Protein AF-0000000080329858 (afdb_homodimer)

Secondary structure (DSSP, 8-state):
-PPPEEEEE--SHHHHHHHHHHHHHT--SEEEEE-S-HHHHHHHHHHHHHHHHHTT-SPEEEE--GGGGGG-SEEEE----------STHHHHHHHHHHHHHHHHHHHHTTT--SEEEE-SSSHHHHHHHHHHHH--S-EEESSHHHHHHHHHHHHHHHHTS-GGGEE--EEE-SSTTEEE-GGG-EETTEE----HHHHHHHHHHHHHHHHHHHSS--HHHHHHHHHHHHHHTTSS-EEEEEEEEETTEEEEEEEEEETTEEEE-PPP--HHHHHHHHHHHHHHHHHHHTSPPP------/-PPPEEEEE--SHHHHHHHHHHHHHT--SEEEEE-S-HHHHHHHHHHHHHHHHHTT-SPEEEE--GGGGGG-SEEEE----------SHHHHHHHHHHHHHHHHHHHHHTTT--SEEEE-SSSHHHHHHHHHHHH--S-EEESSHHHHHHHHHHHHHHHHTS-GGGEE--EEE-SSTTEEE-GGG-EETTEE----HHHHHHHHHHHHHHHHHHHSS--HHHHHHHHHHHHHHTTSS-EEEEEEEEETTEEEEEEEEEETTEEEE-PPP--HHHHHHHHHHHHHHHHHHHTSPPP------

Foldseek 3Di:
DAAFEEEEEAQDQQSLLLLLLCQLVLRGLEYEYEYPDPVSRVVSQVVSVVSNVVSVRNYDYYYDYLLCRLPGQEYEYAHFDDDPDPDDVCCQVVRLQRVLQVLLVSLQSCAPRAHAYEYARPPQFLSQLSSCVNRVYDHTWYQAFLLLQLVLLVVVCVVVVHDSVQKDWGWKFGNPDLIFTQQVCIDGNPHRDHDPPVVSSVVSVVVQVVVCVPPNGDHNSSSVSVVVLCCQLCQVDWDKGWIFDDDPPTTMTFIWTGHSNDTDGDHDDHDPVSVVSNVVSRVVRVVSSVPHDDHDPPPPD/DAAFEEEEEALDQQSLLLLLLCQLVLRGLEYEYEYPDPVRRVVSQVVSVVSNVVSVRNYDYYYDYLLCRLPGQEYEYAHFDDDPDPDDVCCQVVRLQRVLQVLLVSLQSCAPRAHAYEYARPPQFLSQVSSCVRRVHDHTWYQAFLLLQLLLLVVVCVVVVHDSVQKDWGWKFGNPDLIFTQQQCIDGNPHRDHDPPVVSSVVSVVVQVVCCVPPNGDHNSSSVSVVVLCCQLCQVDWDWGWIFDDDPPTTMTFIWTGHSNDTDGDHDDHDPVRVVSNVVSRVVRVVSSVPHDDHDPPPPD

Structure (mmCIF, N/CA/C/O backbone):
data_AF-0000000080329858-model_v1
#
loop_
_entity.id
_entity.type
_entity.pdbx_description
1 polymer 'Lactate dehydrogenase'
#
loop_
_atom_site.group_PDB
_atom_site.id
_atom_site.type_symbol
_atom_site.label_atom_id
_atom_site.label_alt_id
_atom_site.label_comp_id
_atom_site.label_asym_id
_atom_site.label_entity_id
_atom_site.label_seq_id
_atom_site.pdbx_PDB_ins_code
_atom_site.Cartn_x
_atom_site.Cartn_y
_atom_site.Cartn_z
_atom_site.occupancy
_atom_site.B_iso_or_equiv
_atom_site.auth_seq_id
_atom_site.auth_comp_id
_atom_site.auth_asym_id
_atom_site.auth_atom_id
_atom_site.pdbx_PDB_model_num
ATOM 1 N N . MET A 1 1 ? -18.625 -3.898 22.281 1 46.12 1 MET A N 1
ATOM 2 C CA . MET A 1 1 ? -18.922 -2.588 21.719 1 46.12 1 MET A CA 1
ATOM 3 C C . MET A 1 1 ? -18.516 -2.531 20.25 1 46.12 1 MET A C 1
ATOM 5 O O . MET A 1 1 ? -17.547 -3.178 19.844 1 46.12 1 MET A O 1
ATOM 9 N N . SER A 1 2 ? -19.547 -2.104 19.328 1 76.44 2 SER A N 1
ATOM 10 C CA . SER A 1 2 ? -19.359 -2.082 17.875 1 76.44 2 SER A CA 1
ATOM 11 C C . SER A 1 2 ? -18.219 -1.13 17.5 1 76.44 2 SER A C 1
ATOM 13 O O . SER A 1 2 ? -17.984 -0.139 18.188 1 76.44 2 SER A O 1
ATOM 15 N N . GLY A 1 3 ? -17.203 -1.458 16.719 1 89.81 3 G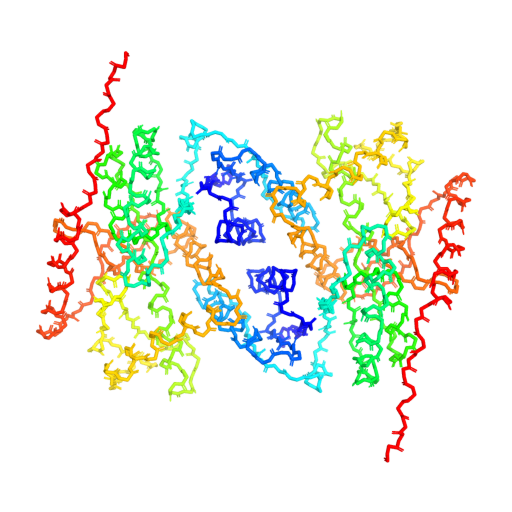LY A N 1
ATOM 16 C CA . GLY A 1 3 ? -16.125 -0.603 16.25 1 89.81 3 GLY A CA 1
ATOM 17 C C . GLY A 1 3 ? -16.609 0.676 15.602 1 89.81 3 GLY A C 1
ATOM 18 O O . GLY A 1 3 ? -17.812 0.84 15.367 1 89.81 3 GLY A O 1
ATOM 19 N N . PRO A 1 4 ? -15.883 1.627 15.414 1 97.44 4 PRO A N 1
ATOM 20 C CA . PRO A 1 4 ? -16.281 2.936 14.891 1 97.44 4 PRO A CA 1
ATOM 21 C C . PRO A 1 4 ? -16.75 2.869 13.438 1 97.44 4 PRO A C 1
ATOM 23 O O . PRO A 1 4 ? -16.234 2.061 12.656 1 97.44 4 PRO A O 1
ATOM 26 N N . GLY A 1 5 ? -17.734 3.607 13.109 1 98.5 5 GLY A N 1
ATOM 27 C CA . GLY A 1 5 ? -18.141 3.881 11.742 1 98.5 5 GLY A CA 1
ATOM 28 C C . GLY A 1 5 ? -17.516 5.133 11.164 1 98.5 5 GLY A C 1
ATOM 29 O O . GLY A 1 5 ? -17.594 6.207 11.766 1 98.5 5 GLY A O 1
ATOM 30 N N . VAL A 1 6 ? -16.859 5.008 10.031 1 98.94 6 VAL A N 1
ATOM 31 C CA . VAL A 1 6 ? -16.203 6.145 9.375 1 98.94 6 VAL A CA 1
ATOM 32 C C . VAL A 1 6 ? -16.781 6.324 7.969 1 98.94 6 VAL A C 1
ATOM 34 O O . VAL A 1 6 ? -17 5.348 7.25 1 98.94 6 VAL A O 1
ATOM 37 N N . GLY A 1 7 ? -17.172 7.559 7.633 1 98.81 7 GLY A N 1
ATOM 38 C CA . GLY A 1 7 ? -17.562 7.906 6.277 1 98.81 7 GLY A CA 1
ATOM 39 C C . GLY A 1 7 ? -16.484 8.656 5.516 1 98.81 7 GLY A C 1
ATOM 40 O O . GLY A 1 7 ? -15.789 9.5 6.078 1 98.81 7 GLY A O 1
ATOM 41 N N . ILE A 1 8 ? -16.297 8.297 4.25 1 98.81 8 ILE A N 1
ATOM 42 C CA . ILE A 1 8 ? -15.406 9.039 3.359 1 98.81 8 ILE A CA 1
ATOM 43 C C . ILE A 1 8 ? -16.203 9.648 2.217 1 98.81 8 ILE A C 1
ATOM 45 O O . ILE A 1 8 ? -16.969 8.953 1.545 1 98.81 8 ILE A O 1
ATOM 49 N N . VAL A 1 9 ? -16.062 11.008 2.025 1 98.38 9 VAL A N 1
ATOM 50 C CA . VAL A 1 9 ? -16.734 11.711 0.939 1 98.38 9 VAL A CA 1
ATOM 51 C C . VAL A 1 9 ? -15.734 12.07 -0.152 1 98.38 9 VAL A C 1
ATOM 53 O O . VAL A 1 9 ? -14.953 13.016 0.003 1 98.38 9 VAL A O 1
ATOM 56 N N . GLY A 1 10 ? -15.812 11.375 -1.311 1 96.19 10 GLY A N 1
ATOM 57 C CA . GLY A 1 10 ? -14.891 11.57 -2.416 1 96.19 10 GLY A CA 1
ATOM 58 C C . GLY A 1 10 ? -14.164 10.305 -2.824 1 96.19 10 GLY A C 1
ATOM 59 O O . GLY A 1 10 ? -13.617 9.594 -1.977 1 96.19 10 GLY A O 1
ATOM 60 N N . ALA A 1 11 ? -14.125 10.062 -4.094 1 95 11 ALA A N 1
ATOM 61 C CA . ALA A 1 11 ? -13.531 8.828 -4.602 1 95 11 ALA A CA 1
ATOM 62 C C . ALA A 1 11 ? -12.336 9.117 -5.504 1 95 11 ALA A C 1
ATOM 64 O O . ALA A 1 11 ? -12.016 8.32 -6.391 1 95 11 ALA A O 1
ATOM 65 N N . GLY A 1 12 ? -11.734 10.289 -5.355 1 93.25 12 GLY A N 1
ATOM 66 C CA . GLY A 1 12 ? -10.516 10.609 -6.082 1 93.25 12 GLY A CA 1
ATOM 67 C C . GLY A 1 12 ? -9.297 9.883 -5.555 1 93.25 12 GLY A C 1
ATOM 68 O O . GLY A 1 12 ? -9.414 8.984 -4.719 1 93.25 12 GLY A O 1
ATOM 69 N N . ALA A 1 13 ? -8.109 10.281 -5.988 1 93.75 13 ALA A N 1
ATOM 70 C CA . ALA A 1 13 ? -6.852 9.594 -5.707 1 93.75 13 ALA A CA 1
ATOM 71 C C . ALA A 1 13 ? -6.578 9.547 -4.207 1 93.75 13 ALA A C 1
ATOM 73 O O . ALA A 1 13 ? -6.242 8.492 -3.666 1 93.75 13 ALA A O 1
ATOM 74 N N . VAL A 1 14 ? -6.762 10.672 -3.527 1 96.25 14 VAL A N 1
ATOM 75 C CA . VAL A 1 14 ? -6.496 10.719 -2.094 1 96.25 14 VAL A CA 1
ATOM 76 C C . VAL A 1 14 ? -7.559 9.914 -1.347 1 96.25 14 VAL A C 1
ATOM 78 O O . VAL A 1 14 ? -7.242 9.164 -0.421 1 96.25 14 VAL A O 1
ATOM 81 N N . GLY A 1 15 ? -8.812 10.078 -1.79 1 97.12 15 GLY A N 1
ATOM 82 C CA . GLY A 1 15 ? -9.883 9.305 -1.171 1 97.12 15 GLY A CA 1
ATOM 83 C C . GLY A 1 15 ? -9.68 7.809 -1.278 1 97.12 15 GLY A C 1
ATOM 84 O O . GLY A 1 15 ? -9.922 7.074 -0.319 1 97.12 15 GLY A O 1
ATOM 85 N N . GLN A 1 16 ? -9.242 7.363 -2.414 1 97.81 16 GLN A N 1
ATOM 86 C CA . GLN A 1 16 ? -8.977 5.945 -2.633 1 97.81 16 GLN A CA 1
ATOM 87 C C . GLN A 1 16 ? -7.875 5.441 -1.699 1 97.81 16 GLN A C 1
ATOM 89 O O . GLN A 1 16 ? -8.008 4.379 -1.094 1 97.81 16 GLN A O 1
ATOM 94 N N . THR A 1 17 ? -6.793 6.207 -1.544 1 98.5 17 THR A N 1
ATOM 95 C CA . THR A 1 17 ? -5.664 5.801 -0.718 1 98.5 17 THR A CA 1
ATOM 96 C C . THR A 1 17 ? -6.023 5.859 0.763 1 98.5 17 THR A C 1
ATOM 98 O O . THR A 1 17 ? -5.629 4.988 1.54 1 98.5 17 THR A O 1
ATOM 101 N N . VAL A 1 18 ? -6.797 6.871 1.188 1 98.81 18 VAL A N 1
ATOM 102 C CA . VAL A 1 18 ? -7.273 6.969 2.564 1 98.81 18 VAL A CA 1
ATOM 103 C C . VAL A 1 18 ? -8.141 5.758 2.898 1 98.81 18 VAL A C 1
ATOM 105 O O . VAL A 1 18 ? -7.918 5.09 3.912 1 98.81 18 VAL A O 1
ATOM 108 N N . ALA A 1 19 ? -9.109 5.484 2.016 1 98.81 19 ALA A N 1
ATOM 109 C CA . ALA A 1 19 ? -10.016 4.367 2.26 1 98.81 19 ALA A CA 1
ATOM 110 C C . ALA A 1 19 ? -9.25 3.047 2.338 1 98.81 19 ALA A C 1
ATOM 112 O O . ALA A 1 19 ? -9.492 2.234 3.236 1 98.81 19 ALA A O 1
ATOM 113 N N . ALA A 1 20 ? -8.32 2.844 1.431 1 98.88 20 ALA A N 1
ATOM 114 C CA . ALA A 1 20 ? -7.523 1.62 1.42 1 98.88 20 ALA A CA 1
ATOM 115 C C . ALA A 1 20 ? -6.707 1.486 2.703 1 98.88 20 ALA A C 1
ATOM 117 O O . ALA A 1 20 ? -6.594 0.393 3.264 1 98.88 20 ALA A O 1
ATOM 118 N N . SER A 1 21 ? -6.121 2.586 3.164 1 98.88 21 SER A N 1
ATOM 119 C CA . SER A 1 21 ? -5.312 2.576 4.379 1 98.88 21 SER A CA 1
ATOM 120 C C . SER A 1 21 ? -6.164 2.262 5.605 1 98.88 21 SER A C 1
ATOM 122 O O . SER A 1 21 ? -5.738 1.505 6.48 1 98.88 21 SER A O 1
ATOM 124 N N . LEU A 1 22 ? -7.355 2.83 5.66 1 98.88 22 LEU A N 1
ATOM 125 C CA . LEU A 1 22 ? -8.242 2.586 6.789 1 98.88 22 LEU A CA 1
ATOM 126 C C . LEU A 1 22 ? -8.672 1.124 6.844 1 98.88 22 LEU A C 1
ATOM 128 O O . LEU A 1 22 ? -8.688 0.517 7.914 1 98.88 22 LEU A O 1
ATOM 132 N N . VAL A 1 23 ? -9.031 0.571 5.656 1 98.88 23 VAL A N 1
ATOM 133 C CA . VAL A 1 23 ? -9.461 -0.823 5.574 1 98.88 23 VAL A CA 1
ATOM 134 C C . VAL A 1 23 ? -8.289 -1.739 5.938 1 98.88 23 VAL A C 1
ATOM 136 O O . VAL A 1 23 ? -8.461 -2.697 6.695 1 98.88 23 VAL A O 1
ATOM 139 N N . THR A 1 24 ? -7.078 -1.441 5.43 1 98.81 24 THR A N 1
ATOM 140 C CA . THR A 1 24 ? -5.891 -2.246 5.699 1 98.81 24 THR A CA 1
ATOM 141 C C . THR A 1 24 ? -5.551 -2.229 7.188 1 98.81 24 THR A C 1
ATOM 143 O O . THR A 1 24 ? -5.195 -3.26 7.762 1 98.81 24 THR A O 1
ATOM 146 N N . ALA A 1 25 ? -5.684 -1.035 7.809 1 98.31 25 ALA A N 1
ATOM 147 C CA . ALA A 1 25 ? -5.387 -0.874 9.234 1 98.31 25 ALA A CA 1
ATOM 148 C C . ALA A 1 25 ? -6.469 -1.519 10.094 1 98.31 25 ALA A C 1
ATOM 150 O O . ALA A 1 25 ? -6.266 -1.741 11.289 1 98.31 25 ALA A O 1
ATOM 151 N N . GLY A 1 26 ? -7.668 -1.821 9.508 1 98.12 26 GLY A N 1
ATOM 152 C CA . GLY A 1 26 ? -8.789 -2.334 10.273 1 98.12 26 GLY A CA 1
ATOM 153 C C . GLY A 1 26 ? -9.297 -1.35 11.312 1 98.12 26 GLY A C 1
ATOM 154 O O . GLY A 1 26 ? -9.695 -1.745 12.414 1 98.12 26 GLY A O 1
ATOM 155 N N . LEU A 1 27 ? -9.219 -0.101 11.008 1 98.19 27 LEU A N 1
ATOM 156 C CA . LEU A 1 27 ? -9.602 0.913 11.984 1 98.19 27 LEU A CA 1
ATOM 157 C C . LEU A 1 27 ? -11.117 1.001 12.109 1 98.19 27 LEU A C 1
ATOM 159 O O . LEU A 1 27 ? -11.664 0.848 13.203 1 98.19 27 LEU A O 1
ATOM 163 N N . PRO A 1 28 ? -11.883 1.278 10.961 1 98.25 28 PRO A N 1
ATOM 164 C CA . PRO A 1 28 ? -13.336 1.307 11.125 1 98.25 28 PRO A CA 1
ATOM 165 C C . PRO A 1 28 ? -13.961 -0.087 11.094 1 98.25 28 PRO A C 1
ATOM 167 O O . PRO A 1 28 ? -13.508 -0.955 10.344 1 98.25 28 PRO A O 1
ATOM 170 N N . GLU A 1 29 ? -14.891 -0.314 11.906 1 98.06 29 GLU A N 1
ATOM 171 C CA . GLU A 1 29 ? -15.727 -1.496 11.727 1 98.06 29 GLU A CA 1
ATOM 172 C C . GLU A 1 29 ? -16.578 -1.383 10.461 1 98.06 29 GLU A C 1
ATOM 174 O O . GLU A 1 29 ? -16.719 -2.354 9.719 1 98.06 29 GLU A O 1
ATOM 179 N N . ARG A 1 30 ? -17.109 -0.183 10.305 1 97.94 30 ARG A N 1
ATOM 180 C CA . ARG A 1 30 ? -17.906 0.139 9.125 1 97.94 30 ARG A CA 1
ATOM 181 C C . ARG A 1 30 ? -17.328 1.339 8.383 1 97.94 30 ARG A C 1
ATOM 183 O O . ARG A 1 30 ? -17.109 2.396 8.977 1 97.94 30 ARG A O 1
ATOM 190 N N . LEU A 1 31 ? -17.016 1.126 7.094 1 98.75 31 LEU A N 1
ATOM 191 C CA . LEU A 1 31 ? -16.562 2.215 6.23 1 98.75 31 LEU A CA 1
ATOM 192 C C . LEU A 1 31 ? -17.625 2.543 5.176 1 98.75 31 LEU A C 1
ATOM 194 O O . LEU A 1 31 ? -17.938 1.709 4.324 1 98.75 31 LEU A O 1
ATOM 198 N N . LEU A 1 32 ? -18.188 3.775 5.27 1 98.75 32 LEU A N 1
ATOM 199 C CA . LEU A 1 32 ? -19.172 4.266 4.297 1 98.75 32 LEU A CA 1
ATOM 200 C C . LEU A 1 32 ? -18.484 5.145 3.252 1 98.75 32 LEU A C 1
ATOM 202 O O . LEU A 1 32 ? -17.844 6.145 3.594 1 98.75 32 LEU A O 1
ATOM 206 N N . VAL A 1 33 ? -18.531 4.707 1.961 1 98.44 33 VAL A N 1
ATOM 207 C CA . VAL A 1 33 ? -17.969 5.508 0.882 1 98.44 33 VAL A CA 1
ATOM 208 C C . VAL A 1 33 ? -19.078 6.266 0.163 1 98.44 33 VAL A C 1
ATOM 210 O O . VAL A 1 33 ? -20.047 5.668 -0.291 1 98.44 33 VAL A O 1
ATOM 213 N N . VAL A 1 34 ? -18.938 7.613 0.088 1 97.75 34 VAL A N 1
ATOM 214 C CA . VAL A 1 34 ? -19.938 8.5 -0.488 1 97.75 34 VAL A CA 1
ATOM 215 C C . VAL A 1 34 ? -19.312 9.352 -1.587 1 97.75 34 VAL A C 1
ATOM 217 O O . VAL A 1 34 ? -18.188 9.836 -1.439 1 97.75 34 VAL A O 1
ATOM 220 N N . SER A 1 35 ? -19.906 9.398 -2.715 1 93.5 35 SER A N 1
ATOM 221 C CA . SER A 1 35 ? -19.516 10.281 -3.803 1 93.5 35 SER A CA 1
ATOM 222 C C . SER A 1 35 ? -20.719 10.727 -4.621 1 93.5 35 SER A C 1
ATOM 224 O O . SER A 1 35 ? -21.734 10.031 -4.66 1 93.5 35 SER A O 1
ATOM 226 N N . ARG A 1 36 ? -20.594 11.914 -5.199 1 86.94 36 ARG A N 1
ATOM 227 C CA . ARG A 1 36 ? -21.672 12.406 -6.047 1 86.94 36 ARG A CA 1
ATOM 228 C C . ARG A 1 36 ? -21.719 11.648 -7.375 1 86.94 36 ARG A C 1
ATOM 230 O O . ARG A 1 36 ? -22.734 11.641 -8.062 1 86.94 36 ARG A O 1
ATOM 237 N N . ARG A 1 37 ? -20.609 11.039 -7.723 1 87.44 37 ARG A N 1
ATOM 238 C CA . ARG A 1 37 ? -20.516 10.297 -8.977 1 87.44 37 ARG A CA 1
ATOM 239 C C . ARG A 1 37 ? -20.766 8.812 -8.75 1 87.44 37 ARG A C 1
ATOM 241 O O . ARG A 1 37 ? -19.953 8.125 -8.117 1 87.44 37 ARG A O 1
ATOM 248 N N . PRO A 1 38 ? -21.75 8.258 -9.328 1 88.12 38 PRO A N 1
ATOM 249 C CA . PRO A 1 38 ? -22.109 6.867 -9.047 1 88.12 38 PRO A CA 1
ATOM 250 C C . PRO A 1 38 ? -21.062 5.879 -9.555 1 88.12 38 PRO A C 1
ATOM 252 O O . PRO A 1 38 ? -20.766 4.887 -8.883 1 88.12 38 PRO A O 1
ATOM 255 N N . GLY A 1 39 ? -20.547 6.066 -10.734 1 91.81 39 GLY A N 1
ATOM 256 C CA . GLY A 1 39 ? -19.547 5.172 -11.297 1 91.81 39 GLY A CA 1
ATOM 257 C C . GLY A 1 39 ? -18.328 4.988 -10.406 1 91.81 39 GLY A C 1
ATOM 258 O O . GLY A 1 39 ? -18.062 3.877 -9.945 1 91.81 39 GLY A O 1
ATOM 259 N N . PRO A 1 40 ? -17.703 6.07 -10.062 1 93.5 40 PRO A N 1
ATOM 260 C CA . PRO A 1 40 ? -16.484 5.996 -9.242 1 93.5 40 PRO A CA 1
ATOM 261 C C . PRO A 1 40 ? -16.734 5.398 -7.859 1 93.5 40 PRO A C 1
ATOM 263 O O . PRO A 1 40 ? -15.938 4.605 -7.367 1 93.5 40 PRO A O 1
ATOM 266 N N . VAL A 1 41 ? -17.844 5.652 -7.238 1 96.25 41 VAL A N 1
ATOM 267 C CA . VAL A 1 41 ? -18.078 5.184 -5.879 1 96.25 41 VAL A CA 1
ATOM 268 C C . VAL A 1 41 ? -18.328 3.676 -5.887 1 96.25 41 VAL A C 1
ATOM 270 O O . VAL A 1 41 ? -17.875 2.963 -4.984 1 96.25 41 VAL A O 1
ATOM 273 N N . GLN A 1 42 ? -19.047 3.213 -6.891 1 97.12 42 GLN A N 1
ATOM 274 C CA . GLN A 1 42 ? -19.297 1.777 -6.984 1 97.12 42 GLN A CA 1
ATOM 275 C C . GLN A 1 42 ? -18.016 1.012 -7.273 1 97.12 42 GLN A C 1
ATOM 277 O O . GLN A 1 42 ? -17.766 -0.045 -6.688 1 97.12 42 GLN A O 1
ATOM 282 N N . GLY A 1 43 ? -17.203 1.513 -8.164 1 97.62 43 GLY A N 1
ATOM 283 C CA . GLY A 1 43 ? -15.914 0.905 -8.469 1 97.62 43 GLY A CA 1
ATOM 284 C C . GLY A 1 43 ? -14.977 0.868 -7.277 1 97.62 43 GLY A C 1
ATOM 285 O O . GLY A 1 43 ? -14.336 -0.155 -7.012 1 97.62 43 GLY A O 1
ATOM 286 N N . LEU A 1 44 ? -14.938 1.971 -6.547 1 98.12 44 LEU A N 1
ATOM 287 C CA . LEU A 1 44 ? -14.078 2.057 -5.371 1 98.12 44 LEU A CA 1
ATOM 288 C C . LEU A 1 44 ? -14.539 1.084 -4.289 1 98.12 44 LEU A C 1
ATOM 290 O O . LEU A 1 44 ? -13.727 0.372 -3.701 1 98.12 44 LEU A O 1
ATOM 294 N N . ALA A 1 45 ? -15.836 1.05 -4.027 1 98.31 45 ALA A N 1
ATOM 295 C CA . ALA A 1 45 ? -16.375 0.159 -3.002 1 98.31 45 ALA A CA 1
ATOM 296 C C . ALA A 1 45 ? -16.062 -1.3 -3.328 1 98.31 45 ALA A C 1
ATOM 298 O O . ALA A 1 45 ? -15.672 -2.07 -2.447 1 98.31 45 ALA A O 1
ATOM 299 N N . ALA A 1 46 ? -16.266 -1.645 -4.574 1 97.88 46 ALA A N 1
ATOM 300 C CA . ALA A 1 46 ? -15.984 -3.018 -4.988 1 97.88 46 ALA A CA 1
ATOM 301 C C . ALA A 1 46 ? -14.516 -3.367 -4.777 1 97.88 46 ALA A C 1
ATOM 303 O O . ALA A 1 46 ? -14.195 -4.445 -4.266 1 97.88 46 ALA A O 1
ATOM 304 N N . ASP A 1 47 ? -13.656 -2.506 -5.176 1 98.69 47 ASP A N 1
ATOM 305 C CA . ASP A 1 47 ? -12.219 -2.723 -5.039 1 98.69 47 ASP A CA 1
ATOM 306 C C . ASP A 1 47 ? -11.812 -2.818 -3.57 1 98.69 47 ASP A C 1
ATOM 308 O O . ASP A 1 47 ? -10.969 -3.643 -3.205 1 98.69 47 ASP A O 1
ATOM 312 N N . LEU A 1 48 ? -12.422 -1.988 -2.711 1 98.88 48 LEU A N 1
ATOM 313 C CA . LEU A 1 48 ? -12.156 -2.006 -1.277 1 98.88 48 LEU A CA 1
ATOM 314 C C . LEU A 1 48 ? -12.695 -3.279 -0.638 1 98.88 48 LEU A C 1
ATOM 316 O O . LEU A 1 48 ? -12.094 -3.809 0.304 1 98.88 48 LEU A O 1
ATOM 320 N N . GLN A 1 49 ? -13.867 -3.725 -1.105 1 98.5 49 GLN A N 1
ATOM 321 C CA . GLN A 1 49 ? -14.406 -4.984 -0.602 1 98.5 49 GLN A CA 1
ATOM 322 C C . GLN A 1 49 ? -13.477 -6.148 -0.922 1 98.5 49 GLN A C 1
ATOM 324 O O . GLN A 1 49 ? -13.289 -7.047 -0.098 1 98.5 49 GLN A O 1
ATOM 329 N N . ASP A 1 50 ? -12.898 -6.137 -2.133 1 98.56 50 ASP A N 1
ATOM 330 C CA . ASP A 1 50 ? -11.891 -7.137 -2.484 1 98.56 50 ASP A CA 1
ATOM 331 C C . ASP A 1 50 ? -10.719 -7.105 -1.505 1 98.56 50 ASP A C 1
ATOM 333 O O . ASP A 1 50 ? -10.281 -8.148 -1.024 1 98.56 50 ASP A O 1
ATOM 337 N N . LEU A 1 51 ? -10.242 -5.914 -1.204 1 98.81 51 LEU A N 1
ATOM 338 C CA . LEU A 1 51 ? -9.133 -5.73 -0.273 1 98.81 51 LEU A CA 1
ATOM 339 C C . LEU A 1 51 ? -9.5 -6.254 1.112 1 98.81 51 LEU A C 1
ATOM 341 O O . LEU A 1 51 ? -8.711 -6.973 1.733 1 98.81 51 LEU A O 1
ATOM 345 N N . ALA A 1 52 ? -10.672 -5.859 1.563 1 98.62 52 ALA A N 1
ATOM 346 C CA . ALA A 1 52 ? -11.102 -6.254 2.902 1 98.62 52 ALA A CA 1
ATOM 347 C C . ALA A 1 52 ? -11.141 -7.773 3.039 1 98.62 52 ALA A C 1
ATOM 349 O O . ALA A 1 52 ? -10.672 -8.328 4.039 1 98.62 52 ALA A O 1
ATOM 350 N N . HIS A 1 53 ? -11.695 -8.43 2.049 1 98.12 53 HIS A N 1
ATOM 351 C CA . HIS A 1 53 ? -11.852 -9.875 2.129 1 98.12 53 HIS A CA 1
ATOM 352 C C . HIS A 1 53 ? -10.508 -10.586 1.984 1 98.12 53 HIS A C 1
ATOM 354 O O . HIS A 1 53 ? -10.195 -11.492 2.758 1 98.12 53 HIS A O 1
ATOM 360 N N . THR A 1 54 ? -9.672 -10.219 0.999 1 97.94 54 THR A N 1
ATOM 361 C CA . THR A 1 54 ? -8.398 -10.875 0.746 1 97.94 54 THR A CA 1
ATOM 362 C C . THR A 1 54 ? -7.445 -10.672 1.922 1 97.94 54 THR A C 1
ATOM 364 O O . THR A 1 54 ? -6.719 -11.594 2.301 1 97.94 54 THR A O 1
ATOM 367 N N . ALA A 1 55 ? -7.48 -9.469 2.535 1 97.5 55 ALA A N 1
ATOM 368 C CA . ALA A 1 55 ? -6.562 -9.141 3.621 1 97.5 55 ALA A CA 1
ATOM 369 C C . ALA A 1 55 ? -7.145 -9.539 4.973 1 97.5 55 ALA A C 1
ATOM 371 O O . ALA A 1 55 ? -6.52 -9.336 6.016 1 97.5 55 ALA A O 1
ATOM 372 N N . ARG A 1 56 ? -8.391 -10.086 4.949 1 96.38 56 ARG A N 1
ATOM 373 C CA . ARG A 1 56 ? -9.086 -10.477 6.172 1 96.38 56 ARG A CA 1
ATOM 374 C C . ARG A 1 56 ? -9.219 -9.289 7.125 1 96.38 56 ARG A C 1
ATOM 376 O O . ARG A 1 56 ? -8.906 -9.406 8.312 1 96.38 56 ARG A O 1
ATOM 383 N N . SER A 1 57 ? -9.531 -8.156 6.555 1 96.88 57 SER A N 1
ATOM 384 C CA . SER A 1 57 ? -9.836 -6.973 7.352 1 96.88 57 SER A CA 1
ATOM 385 C C . SER A 1 57 ? -11.18 -7.109 8.062 1 96.88 57 SER A C 1
ATOM 387 O O . SER A 1 57 ? -12.109 -7.715 7.523 1 96.88 57 SER A O 1
ATOM 389 N N . ARG A 1 58 ? -11.328 -6.531 9.164 1 94.81 58 ARG A N 1
ATOM 390 C CA . ARG A 1 58 ? -12.594 -6.555 9.891 1 94.81 58 ARG A CA 1
ATOM 391 C C . ARG A 1 58 ? -13.547 -5.488 9.375 1 94.81 58 ARG A C 1
ATOM 393 O O . ARG A 1 58 ? -14.703 -5.422 9.805 1 94.81 58 ARG A O 1
ATOM 400 N N . SER A 1 59 ? -13.062 -4.633 8.508 1 97.38 59 SER A N 1
ATOM 401 C CA . SER A 1 59 ? -13.867 -3.502 8.055 1 97.38 59 SER A CA 1
ATOM 402 C C . SER A 1 59 ? -14.93 -3.945 7.059 1 97.38 59 SER A C 1
ATOM 404 O O . SER A 1 59 ? -14.633 -4.672 6.105 1 97.38 59 SER A O 1
ATOM 406 N N . LEU A 1 60 ? -16.172 -3.535 7.266 1 97.12 60 LEU A N 1
ATOM 407 C CA . LEU A 1 60 ? -17.25 -3.678 6.305 1 97.12 60 LEU A CA 1
ATOM 408 C C . LEU A 1 60 ? -17.391 -2.422 5.449 1 97.12 60 LEU A C 1
ATOM 410 O O . LEU A 1 60 ? -17.656 -1.337 5.973 1 97.12 60 LEU A O 1
ATOM 414 N N . VAL A 1 61 ? -17.203 -2.57 4.133 1 98.25 61 VAL A N 1
ATOM 415 C CA . VAL A 1 61 ? -17.234 -1.432 3.221 1 98.25 61 VAL A CA 1
ATOM 416 C C . VAL A 1 61 ? -18.609 -1.346 2.553 1 98.25 61 VAL A C 1
ATOM 418 O O . VAL A 1 61 ? -19.078 -2.324 1.974 1 98.25 61 VAL A O 1
ATOM 421 N N . GLU A 1 62 ? -19.188 -0.143 2.572 1 97.56 62 GLU A N 1
ATOM 422 C CA . GLU A 1 62 ? -20.516 0.067 1.991 1 97.56 62 GLU A CA 1
ATOM 423 C C . GLU A 1 62 ? -20.578 1.382 1.22 1 97.56 62 GLU A C 1
ATOM 425 O O . GLU A 1 62 ? -19.891 2.342 1.563 1 97.56 62 GLU A O 1
ATOM 430 N N . VAL A 1 63 ? -21.359 1.329 0.156 1 98 63 VAL A N 1
ATOM 431 C CA . VAL A 1 63 ? -21.703 2.57 -0.534 1 98 63 VAL A CA 1
ATOM 432 C C . VAL A 1 63 ? -22.875 3.25 0.167 1 98 63 VAL A C 1
ATOM 434 O O . VAL A 1 63 ? -23.828 2.586 0.581 1 98 63 VAL A O 1
ATOM 437 N N . GLY A 1 64 ? -22.781 4.562 0.387 1 97.25 64 GLY A N 1
ATOM 438 C CA . GLY A 1 64 ? -23.891 5.277 1.021 1 97.25 64 GLY A CA 1
ATOM 439 C C . GLY A 1 64 ? -24.141 6.641 0.403 1 97.25 64 GLY A C 1
ATOM 440 O O . GLY A 1 64 ? -23.578 6.973 -0.637 1 97.25 64 GLY A O 1
ATOM 441 N N . GLU A 1 65 ? -25.094 7.246 0.973 1 96.81 65 GLU A N 1
ATOM 442 C CA . GLU A 1 65 ? -25.438 8.633 0.649 1 96.81 65 GLU A CA 1
ATOM 443 C C . GLU A 1 65 ? -25.062 9.57 1.792 1 96.81 65 GLU A C 1
ATOM 445 O O . GLU A 1 65 ? -24.719 9.117 2.885 1 96.81 65 GLU A O 1
ATOM 450 N N . VAL A 1 66 ? -25.156 10.883 1.492 1 97.19 66 VAL A N 1
ATOM 451 C CA . VAL A 1 66 ? -24.75 11.883 2.467 1 97.19 66 VAL A CA 1
ATOM 452 C C . VAL A 1 66 ? -25.562 11.727 3.75 1 97.19 66 VAL A C 1
ATOM 454 O O . VAL A 1 66 ? -25.016 11.844 4.852 1 97.19 66 VAL A O 1
ATOM 457 N N . ALA A 1 67 ? -26.828 11.367 3.656 1 97.44 67 ALA A N 1
ATOM 458 C CA . ALA A 1 67 ? -27.703 11.203 4.816 1 97.44 67 ALA A CA 1
ATOM 459 C C . ALA A 1 67 ? -27.203 10.094 5.73 1 97.44 67 ALA A C 1
ATOM 461 O O . ALA A 1 67 ? -27.344 10.172 6.953 1 97.44 67 ALA A O 1
ATOM 462 N N . ASP A 1 68 ? -26.547 9.086 5.219 1 98.06 68 ASP A N 1
ATOM 463 C CA . ASP A 1 68 ? -26.047 7.945 5.98 1 98.06 68 ASP A CA 1
ATOM 464 C C . ASP A 1 68 ? -24.859 8.336 6.852 1 98.06 68 ASP A C 1
ATOM 466 O O . ASP A 1 68 ? -24.531 7.637 7.809 1 98.06 68 ASP A O 1
ATOM 470 N N . LEU A 1 69 ? -24.266 9.438 6.566 1 98.5 69 LEU A N 1
ATOM 471 C CA . LEU A 1 69 ? -23.078 9.883 7.285 1 98.5 69 LEU A CA 1
ATOM 472 C C . LEU A 1 69 ? -23.422 10.281 8.719 1 98.5 69 LEU A C 1
ATOM 474 O O . LEU A 1 69 ? -22.562 10.25 9.594 1 98.5 69 LEU A O 1
ATOM 478 N N . HIS A 1 70 ? -24.656 10.688 9 1 98.19 70 HIS A N 1
ATOM 479 C CA . HIS A 1 70 ? -25.078 11.086 10.336 1 98.19 70 HIS A CA 1
ATOM 480 C C . HIS A 1 70 ? -24.891 9.953 11.336 1 98.19 70 HIS A C 1
ATOM 482 O O . HIS A 1 70 ? -24.766 10.203 12.539 1 98.19 70 HIS A O 1
ATOM 488 N N . GLY A 1 71 ? -24.781 8.711 10.82 1 97.6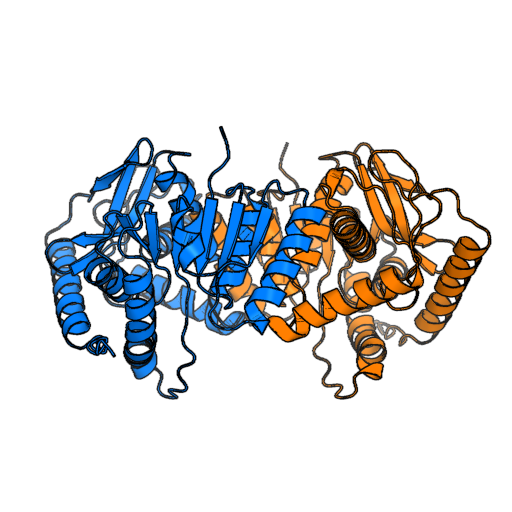2 71 GLY A N 1
ATOM 489 C CA . GLY A 1 71 ? -24.609 7.562 11.703 1 97.62 71 GLY A CA 1
ATOM 490 C C . GLY A 1 71 ? -23.156 7.188 11.93 1 97.62 71 GLY A C 1
ATOM 491 O O . GLY A 1 71 ? -22.859 6.262 12.688 1 97.62 71 GLY A O 1
ATOM 492 N N . CYS A 1 72 ? -22.266 7.91 11.398 1 98.56 72 CYS A N 1
ATOM 493 C CA . CYS A 1 72 ? -20.828 7.625 11.523 1 98.56 72 CYS A CA 1
ATOM 494 C C . CYS A 1 72 ? -20.234 8.367 12.703 1 98.56 72 CYS A C 1
ATOM 496 O O . CYS A 1 72 ? -20.734 9.422 13.102 1 98.56 72 CYS A O 1
ATOM 498 N N . ASP A 1 73 ? -19.172 7.832 13.281 1 98.75 73 ASP A N 1
ATOM 499 C CA . ASP A 1 73 ? -18.453 8.484 14.359 1 98.75 73 ASP A CA 1
ATOM 500 C C . ASP A 1 73 ? -17.547 9.594 13.828 1 98.75 73 ASP A C 1
ATOM 502 O O . ASP A 1 73 ? -17.281 10.578 14.516 1 98.75 73 ASP A O 1
ATOM 506 N N . ALA A 1 74 ? -17.062 9.375 12.625 1 98.88 74 ALA A N 1
ATOM 507 C CA . ALA A 1 74 ? -16.219 10.375 11.961 1 98.88 74 ALA A CA 1
ATOM 508 C C . ALA A 1 74 ? -16.484 10.383 10.453 1 98.88 74 ALA A C 1
ATOM 510 O O . ALA A 1 74 ? -16.859 9.359 9.875 1 98.88 74 ALA A O 1
ATOM 511 N N . VAL A 1 75 ? -16.344 11.547 9.852 1 98.94 75 VAL A N 1
ATOM 512 C CA . VAL A 1 75 ? -16.469 11.742 8.406 1 98.94 75 VAL A CA 1
ATOM 513 C C . VAL A 1 75 ? -15.219 12.414 7.855 1 98.94 75 VAL A C 1
ATOM 515 O O . VAL A 1 75 ? -14.773 13.438 8.383 1 98.94 75 VAL A O 1
ATOM 518 N N . VAL A 1 76 ? -14.625 11.797 6.848 1 98.94 76 VAL A N 1
ATOM 519 C CA . VAL A 1 76 ? -13.453 12.344 6.168 1 98.94 76 VAL A CA 1
ATOM 520 C C . VAL A 1 76 ? -13.867 12.914 4.812 1 98.94 76 VAL A C 1
ATOM 522 O O . VAL A 1 76 ? -14.383 12.195 3.959 1 98.94 76 VAL A O 1
ATOM 525 N N . ILE A 1 77 ? -13.641 14.25 4.637 1 98.75 77 ILE A N 1
ATOM 526 C CA . ILE A 1 77 ? -14.023 14.93 3.404 1 98.75 77 ILE A CA 1
ATOM 527 C C . ILE A 1 77 ? -12.797 15.125 2.521 1 98.75 77 ILE A C 1
ATOM 529 O O . ILE A 1 77 ? -11.883 15.875 2.877 1 98.75 77 ILE A O 1
ATOM 533 N N . VAL A 1 78 ? -12.773 14.43 1.378 1 97.12 78 VAL A N 1
ATOM 534 C CA . VAL A 1 78 ? -11.656 14.484 0.444 1 97.12 78 VAL A CA 1
ATOM 535 C C . VAL A 1 78 ? -12.164 14.836 -0.953 1 97.12 78 VAL A C 1
ATOM 537 O O . VAL A 1 78 ? -11.594 14.391 -1.955 1 97.12 78 VAL A O 1
ATOM 540 N N . LEU A 1 79 ? -13.227 15.57 -1.088 1 91.62 79 LEU A N 1
ATOM 541 C CA . LEU A 1 79 ? -13.828 15.867 -2.385 1 91.62 79 LEU A CA 1
ATOM 542 C C . LEU A 1 79 ? -12.969 16.844 -3.168 1 91.62 79 LEU A C 1
ATOM 544 O O . LEU A 1 79 ? -12.297 17.703 -2.578 1 91.62 79 LEU A O 1
ATOM 548 N N . ARG A 1 80 ? -12.797 16.609 -4.434 1 84.5 80 ARG A N 1
ATOM 549 C CA . ARG A 1 80 ? -12.141 17.516 -5.387 1 84.5 80 ARG A CA 1
ATOM 550 C C . ARG A 1 80 ? -13.008 17.719 -6.621 1 84.5 80 ARG A C 1
ATOM 552 O O . ARG A 1 80 ? -13.523 16.766 -7.199 1 84.5 80 ARG A O 1
ATOM 559 N N . THR A 1 81 ? -13.297 18.953 -6.859 1 77.31 81 THR A N 1
ATOM 560 C CA . THR A 1 81 ? -14.086 19.266 -8.055 1 77.31 81 THR A CA 1
ATOM 561 C C . THR A 1 81 ? -13.172 19.469 -9.258 1 77.31 81 THR A C 1
ATOM 563 O O . THR A 1 81 ? -12.039 19.938 -9.109 1 77.31 81 THR A O 1
ATOM 566 N N . ASP A 1 82 ? -13.477 18.719 -10.328 1 63.94 82 ASP A N 1
ATOM 567 C CA . ASP A 1 82 ? -12.742 18.953 -11.562 1 63.94 82 ASP A CA 1
ATOM 568 C C . ASP A 1 82 ? -12.805 20.438 -11.953 1 63.94 82 ASP A C 1
ATOM 570 O O . ASP A 1 82 ? -13.867 21.047 -11.914 1 63.94 82 ASP A O 1
ATOM 574 N N . PHE A 1 83 ? -11.82 21.141 -11.734 1 48.88 83 PHE A N 1
ATOM 575 C CA . PHE A 1 83 ? -11.852 22.484 -12.32 1 48.88 83 PHE A CA 1
ATOM 576 C C . PHE A 1 83 ? -10.805 22.609 -13.422 1 48.88 83 PHE A C 1
ATOM 578 O O . PHE A 1 83 ? -9.742 22 -13.359 1 48.88 83 PHE A O 1
ATOM 585 N N . LYS A 1 84 ? -11.211 22.656 -14.609 1 43.25 84 LYS A N 1
ATOM 586 C CA . LYS A 1 84 ? -10.438 22.844 -15.828 1 43.25 84 LYS A CA 1
ATOM 587 C C . LYS A 1 84 ? -9.477 24.031 -15.688 1 43.25 84 LYS A C 1
ATOM 589 O O . LYS A 1 84 ? -9 24.562 -16.688 1 43.25 84 LYS A O 1
ATOM 594 N N . ASN A 1 85 ? -9.078 24.656 -14.633 1 36.88 85 ASN A N 1
ATOM 595 C CA . ASN A 1 85 ? -8.336 25.875 -14.93 1 36.88 85 ASN A CA 1
ATOM 596 C C . ASN A 1 85 ? -6.871 25.562 -15.242 1 36.88 85 ASN A C 1
ATOM 598 O O . ASN A 1 85 ? -6.242 24.75 -14.562 1 36.88 85 ASN A O 1
ATOM 602 N N . THR A 1 86 ? -6.324 25.875 -16.359 1 38 86 THR A N 1
ATOM 603 C CA . THR A 1 86 ? -5.004 25.891 -16.969 1 38 86 THR A CA 1
ATOM 604 C C . THR A 1 86 ? -3.996 26.594 -16.062 1 38 86 THR A C 1
ATOM 606 O O . THR A 1 86 ? -2.789 26.531 -16.297 1 38 86 THR A O 1
ATOM 609 N N . ALA A 1 87 ? -4.199 27.766 -15.398 1 36.41 87 ALA A N 1
ATOM 610 C CA . ALA A 1 87 ? -3.016 28.516 -14.969 1 36.41 87 ALA A CA 1
ATOM 611 C C . ALA A 1 87 ? -2.588 28.094 -13.562 1 36.41 87 ALA A C 1
ATOM 613 O O . ALA A 1 87 ? -3.43 27.922 -12.68 1 36.41 87 ALA A O 1
ATOM 614 N N . GLU A 1 88 ? -1.421 27.75 -13.266 1 39.41 88 GLU A N 1
ATOM 615 C CA . GLU A 1 88 ? -0.738 27.281 -12.062 1 39.41 88 GLU A CA 1
ATOM 616 C C . GLU A 1 88 ? -1.161 28.094 -10.844 1 39.41 88 GLU A C 1
ATOM 618 O O . GLU A 1 88 ? -1.458 27.531 -9.789 1 39.41 88 GLU A O 1
ATOM 623 N N . ARG A 1 89 ? -0.675 29.406 -10.625 1 42.25 89 ARG A N 1
ATOM 624 C CA . ARG A 1 89 ? -0.911 30.344 -9.531 1 42.25 89 ARG A CA 1
ATOM 625 C C . ARG A 1 89 ? -2.389 30.391 -9.156 1 42.25 89 ARG A C 1
ATOM 627 O O . ARG A 1 89 ? -2.734 30.625 -8 1 42.25 89 ARG A O 1
ATOM 634 N N . ASP A 1 90 ? -3.264 30.094 -10.109 1 46.16 90 ASP A N 1
ATOM 635 C CA . ASP A 1 90 ? -4.719 30.094 -10.219 1 46.16 90 ASP A CA 1
ATOM 636 C C . ASP A 1 90 ? -5.297 28.75 -9.758 1 46.16 90 ASP A C 1
ATOM 638 O O . ASP A 1 90 ? -6.516 28.609 -9.617 1 46.16 90 ASP A O 1
ATOM 642 N N . ILE A 1 91 ? -4.371 27.969 -9.484 1 45.31 91 ILE A N 1
ATOM 643 C CA . ILE A 1 91 ? -4.836 26.625 -9.141 1 45.31 91 ILE A CA 1
ATOM 644 C C . ILE A 1 91 ? -5.371 26.625 -7.711 1 45.31 91 ILE A C 1
ATOM 646 O O . ILE A 1 91 ? -6.461 26.109 -7.453 1 45.31 91 ILE A O 1
ATOM 650 N N . ARG A 1 92 ? -4.598 27.344 -6.75 1 54.44 92 ARG A N 1
ATOM 651 C CA . ARG A 1 92 ? -5.121 27.344 -5.387 1 54.44 92 ARG A CA 1
ATOM 652 C C . ARG A 1 92 ? -6.379 28.203 -5.285 1 54.44 92 ARG A C 1
ATOM 654 O O . ARG A 1 92 ? -7.375 27.781 -4.688 1 54.44 92 ARG A O 1
ATOM 661 N N . ARG A 1 93 ? -6.246 29.359 -5.871 1 59.5 93 ARG A N 1
ATOM 662 C CA . ARG A 1 93 ? -7.438 30.203 -5.879 1 59.5 93 ARG A CA 1
ATOM 663 C C . ARG A 1 93 ? -8.555 29.562 -6.699 1 59.5 93 ARG A C 1
ATOM 665 O O . ARG A 1 93 ? -9.727 29.594 -6.301 1 59.5 93 ARG A O 1
ATOM 672 N N . GLY A 1 94 ? -8.078 28.969 -7.863 1 62.75 94 GLY A N 1
ATOM 673 C CA . GLY A 1 94 ? -9.047 28.266 -8.68 1 62.75 94 GLY A CA 1
ATOM 674 C C . GLY A 1 94 ? -9.617 27.031 -8 1 62.75 94 GLY A C 1
ATOM 675 O O . GLY A 1 94 ? -10.828 26.812 -8.039 1 62.75 94 GLY A O 1
ATOM 676 N N . GLY A 1 95 ? -8.719 26.359 -7.309 1 73.56 95 GLY A N 1
ATOM 677 C CA . GLY A 1 95 ? -9.188 25.203 -6.562 1 73.56 95 GLY A CA 1
ATOM 678 C C . GLY A 1 95 ? -10.133 25.562 -5.434 1 73.56 95 GLY A C 1
ATOM 679 O O . GLY A 1 95 ? -11.164 24.906 -5.25 1 73.56 95 GLY A O 1
ATOM 680 N N . ALA A 1 96 ? -9.812 26.672 -4.844 1 82.25 96 ALA A N 1
ATOM 681 C CA . ALA A 1 96 ? -10.656 27.125 -3.742 1 82.25 96 ALA A CA 1
ATOM 682 C C . ALA A 1 96 ? -12.039 27.531 -4.246 1 82.25 96 ALA A C 1
ATOM 684 O O . ALA A 1 96 ? -13.055 27.188 -3.627 1 82.25 96 ALA A O 1
ATOM 685 N N . ALA A 1 97 ? -12.07 28.188 -5.371 1 82.19 97 ALA A N 1
ATOM 686 C CA . ALA A 1 97 ? -13.336 28.656 -5.93 1 82.19 97 ALA A CA 1
ATOM 687 C C . ALA A 1 97 ? -14.195 27.484 -6.391 1 82.19 97 ALA A C 1
ATOM 689 O O . ALA A 1 97 ? -15.43 27.547 -6.316 1 82.19 97 ALA A O 1
ATOM 690 N N . ALA A 1 98 ? -13.531 26.5 -6.781 1 83.81 98 ALA A N 1
ATOM 691 C CA . ALA A 1 98 ? -14.258 25.328 -7.277 1 83.81 98 ALA A CA 1
ATOM 692 C C . ALA A 1 98 ? -14.727 24.453 -6.125 1 83.81 98 ALA A C 1
ATOM 694 O O . ALA A 1 98 ? -15.852 23.938 -6.141 1 83.81 98 ALA A O 1
ATOM 695 N N . ASN A 1 99 ? -13.961 24.266 -5.074 1 91.06 99 ASN A N 1
ATOM 696 C CA . ASN A 1 99 ? -14.25 23.344 -3.988 1 91.06 99 ASN A CA 1
ATOM 697 C C . ASN A 1 99 ? -15.18 23.969 -2.951 1 91.06 99 ASN A C 1
ATOM 699 O O . ASN A 1 99 ? -15.969 23.266 -2.316 1 91.06 99 ASN A O 1
ATOM 703 N N . ALA A 1 100 ? -15.164 25.281 -2.822 1 92.19 100 ALA A N 1
ATOM 704 C CA . ALA A 1 100 ? -15.875 25.953 -1.744 1 92.19 100 ALA A CA 1
ATOM 705 C C . ALA A 1 100 ? -17.375 25.766 -1.867 1 92.19 100 ALA A C 1
ATOM 707 O O . ALA A 1 100 ? -18.047 25.438 -0.888 1 92.19 100 ALA A O 1
ATOM 708 N N . PRO A 1 101 ? -17.984 25.875 -3.125 1 89.44 101 PRO A N 1
ATOM 709 C CA . PRO A 1 101 ? -19.438 25.641 -3.234 1 89.44 101 PRO A CA 1
ATOM 710 C C . PRO A 1 101 ? -19.828 24.203 -2.93 1 89.44 101 PRO A C 1
ATOM 712 O O . PRO A 1 101 ? -20.812 23.953 -2.242 1 89.44 101 PRO A O 1
ATOM 715 N N . ALA A 1 102 ? -19 23.297 -3.398 1 90.19 102 ALA A N 1
ATOM 716 C CA . ALA A 1 102 ? -19.297 21.875 -3.17 1 90.19 102 ALA A CA 1
ATOM 717 C C . ALA A 1 102 ? -19.219 21.531 -1.685 1 90.19 102 ALA A C 1
ATOM 719 O O . ALA A 1 102 ? -20.062 20.797 -1.164 1 90.19 102 ALA A O 1
ATOM 720 N N . LEU A 1 103 ? -18.25 22.047 -1.054 1 93.88 103 LEU A N 1
ATOM 721 C CA . LEU A 1 103 ? -18.078 21.828 0.378 1 93.88 103 LEU A CA 1
ATOM 722 C C . LEU A 1 103 ? -19.219 22.469 1.167 1 93.88 103 LEU A C 1
ATOM 724 O O . LEU A 1 103 ? -19.672 21.906 2.162 1 93.88 103 LEU A O 1
ATOM 728 N N . GLY A 1 104 ? -19.625 23.672 0.778 1 93.81 104 GLY A N 1
ATOM 729 C CA . GLY A 1 104 ? -20.75 24.328 1.42 1 93.81 104 GLY A CA 1
ATOM 730 C C . GLY A 1 104 ? -22.047 23.547 1.326 1 93.81 104 GLY A C 1
ATOM 731 O O . GLY A 1 104 ? -22.781 23.438 2.305 1 93.81 104 GLY A O 1
ATOM 732 N N . GLU A 1 105 ? -22.25 22.969 0.158 1 93.19 105 GLU A N 1
ATOM 733 C CA . GLU A 1 105 ? -23.453 22.156 -0.035 1 93.19 105 GLU A CA 1
ATOM 734 C C . GLU A 1 105 ? -23.422 20.906 0.846 1 93.19 105 GLU A C 1
ATOM 736 O O . GLU A 1 105 ? -24.422 20.547 1.471 1 93.19 105 GLU A O 1
ATOM 741 N N . LEU A 1 106 ? -22.312 20.297 0.906 1 96.25 106 LEU A N 1
ATOM 742 C CA . LEU A 1 106 ? -22.141 19.125 1.767 1 96.25 106 LEU A CA 1
ATOM 743 C C . LEU A 1 106 ? -22.344 19.5 3.232 1 96.25 106 LEU A C 1
ATOM 745 O O . LEU A 1 106 ? -23 18.766 3.979 1 96.25 106 LEU A O 1
ATOM 749 N N . ALA A 1 107 ? -21.812 20.609 3.637 1 97.81 107 ALA A N 1
ATOM 750 C CA . ALA A 1 107 ? -21.922 21.094 5.008 1 97.81 107 ALA A CA 1
ATOM 751 C C . ALA A 1 107 ? -23.391 21.312 5.383 1 97.81 107 ALA A C 1
ATOM 753 O O . ALA A 1 107 ? -23.812 20.984 6.492 1 97.81 107 ALA A O 1
ATOM 754 N N . ARG A 1 108 ? -24.156 21.891 4.441 1 97 108 ARG A N 1
ATOM 755 C CA . ARG A 1 108 ? -25.578 22.109 4.688 1 97 108 ARG A CA 1
ATOM 756 C C . ARG A 1 108 ? -26.297 20.781 4.941 1 97 108 ARG A C 1
ATOM 758 O O . ARG A 1 108 ? -27.141 20.688 5.84 1 97 108 ARG A O 1
ATOM 765 N N . GLU A 1 109 ? -25.906 19.797 4.207 1 97 109 GLU A N 1
ATOM 766 C CA . GLU A 1 109 ? -26.547 18.484 4.316 1 97 109 GLU A CA 1
ATOM 767 C C . GLU A 1 109 ? -26.141 17.797 5.613 1 97 109 GLU A C 1
ATOM 769 O O . GLU A 1 109 ? -26.844 16.891 6.082 1 97 109 GLU A O 1
ATOM 774 N N . LEU A 1 110 ? -25.062 18.219 6.223 1 98 110 LEU A N 1
ATOM 775 C CA . LEU A 1 110 ? -24.562 17.562 7.422 1 98 110 LEU A CA 1
ATOM 776 C C . LEU A 1 110 ? -24.844 18.391 8.664 1 98 110 LEU A C 1
ATOM 778 O O . LEU A 1 110 ? -24.25 18.172 9.719 1 98 110 LEU A O 1
ATOM 782 N N . ARG A 1 111 ? -25.641 19.406 8.508 1 98 111 ARG A N 1
ATOM 783 C CA . ARG A 1 111 ? -26.078 20.141 9.688 1 98 111 ARG A CA 1
ATOM 784 C C . ARG A 1 111 ? -26.641 19.188 10.734 1 98 111 ARG A C 1
ATOM 786 O O . ARG A 1 111 ? -27.406 18.266 10.406 1 98 111 ARG A O 1
ATOM 793 N N . GLY A 1 112 ? -26.281 19.344 11.945 1 96.62 112 GLY A N 1
ATOM 794 C CA . GLY A 1 112 ? -26.766 18.5 13.023 1 96.62 112 GLY A CA 1
ATOM 795 C C . GLY A 1 112 ? -25.906 17.266 13.25 1 96.62 112 GLY A C 1
ATOM 796 O O . GLY A 1 112 ? -26.109 16.531 14.219 1 96.62 112 GLY A O 1
ATOM 797 N N . TYR A 1 113 ? -24.969 17.031 12.367 1 98.31 113 TYR A N 1
ATOM 798 C CA . TYR A 1 113 ? -24.047 15.914 12.57 1 98.31 113 TYR A CA 1
ATOM 799 C C . TYR A 1 113 ? -23.266 16.094 13.859 1 98.31 113 TYR A C 1
ATOM 801 O O . TYR A 1 113 ? -22.734 17.172 14.141 1 98.31 113 TYR A O 1
ATOM 809 N N . GLY A 1 114 ? -23.141 14.969 14.672 1 97.94 114 GLY A N 1
ATOM 810 C CA . GLY A 1 114 ? -22.578 15.078 16.016 1 97.94 114 GLY A CA 1
ATOM 811 C C . GLY A 1 114 ? -21.203 14.469 16.141 1 97.94 114 GLY A C 1
ATOM 812 O O . GLY A 1 114 ? -20.578 14.547 17.203 1 97.94 114 GLY A O 1
ATOM 813 N N . GLY A 1 115 ? -20.688 13.844 15.078 1 98.25 115 GLY A N 1
ATOM 814 C CA . GLY A 1 115 ? -19.375 13.219 15.125 1 98.25 115 GLY A CA 1
ATOM 815 C C . GLY A 1 115 ? -18.25 14.172 14.773 1 98.25 115 GLY A C 1
ATOM 816 O O . GLY A 1 115 ? -18.375 15.391 14.961 1 98.25 115 GLY A O 1
ATOM 817 N N . THR A 1 116 ? -17.156 13.688 14.422 1 98.81 116 THR A N 1
ATOM 818 C CA . THR A 1 116 ? -15.984 14.477 14.07 1 98.81 116 THR A CA 1
ATOM 819 C C . THR A 1 116 ? -15.805 14.539 12.555 1 98.81 116 THR A C 1
ATOM 821 O O . THR A 1 116 ? -15.961 13.531 11.867 1 98.81 116 THR A O 1
ATOM 824 N N . VAL A 1 117 ? -15.531 15.734 12.047 1 98.94 117 VAL A N 1
ATOM 825 C CA . VAL A 1 117 ? -15.289 15.922 10.617 1 98.94 117 VAL A CA 1
ATOM 826 C C . VAL A 1 117 ? -13.812 16.234 10.383 1 98.94 117 VAL A C 1
ATOM 828 O O . VAL A 1 117 ? -13.242 17.109 11.031 1 98.94 117 VAL A O 1
ATOM 831 N N . LEU A 1 118 ? -13.188 15.469 9.523 1 98.94 118 LEU A N 1
ATOM 832 C CA . LEU A 1 118 ? -11.844 15.742 9.031 1 98.94 118 LEU A CA 1
ATOM 833 C C . LEU A 1 118 ? -11.883 16.234 7.586 1 98.94 118 LEU A C 1
ATOM 835 O O . LEU A 1 118 ? -12.367 15.523 6.699 1 98.94 118 LEU A O 1
ATOM 839 N N . VAL A 1 119 ? -11.383 17.453 7.328 1 98.88 119 VAL A N 1
ATOM 840 C CA . VAL A 1 119 ? -11.367 18.031 5.988 1 98.88 119 VAL A CA 1
ATOM 841 C C . VAL A 1 119 ? -9.961 17.922 5.398 1 98.88 119 VAL A C 1
ATOM 843 O O . VAL A 1 119 ? -9.008 18.453 5.965 1 98.88 119 VAL A O 1
ATOM 846 N N . VAL A 1 120 ? -9.859 17.203 4.238 1 98.44 120 VAL A N 1
ATOM 847 C CA . VAL A 1 120 ? -8.594 17.031 3.533 1 98.44 120 VAL A CA 1
ATOM 848 C C . VAL A 1 120 ? -8.57 17.922 2.287 1 98.44 120 VAL A C 1
ATOM 850 O O . VAL A 1 120 ? -7.496 18.266 1.788 1 98.44 120 VAL A O 1
ATOM 853 N N . THR A 1 121 ? -9.727 18.344 1.798 1 96.56 121 THR A N 1
ATOM 854 C CA . THR A 1 121 ? -9.906 19.125 0.583 1 96.56 121 THR A CA 1
ATOM 855 C C . THR A 1 121 ? -9.164 20.453 0.688 1 96.56 121 THR A C 1
ATOM 857 O O . THR A 1 121 ? -9.344 21.203 1.655 1 96.56 121 THR A O 1
ATOM 860 N N . ASN A 1 122 ? -8.391 20.828 -0.326 1 93.5 122 ASN A N 1
ATOM 861 C CA . ASN A 1 122 ? -7.609 22.062 -0.344 1 93.5 122 ASN A CA 1
ATOM 862 C C . ASN A 1 122 ? -8.43 23.234 -0.869 1 93.5 122 ASN A C 1
ATOM 864 O O . ASN A 1 122 ? -9.336 23.047 -1.689 1 93.5 122 ASN A O 1
ATOM 868 N N . PRO A 1 123 ? -8.016 24.391 -0.476 1 95.69 123 PRO A N 1
ATOM 869 C CA . PRO A 1 123 ? -7.098 24.719 0.623 1 95.69 123 PRO A CA 1
ATOM 870 C C . PRO A 1 123 ? -7.68 24.375 1.992 1 95.69 123 PRO A C 1
ATOM 872 O O . PRO A 1 123 ? -8.727 24.906 2.377 1 95.69 123 PRO A O 1
ATOM 875 N N . VAL A 1 124 ? -7 23.625 2.762 1 97 124 VAL A N 1
ATOM 876 C CA . VAL A 1 124 ? -7.555 22.875 3.889 1 97 124 VAL A CA 1
ATOM 877 C C . VAL A 1 124 ? -8.047 23.859 4.957 1 97 124 VAL A C 1
ATOM 879 O O . VAL A 1 124 ? -9.109 23.656 5.551 1 97 124 VAL A O 1
ATOM 882 N N . ASP A 1 125 ? -7.289 24.906 5.242 1 98.12 125 ASP A N 1
ATOM 883 C CA . ASP A 1 125 ? -7.648 25.844 6.301 1 98.12 125 ASP A CA 1
ATOM 884 C C . ASP A 1 125 ? -8.93 26.594 5.957 1 98.12 125 ASP A C 1
ATOM 886 O O . ASP A 1 125 ? -9.797 26.781 6.812 1 98.12 125 ASP A O 1
ATOM 890 N N . LEU A 1 126 ? -9.117 26.938 4.684 1 97.12 126 LEU A N 1
ATOM 891 C CA . LEU A 1 126 ? -10.297 27.656 4.223 1 97.12 126 LEU A CA 1
ATOM 892 C C . LEU A 1 126 ? -11.5 26.719 4.148 1 97.12 126 LEU A C 1
ATOM 894 O O . LEU A 1 126 ? -12.609 27.094 4.555 1 97.12 126 LEU A O 1
ATOM 898 N N . MET A 1 127 ? -11.258 25.5 3.693 1 97.25 127 MET A N 1
ATOM 899 C CA . MET A 1 127 ? -12.352 24.562 3.498 1 97.25 127 MET A CA 1
ATOM 900 C C . MET A 1 127 ? -12.883 24.062 4.836 1 97.25 127 MET A C 1
ATOM 902 O O . MET A 1 127 ? -14.094 23.875 4.996 1 97.25 127 MET A O 1
ATOM 906 N N . ALA A 1 128 ? -12.016 23.812 5.777 1 98.19 128 ALA A N 1
ATOM 907 C CA . ALA A 1 128 ? -12.461 23.406 7.113 1 98.19 128 ALA A CA 1
ATOM 908 C C . ALA A 1 128 ? -13.32 24.5 7.754 1 98.19 128 ALA A C 1
ATOM 910 O O . ALA A 1 128 ? -14.375 24.203 8.328 1 98.19 128 ALA A O 1
ATOM 911 N N . ARG A 1 129 ? -12.852 25.719 7.641 1 97.56 129 ARG A N 1
ATOM 912 C CA . ARG A 1 129 ? -13.625 26.844 8.18 1 97.56 129 ARG A CA 1
ATOM 913 C C . ARG A 1 129 ? -14.992 26.922 7.504 1 97.56 129 ARG A C 1
ATOM 915 O O . ARG A 1 129 ? -16.016 27.047 8.18 1 97.56 129 ARG A O 1
ATOM 922 N N . ARG A 1 130 ? -15.008 26.859 6.141 1 96.44 130 ARG A N 1
ATOM 923 C CA . ARG A 1 130 ? -16.25 26.938 5.387 1 96.44 130 ARG A CA 1
ATOM 924 C C . ARG A 1 130 ? -17.234 25.859 5.844 1 96.44 130 ARG A C 1
ATOM 926 O O . ARG A 1 130 ? -18.406 26.141 6.066 1 96.44 130 ARG A O 1
ATOM 933 N N . PHE A 1 131 ? -16.719 24.656 6.016 1 97.88 131 PHE A N 1
ATOM 934 C CA . PHE A 1 131 ? -17.562 23.547 6.441 1 97.88 131 PHE A CA 1
ATOM 935 C C . PHE A 1 131 ? -18.125 23.812 7.832 1 97.88 131 PHE A C 1
ATOM 937 O O . PHE A 1 131 ? -19.328 23.641 8.062 1 97.88 131 PHE A O 1
ATOM 944 N N . ALA A 1 132 ? -17.281 24.188 8.766 1 98 132 ALA A N 1
ATOM 945 C CA . ALA A 1 132 ? -17.703 24.438 10.141 1 98 132 ALA A CA 1
ATOM 946 C C . ALA A 1 132 ? -18.75 25.562 10.195 1 98 132 ALA A C 1
ATOM 948 O O . ALA A 1 132 ? -19.766 25.422 10.867 1 98 132 ALA A O 1
ATOM 949 N N . ASP A 1 133 ? -18.469 26.625 9.461 1 96.56 133 ASP A N 1
ATOM 950 C CA . ASP A 1 133 ? -19.344 27.797 9.477 1 96.56 133 ASP A CA 1
ATOM 951 C C . ASP A 1 133 ? -20.75 27.422 8.969 1 96.56 133 ASP A C 1
ATOM 953 O O . ASP A 1 133 ? -21.75 27.844 9.531 1 96.56 133 ASP A O 1
ATOM 957 N N . VAL A 1 134 ? -20.781 26.625 7.91 1 97 134 VAL A N 1
ATOM 958 C CA . VAL A 1 134 ? -22.047 26.344 7.238 1 97 134 VAL A CA 1
ATOM 959 C C . VAL A 1 134 ? -22.781 25.219 7.977 1 97 134 VAL A C 1
ATOM 961 O O . VAL A 1 134 ? -24 25.281 8.164 1 97 134 VAL A O 1
ATOM 964 N N . SER A 1 135 ? -22.047 24.219 8.453 1 97.88 135 SER A N 1
ATOM 965 C CA . SER A 1 135 ? -22.688 23.047 9.047 1 97.88 135 SER A CA 1
ATOM 966 C C . SER A 1 135 ? -23.047 23.297 10.508 1 97.88 135 SER A C 1
ATOM 968 O O . SER A 1 135 ? -24 22.703 11.023 1 97.88 135 SER A O 1
ATOM 970 N N . GLY A 1 136 ? -22.266 24.109 11.195 1 98.06 136 GLY A N 1
ATOM 971 C CA . GLY A 1 136 ? -22.422 24.281 12.633 1 98.06 136 GLY A CA 1
ATOM 972 C C . GLY A 1 136 ? -21.875 23.109 13.438 1 98.06 136 GLY A C 1
ATOM 973 O O . GLY A 1 136 ? -22.078 23.047 14.656 1 98.06 136 GLY A O 1
ATOM 974 N N . CYS A 1 137 ? -21.219 22.188 12.812 1 98.12 137 CYS A N 1
ATOM 975 C CA . CYS A 1 137 ? -20.641 21.062 13.531 1 98.12 137 CYS A CA 1
ATOM 976 C C . CYS A 1 137 ? -19.578 21.516 14.523 1 98.12 137 CYS A C 1
ATOM 978 O O . CYS A 1 137 ? -18.812 22.438 14.234 1 98.12 137 CYS A O 1
ATOM 980 N N . SER A 1 138 ? -19.453 20.891 15.633 1 96.88 138 SER A N 1
ATOM 981 C CA . SER A 1 138 ? -18.625 21.359 16.734 1 96.88 138 SER A CA 1
ATOM 982 C C . SER A 1 138 ? -17.188 20.844 16.594 1 96.88 138 SER A C 1
ATOM 984 O O . SER A 1 138 ? -16.25 21.453 17.094 1 96.88 138 SER A O 1
ATOM 986 N N . ARG A 1 139 ? -17.016 19.656 15.984 1 98.31 139 ARG A N 1
ATOM 987 C CA . ARG A 1 139 ? -15.695 19.062 15.852 1 98.31 139 ARG A CA 1
ATOM 988 C C . ARG A 1 139 ? -15.289 18.938 14.391 1 98.31 139 ARG A C 1
ATOM 990 O O . ARG A 1 139 ? -15.516 17.906 13.75 1 98.31 139 ARG A O 1
ATOM 997 N N . VAL A 1 140 ? -14.711 19.984 13.883 1 98.81 140 VAL A N 1
ATOM 998 C CA . VAL A 1 140 ? -14.211 20.047 12.516 1 98.81 140 VAL A CA 1
ATOM 999 C C . VAL A 1 140 ? -12.711 20.328 12.516 1 98.81 140 VAL A C 1
ATOM 1001 O O . VAL A 1 140 ? -12.258 21.312 13.094 1 98.81 140 VAL A O 1
ATOM 1004 N N . PHE A 1 141 ? -11.914 19.453 11.953 1 98.94 141 PHE A N 1
ATOM 1005 C CA . PHE A 1 141 ? -10.461 19.578 11.891 1 98.94 141 PHE A CA 1
ATOM 1006 C C . PHE A 1 141 ? -9.977 19.531 10.445 1 98.94 141 PHE A C 1
ATOM 1008 O O . PHE A 1 141 ? -10.484 18.75 9.641 1 98.94 141 PHE A O 1
ATOM 1015 N N . GLY A 1 142 ? -9.07 20.406 10.078 1 98.88 142 GLY A N 1
ATOM 1016 C CA . GLY A 1 142 ? -8.398 20.312 8.797 1 98.88 142 GLY A CA 1
ATOM 1017 C C . GLY A 1 142 ? -7.117 19.5 8.852 1 98.88 142 GLY A C 1
ATOM 1018 O O . GLY A 1 142 ? -6.336 19.625 9.789 1 98.88 142 GLY A O 1
ATOM 1019 N N . ILE A 1 143 ? -6.855 18.656 7.828 1 98.81 143 ILE A N 1
ATOM 1020 C CA . ILE A 1 143 ? -5.676 17.797 7.73 1 98.81 143 ILE A CA 1
ATOM 1021 C C . ILE A 1 143 ? -4.625 18.469 6.844 1 98.81 143 ILE A C 1
ATOM 1023 O O . ILE A 1 143 ? -4.805 18.578 5.629 1 98.81 143 ILE A O 1
ATOM 1027 N N . GLY A 1 144 ? -3.549 18.906 7.379 1 98.12 144 GLY A N 1
ATOM 1028 C CA . GLY A 1 144 ? -2.502 19.578 6.617 1 98.12 144 GLY A CA 1
ATOM 1029 C C . GLY A 1 144 ? -1.226 19.781 7.41 1 98.12 144 GLY A C 1
ATOM 1030 O O . GLY A 1 144 ? -0.182 19.219 7.078 1 98.12 144 GLY A O 1
ATOM 1031 N N . SER A 1 145 ? -1.342 20.453 8.547 1 98.56 145 SER A N 1
ATOM 1032 C CA . SER A 1 145 ? -0.186 20.844 9.352 1 98.56 145 SER A CA 1
ATOM 1033 C C . SER A 1 145 ? 0.466 19.625 10 1 98.56 145 SER A C 1
ATOM 1035 O O . SER A 1 145 ? 1.664 19.641 10.289 1 98.56 145 SER A O 1
ATOM 1037 N N . ASN A 1 146 ? -0.37 18.562 10.273 1 98.69 146 ASN A N 1
ATOM 1038 C CA . ASN A 1 146 ? 0.236 17.344 10.789 1 98.69 146 ASN A CA 1
ATOM 1039 C C . ASN A 1 146 ? 1.151 16.688 9.758 1 98.69 146 ASN A C 1
ATOM 1041 O O . ASN A 1 146 ? 2.211 16.172 10.102 1 98.69 146 ASN A O 1
ATOM 1045 N N . LEU A 1 147 ? 0.806 16.781 8.477 1 98.31 147 LEU A N 1
ATOM 1046 C CA . LEU A 1 147 ? 1.688 16.297 7.422 1 98.31 147 LEU A CA 1
ATOM 1047 C C . LEU A 1 147 ? 2.916 17.188 7.289 1 98.31 147 LEU A C 1
ATOM 1049 O O . LEU A 1 147 ? 4.035 16.688 7.148 1 98.31 147 LEU A O 1
ATOM 1053 N N . ASP A 1 148 ? 2.721 18.531 7.34 1 98.06 148 ASP A N 1
ATOM 1054 C CA . ASP A 1 148 ? 3.844 19.469 7.309 1 98.06 148 ASP A CA 1
ATOM 1055 C C . ASP A 1 148 ? 4.832 19.172 8.438 1 98.06 148 ASP A C 1
ATOM 1057 O O . ASP A 1 148 ? 6.043 19.172 8.219 1 98.06 148 ASP A O 1
ATOM 1061 N N . SER A 1 149 ? 4.309 18.969 9.602 1 98.56 149 SER A N 1
ATOM 1062 C CA . SER A 1 149 ? 5.137 18.688 10.766 1 98.56 149 SER A CA 1
ATOM 1063 C C . SER A 1 149 ? 5.879 17.359 10.617 1 98.56 149 SER A C 1
ATOM 1065 O O . SER A 1 149 ? 7.051 17.25 10.992 1 98.56 149 SER A O 1
ATOM 1067 N N . ALA A 1 150 ? 5.199 16.375 10.133 1 98.19 150 ALA A N 1
ATOM 1068 C CA . ALA A 1 150 ? 5.852 15.094 9.883 1 98.19 150 ALA A CA 1
ATOM 1069 C C . ALA A 1 150 ? 7.027 15.25 8.922 1 98.19 150 ALA A C 1
ATOM 1071 O O . ALA A 1 150 ? 8.109 14.719 9.164 1 98.19 150 ALA A O 1
ATOM 1072 N N . ARG A 1 151 ? 6.77 15.945 7.84 1 98.06 151 ARG A N 1
ATOM 1073 C CA . ARG A 1 151 ? 7.82 16.172 6.852 1 98.06 151 ARG A CA 1
ATOM 1074 C C . ARG A 1 151 ? 8.984 16.953 7.465 1 98.06 151 ARG A C 1
ATOM 1076 O O . ARG A 1 151 ? 10.148 16.688 7.16 1 98.06 151 ARG A O 1
ATOM 1083 N N . TYR A 1 152 ? 8.656 17.906 8.32 1 98.44 152 TYR A N 1
ATOM 1084 C CA . TYR A 1 152 ? 9.656 18.688 9.039 1 98.44 152 TYR A CA 1
ATOM 1085 C C . TYR A 1 152 ? 10.539 17.797 9.898 1 98.44 152 TYR A C 1
ATOM 1087 O O . TYR A 1 152 ? 11.773 17.875 9.836 1 98.44 152 TYR A O 1
ATOM 1095 N N . ARG A 1 153 ? 9.922 16.906 10.594 1 98 153 ARG A N 1
ATOM 1096 C CA . ARG A 1 153 ? 10.656 15.977 11.453 1 98 153 ARG A CA 1
ATOM 1097 C C . ARG A 1 153 ? 11.5 15.016 10.633 1 98 153 ARG A C 1
ATOM 1099 O O . ARG A 1 153 ? 12.641 14.703 11 1 98 153 ARG A O 1
ATOM 1106 N N . LEU A 1 154 ? 10.977 14.539 9.547 1 97.06 154 LEU A N 1
ATOM 1107 C CA . LEU A 1 154 ? 11.734 13.664 8.656 1 97.06 154 LEU A CA 1
ATOM 1108 C C . LEU A 1 154 ? 12.961 14.383 8.109 1 97.06 154 LEU A C 1
ATOM 1110 O O . LEU A 1 154 ? 14.047 13.797 8.047 1 97.06 154 LEU A O 1
ATOM 1114 N N . LEU A 1 155 ? 12.742 15.594 7.656 1 96.62 155 LEU A N 1
ATOM 1115 C CA . LEU A 1 155 ? 13.828 16.391 7.098 1 96.62 155 LEU A CA 1
ATOM 1116 C C . LEU A 1 155 ? 14.945 16.594 8.125 1 96.62 155 LEU A C 1
ATOM 1118 O O . LEU A 1 155 ? 16.125 16.375 7.82 1 96.62 155 LEU A O 1
ATOM 1122 N N . LEU A 1 156 ? 14.594 16.969 9.32 1 97 156 LEU A N 1
ATOM 1123 C CA . LEU A 1 156 ? 15.578 17.219 10.375 1 97 156 LEU A CA 1
ATOM 1124 C C . LEU A 1 156 ? 16.297 15.922 10.766 1 97 156 LEU A C 1
ATOM 1126 O O . LEU A 1 156 ? 17.484 15.938 11.07 1 97 156 LEU A O 1
ATOM 1130 N N . ALA A 1 157 ? 15.492 14.875 10.883 1 96.56 157 ALA A N 1
ATOM 1131 C CA . ALA A 1 157 ? 16.094 13.57 11.164 1 96.56 157 ALA A CA 1
ATOM 1132 C C . ALA A 1 157 ? 17.188 13.242 10.148 1 96.56 157 ALA A C 1
ATOM 1134 O O . ALA A 1 157 ? 18.234 12.703 10.508 1 96.56 157 ALA A O 1
ATOM 1135 N N . GLY A 1 158 ? 16.922 13.523 8.914 1 94.06 158 GLY A N 1
ATOM 1136 C CA . GLY A 1 158 ? 17.922 13.328 7.867 1 94.06 158 GLY A CA 1
ATOM 1137 C C . GLY A 1 158 ? 19.156 14.188 8.055 1 94.06 158 GLY A C 1
ATOM 1138 O O . GLY A 1 158 ? 20.281 13.695 7.938 1 94.06 158 GLY A O 1
ATOM 1139 N N . TYR A 1 159 ? 18.953 15.508 8.336 1 93.75 159 TYR A N 1
ATOM 1140 C CA . TYR A 1 159 ? 20.062 16.422 8.562 1 93.75 159 TYR A CA 1
ATOM 1141 C C . TYR A 1 159 ? 20.938 15.93 9.711 1 93.75 159 TYR A C 1
ATOM 1143 O O . TYR A 1 159 ? 22.172 16 9.633 1 93.75 159 TYR A O 1
ATOM 1151 N N . ALA A 1 160 ? 20.281 15.398 10.719 1 94.94 160 ALA A N 1
ATOM 1152 C CA . ALA A 1 160 ? 20.984 15.016 11.945 1 94.94 160 ALA A CA 1
ATOM 1153 C C . ALA A 1 160 ? 21.422 13.555 11.898 1 94.94 160 ALA A C 1
ATOM 1155 O O . ALA A 1 160 ? 22.125 13.078 12.797 1 94.94 160 ALA A O 1
ATOM 1156 N N . GLN A 1 161 ? 20.938 12.789 10.883 1 94.62 161 GLN A N 1
ATOM 1157 C CA . GLN A 1 161 ? 21.25 11.375 10.727 1 94.62 161 GLN A CA 1
ATOM 1158 C C . GLN A 1 161 ? 20.797 10.578 11.953 1 94.62 161 GLN A C 1
ATOM 1160 O O . GLN A 1 161 ? 21.578 9.812 12.516 1 94.62 161 GLN A O 1
ATOM 1165 N N . VAL A 1 162 ? 19.641 10.82 12.391 1 95.31 162 VAL A N 1
ATOM 1166 C CA . VAL A 1 162 ? 19.016 10.094 13.492 1 95.31 162 VAL A CA 1
ATOM 1167 C C . VAL A 1 162 ? 17.656 9.57 13.07 1 95.31 162 VAL A C 1
ATOM 1169 O O . VAL A 1 162 ? 17.188 9.852 11.961 1 95.31 162 VAL A O 1
ATOM 1172 N N . SER A 1 163 ? 17.109 8.734 13.93 1 94.06 163 SER A N 1
ATOM 1173 C CA . SER A 1 163 ? 15.734 8.281 13.703 1 94.06 163 SER A CA 1
ATOM 1174 C C . SER A 1 163 ? 14.742 9.43 13.859 1 94.06 163 SER A C 1
ATOM 1176 O O . SER A 1 163 ? 14.883 10.258 14.758 1 94.06 163 SER A O 1
ATOM 1178 N N . PRO A 1 164 ? 13.766 9.523 13 1 94.38 164 PRO A N 1
ATOM 1179 C CA . PRO A 1 164 ? 12.766 10.586 13.102 1 94.38 164 PRO A CA 1
ATOM 1180 C C . PRO A 1 164 ? 12.062 10.617 14.453 1 94.38 164 PRO A C 1
ATOM 1182 O O . PRO A 1 164 ? 11.562 11.664 14.867 1 94.38 164 PRO A O 1
ATOM 1185 N N . GLU A 1 165 ? 12.023 9.477 15.172 1 93.12 165 GLU A N 1
ATOM 1186 C CA . GLU A 1 165 ? 11.344 9.383 16.469 1 93.12 165 GLU A CA 1
ATOM 1187 C C . GLU A 1 165 ? 12.031 10.25 17.516 1 93.12 165 GLU A C 1
ATOM 1189 O O . GLU A 1 165 ? 11.453 10.547 18.562 1 93.12 165 GLU A O 1
ATOM 1194 N N . LEU A 1 166 ? 13.211 10.672 17.25 1 96.25 166 LEU A N 1
ATOM 1195 C CA . LEU A 1 166 ? 13.992 11.461 18.188 1 96.25 166 LEU A CA 1
ATOM 1196 C C . LEU A 1 166 ? 13.781 12.953 17.953 1 96.25 166 LEU A C 1
ATOM 1198 O O . LEU A 1 166 ? 14.289 13.789 18.719 1 96.25 166 LEU A O 1
ATOM 1202 N N . VAL A 1 167 ? 13.07 13.242 16.906 1 97.44 167 VAL A N 1
ATOM 1203 C CA . VAL A 1 167 ? 12.867 14.641 16.547 1 97.44 167 VAL A CA 1
ATOM 1204 C C . VAL A 1 167 ? 11.508 15.117 17.047 1 97.44 167 VAL A C 1
ATOM 1206 O O . VAL A 1 167 ? 10.5 14.43 16.875 1 97.44 167 VAL A O 1
ATOM 1209 N N . ARG A 1 168 ? 11.516 16.266 17.766 1 97.81 168 ARG A N 1
ATOM 1210 C CA . ARG A 1 168 ? 10.289 16.938 18.172 1 97.81 168 ARG A CA 1
ATOM 1211 C C . ARG A 1 168 ? 10.227 18.344 17.609 1 97.81 168 ARG A C 1
ATOM 1213 O O . ARG A 1 168 ? 11.156 19.125 17.781 1 97.81 168 ARG A O 1
ATOM 1220 N N . GLY A 1 169 ? 9.273 18.625 16.938 1 97.94 169 GLY A N 1
ATOM 1221 C CA . GLY A 1 169 ? 9.047 19.922 16.344 1 97.94 169 GLY A CA 1
ATOM 1222 C C . GLY A 1 169 ? 7.723 20.031 15.609 1 97.94 169 GLY A C 1
ATOM 1223 O O . GLY A 1 169 ? 7.18 19.016 15.164 1 97.94 169 GLY A O 1
ATOM 1224 N N . HIS A 1 170 ? 7.23 21.234 15.477 1 98.5 170 HIS A N 1
ATOM 1225 C CA . HIS A 1 170 ? 5.926 21.484 14.875 1 98.5 170 HIS A CA 1
ATOM 1226 C C . HIS A 1 170 ? 6.031 22.484 13.727 1 98.5 170 HIS A C 1
ATOM 1228 O O . HIS A 1 170 ? 6.863 23.391 13.766 1 98.5 170 HIS A O 1
ATOM 1234 N N . VAL A 1 171 ? 5.273 22.266 12.742 1 98.69 171 VAL A N 1
ATOM 1235 C CA . VAL A 1 171 ? 4.934 23.281 11.75 1 98.69 171 VAL A CA 1
ATOM 1236 C C . VAL A 1 171 ? 3.471 23.703 11.914 1 98.69 171 VAL A C 1
ATOM 1238 O O . VAL A 1 171 ? 2.574 22.844 11.883 1 98.69 171 VAL A O 1
ATOM 1241 N N . ILE A 1 172 ? 3.191 24.969 12.18 1 98.69 172 ILE A N 1
ATOM 1242 C CA . ILE A 1 172 ? 1.852 25.469 12.469 1 98.69 172 ILE A CA 1
ATOM 1243 C C . ILE A 1 172 ? 1.475 26.547 11.453 1 98.69 172 ILE A C 1
ATOM 1245 O O . ILE A 1 172 ? 2.15 26.703 10.43 1 98.69 172 ILE A O 1
ATOM 1249 N N . GLY A 1 173 ? 0.367 27.25 11.602 1 98.38 173 GLY A N 1
ATOM 1250 C CA . GLY A 1 173 ? -0.069 28.281 10.664 1 98.38 173 GLY A CA 1
ATOM 1251 C C . GLY A 1 173 ? -0.821 27.719 9.477 1 98.38 173 GLY A C 1
ATOM 1252 O O . GLY A 1 173 ? -1.654 26.812 9.625 1 98.38 173 GLY A O 1
ATOM 1253 N N . GLU A 1 174 ? -0.549 28.266 8.344 1 97.69 174 GLU A N 1
ATOM 1254 C CA . GLU A 1 174 ? -1.241 27.844 7.129 1 97.69 174 GLU A CA 1
ATOM 1255 C C . GLU A 1 174 ? -0.618 26.578 6.543 1 97.69 174 GLU A C 1
ATOM 1257 O O . GLU A 1 174 ? 0.606 26.453 6.484 1 97.69 174 GLU A O 1
ATOM 1262 N N . HIS A 1 175 ? -1.354 25.578 6.18 1 96.5 175 HIS A N 1
ATOM 1263 C CA . HIS A 1 175 ? -0.872 24.516 5.309 1 96.5 175 HIS A CA 1
ATOM 1264 C C . HIS A 1 175 ? -0.619 25.016 3.896 1 96.5 175 HIS A C 1
ATOM 1266 O O . HIS A 1 175 ? -1.493 24.938 3.033 1 96.5 175 HIS A O 1
ATOM 1272 N N . GLY A 1 176 ? 0.515 25.5 3.643 1 91 176 GLY A N 1
ATOM 1273 C CA . GLY A 1 176 ? 0.86 26.172 2.4 1 91 176 GLY A CA 1
ATOM 1274 C C . GLY A 1 176 ? 2.023 27.125 2.547 1 91 176 GLY A C 1
ATOM 1275 O O . GLY A 1 176 ? 2.98 26.844 3.271 1 91 176 GLY A O 1
ATOM 1276 N N . ASP A 1 177 ? 1.861 28.234 1.882 1 89.06 177 ASP A N 1
ATOM 1277 C CA . ASP A 1 177 ? 2.986 29.156 1.727 1 89.06 177 ASP A CA 1
ATOM 1278 C C . ASP A 1 177 ? 3.299 29.875 3.039 1 89.06 177 ASP A C 1
ATOM 1280 O O . ASP A 1 177 ? 4.426 30.312 3.256 1 89.06 177 ASP A O 1
ATOM 1284 N N . ARG A 1 178 ? 2.371 29.984 3.938 1 94.5 178 ARG A N 1
ATOM 1285 C CA . ARG A 1 178 ? 2.584 30.719 5.18 1 94.5 178 ARG A CA 1
ATOM 1286 C C . ARG A 1 178 ? 2.648 29.766 6.371 1 94.5 178 ARG A C 1
ATOM 1288 O O . ARG A 1 178 ? 2.139 30.078 7.449 1 94.5 178 ARG A O 1
ATOM 1295 N N . ALA A 1 179 ? 3.172 28.594 6.121 1 96.81 179 ALA A N 1
ATOM 1296 C CA . ALA A 1 179 ? 3.494 27.688 7.215 1 96.81 179 ALA A CA 1
ATOM 1297 C C . ALA A 1 179 ? 4.551 28.297 8.141 1 96.81 179 ALA A C 1
ATOM 1299 O O . ALA A 1 179 ? 5.449 29 7.684 1 96.81 179 ALA A O 1
ATOM 1300 N N . VAL A 1 180 ? 4.457 28.031 9.398 1 97.94 180 VAL A N 1
ATOM 1301 C CA . VAL A 1 180 ? 5.359 28.578 10.406 1 97.94 180 VAL A CA 1
ATOM 1302 C C . VAL A 1 180 ? 6.102 27.438 11.109 1 97.94 180 VAL A C 1
ATOM 1304 O O . VAL A 1 180 ? 5.5 26.656 11.852 1 97.94 180 VAL A O 1
ATOM 1307 N N . VAL A 1 181 ? 7.371 27.375 10.898 1 98.19 181 VAL A N 1
ATOM 1308 C CA . VAL A 1 181 ? 8.227 26.406 11.57 1 98.19 181 VAL A CA 1
ATOM 1309 C C . VAL A 1 181 ? 8.523 26.875 12.992 1 98.19 181 VAL A C 1
ATOM 1311 O O . VAL A 1 181 ? 9.023 27.984 13.195 1 98.19 181 VAL A O 1
ATOM 1314 N N . CYS A 1 182 ? 8.164 26.062 13.977 1 98.38 182 CYS A N 1
ATOM 1315 C CA . CYS A 1 182 ? 8.5 26.375 15.359 1 98.38 182 CYS A CA 1
ATOM 1316 C C . CYS A 1 182 ? 9.922 25.938 15.688 1 98.38 182 CYS A C 1
ATOM 1318 O O . CYS A 1 182 ? 10.133 25.047 16.516 1 98.38 182 CYS A O 1
ATOM 1320 N N . ALA A 1 183 ? 10.859 26.641 15.125 1 98.06 183 ALA A N 1
ATOM 1321 C CA . ALA A 1 183 ? 12.273 26.281 15.234 1 98.06 183 ALA A CA 1
ATOM 1322 C C . ALA A 1 183 ? 12.758 26.422 16.672 1 98.06 183 ALA A C 1
ATOM 1324 O O . ALA A 1 183 ? 13.586 25.625 17.141 1 98.06 183 ALA A O 1
ATOM 1325 N N . SER A 1 184 ? 12.281 27.359 17.406 1 97.69 184 SER A N 1
ATOM 1326 C CA . SER A 1 184 ? 12.773 27.734 18.734 1 97.69 184 SER A CA 1
ATOM 1327 C C . SER A 1 184 ? 12.516 26.609 19.734 1 97.69 184 SER A C 1
ATOM 1329 O O . SER A 1 184 ? 13.211 26.516 20.75 1 97.69 184 SER A O 1
ATOM 1331 N N . THR A 1 185 ? 11.492 25.781 19.516 1 98.06 185 THR A N 1
ATOM 1332 C CA . THR A 1 185 ? 11.148 24.734 20.469 1 98.06 185 THR A CA 1
ATOM 1333 C C . THR A 1 185 ? 11.461 23.344 19.891 1 98.06 185 THR A C 1
ATOM 1335 O O . THR A 1 185 ? 11.031 22.328 20.438 1 98.06 185 THR A O 1
ATOM 1338 N N . THR A 1 186 ? 12.133 23.25 18.75 1 98.31 186 THR A N 1
ATOM 1339 C CA . THR A 1 186 ? 12.492 22 18.109 1 98.31 186 THR A CA 1
ATOM 1340 C C . THR A 1 186 ? 13.648 21.328 18.828 1 98.31 186 THR A C 1
ATOM 1342 O O . THR A 1 186 ? 14.609 22 19.234 1 98.31 186 THR A O 1
ATOM 1345 N N . THR A 1 187 ? 13.547 20.016 19.094 1 98.12 187 THR A N 1
ATOM 1346 C CA . THR A 1 187 ? 14.609 19.266 19.75 1 98.12 187 THR A CA 1
ATOM 1347 C C . THR A 1 187 ? 14.93 17.984 18.984 1 98.12 187 THR A C 1
ATOM 1349 O O . THR A 1 187 ? 14.07 17.438 18.281 1 98.12 187 THR A O 1
ATOM 1352 N N . VAL A 1 188 ? 16.047 17.562 19.031 1 97.31 188 VAL A N 1
ATOM 1353 C CA . VAL A 1 188 ? 16.531 16.25 18.609 1 97.31 188 VAL A CA 1
ATOM 1354 C C . VAL A 1 188 ? 17.188 15.539 19.797 1 97.31 188 VAL A C 1
ATOM 1356 O O . VAL A 1 188 ? 18.109 16.062 20.406 1 97.31 188 VAL A O 1
ATOM 1359 N N . GLY A 1 189 ? 16.719 14.43 20.062 1 95.81 189 GLY A N 1
ATOM 1360 C CA . GLY A 1 189 ? 17.203 13.75 21.266 1 95.81 189 GLY A CA 1
ATOM 1361 C C . GLY A 1 189 ? 17.016 14.57 22.531 1 95.81 189 GLY A C 1
ATOM 1362 O O . GLY A 1 189 ? 17.938 14.664 23.344 1 95.81 189 GLY A O 1
ATOM 1363 N N . SER A 1 190 ? 16.016 15.367 22.609 1 94.19 190 SER A N 1
ATOM 1364 C CA . SER A 1 190 ? 15.633 16.172 23.766 1 94.19 190 SER A CA 1
ATOM 1365 C C . SER A 1 190 ? 16.547 17.375 23.938 1 94.19 190 SER A C 1
ATOM 1367 O O . SER A 1 190 ? 16.5 18.062 24.953 1 94.19 190 SER A O 1
ATOM 1369 N N . ARG A 1 191 ? 17.328 17.562 22.953 1 96.75 191 ARG A N 1
ATOM 1370 C CA . ARG A 1 191 ? 18.188 18.734 22.969 1 96.75 191 ARG A CA 1
ATOM 1371 C C . ARG A 1 191 ? 17.766 19.75 21.906 1 96.75 191 ARG A C 1
ATOM 1373 O O . ARG A 1 191 ? 17.453 19.359 20.781 1 96.75 191 ARG A O 1
ATOM 1380 N N . PRO A 1 192 ? 17.797 20.969 22.344 1 96.38 192 PRO A N 1
ATOM 1381 C CA . PRO A 1 192 ? 17.5 21.969 21.328 1 96.38 192 PRO A CA 1
ATOM 1382 C C . PRO A 1 192 ? 18.484 21.953 20.172 1 96.38 192 PRO A C 1
ATOM 1384 O O . PRO A 1 192 ? 19.672 21.734 20.359 1 96.38 192 PRO A O 1
ATOM 1387 N N . VAL A 1 193 ? 17.953 22.188 18.969 1 95.19 193 VAL A N 1
ATOM 1388 C CA . VAL A 1 193 ? 18.812 22.219 17.781 1 95.19 193 VAL A CA 1
ATOM 1389 C C . VAL A 1 193 ? 18.625 23.547 17.047 1 95.19 193 VAL A C 1
ATOM 1391 O O . VAL A 1 193 ? 17.562 24.141 17.109 1 95.19 193 VAL A O 1
ATOM 1394 N N . ALA A 1 194 ? 19.734 23.984 16.422 1 92.44 194 ALA A N 1
ATOM 1395 C CA . ALA A 1 194 ? 19.641 25.141 15.539 1 92.44 194 ALA A CA 1
ATOM 1396 C C . ALA A 1 194 ? 19.031 24.75 14.195 1 92.44 194 ALA A C 1
ATOM 1398 O O . ALA A 1 194 ? 19.547 23.875 13.508 1 92.44 194 ALA A O 1
ATOM 1399 N N . VAL A 1 195 ? 17.969 25.328 13.844 1 93.69 195 VAL A N 1
ATOM 1400 C CA . VAL A 1 195 ? 17.266 25.047 12.594 1 93.69 195 VAL A CA 1
ATOM 1401 C C . VAL A 1 195 ? 17.406 26.234 11.648 1 93.69 195 VAL A C 1
ATOM 1403 O O . VAL A 1 195 ? 17.062 27.375 12.016 1 93.69 195 VAL A O 1
ATOM 1406 N N . SER A 1 196 ? 18 26.047 10.484 1 94 196 SER A N 1
ATOM 1407 C CA . SER A 1 196 ? 17.922 27.062 9.43 1 94 196 SER A CA 1
ATOM 1408 C C . SER A 1 196 ? 16.531 27.109 8.805 1 94 196 SER A C 1
ATOM 1410 O O . SER A 1 196 ? 16.25 26.359 7.867 1 94 196 SER A O 1
ATOM 1412 N N . VAL A 1 197 ? 15.727 28.031 9.258 1 94.19 197 VAL A N 1
ATOM 1413 C CA . VAL A 1 197 ? 14.328 28.109 8.859 1 94.19 197 VAL A CA 1
ATOM 1414 C C . VAL A 1 197 ? 14.234 28.266 7.344 1 94.19 197 VAL A C 1
ATOM 1416 O O . VAL A 1 197 ? 13.414 27.609 6.695 1 94.19 197 VAL A O 1
ATOM 1419 N N . ARG A 1 198 ? 15.094 29.062 6.773 1 92.81 198 ARG A N 1
ATOM 1420 C CA . ARG A 1 198 ? 15.078 29.297 5.332 1 92.81 198 ARG A CA 1
ATOM 1421 C C . ARG A 1 198 ? 15.32 28 4.57 1 92.81 198 ARG A C 1
ATOM 1423 O O . ARG A 1 198 ? 14.562 27.656 3.656 1 92.81 198 ARG A O 1
ATOM 1430 N N . ALA A 1 199 ? 16.344 27.25 4.965 1 93.12 199 ALA A N 1
ATOM 1431 C CA . ALA A 1 199 ? 16.688 25.984 4.301 1 93.12 199 ALA A CA 1
ATOM 1432 C C . ALA A 1 199 ? 15.57 24.953 4.473 1 93.12 199 ALA A C 1
ATOM 1434 O O . ALA A 1 199 ? 15.234 24.234 3.531 1 93.12 199 ALA A O 1
ATOM 1435 N N . VAL A 1 200 ? 15.039 24.922 5.652 1 94.56 200 VAL A N 1
ATOM 1436 C CA . VAL A 1 200 ? 14 23.953 5.977 1 94.56 200 VAL A CA 1
ATOM 1437 C C . VAL A 1 200 ? 12.734 24.25 5.168 1 94.56 200 VAL A C 1
ATOM 1439 O O . VAL A 1 200 ? 12.125 23.344 4.605 1 94.56 200 VAL A O 1
ATOM 1442 N N . VAL A 1 201 ? 12.336 25.5 5.121 1 93.31 201 VAL A N 1
ATOM 1443 C CA . VAL A 1 201 ? 11.125 25.891 4.402 1 93.31 201 VAL A CA 1
ATOM 1444 C C . VAL A 1 201 ? 11.281 25.578 2.918 1 93.31 201 VAL A C 1
ATOM 1446 O O . VAL A 1 201 ? 10.344 25.094 2.281 1 93.31 201 VAL A O 1
ATOM 1449 N N . GLU A 1 202 ? 12.445 25.766 2.348 1 92.75 202 GLU A N 1
ATOM 1450 C CA . GLU A 1 202 ? 12.719 25.438 0.952 1 92.75 202 GLU A CA 1
ATOM 1451 C C . GLU A 1 202 ? 12.594 23.938 0.704 1 92.75 202 GLU A C 1
ATOM 1453 O O . GLU A 1 202 ? 11.977 23.516 -0.276 1 92.75 202 GLU A O 1
ATOM 1458 N N . ASP A 1 203 ? 13.133 23.188 1.613 1 92.75 203 ASP A N 1
ATOM 1459 C CA . ASP A 1 203 ? 13.094 21.734 1.466 1 92.75 203 ASP A CA 1
ATOM 1460 C C . ASP A 1 203 ? 11.68 21.203 1.666 1 92.75 203 ASP A C 1
ATOM 1462 O O . ASP A 1 203 ? 11.281 20.234 1.009 1 92.75 203 ASP A O 1
ATOM 1466 N N . LEU A 1 204 ? 10.984 21.766 2.576 1 93.5 204 LEU A N 1
ATOM 1467 C CA . LEU A 1 204 ? 9.602 21.375 2.807 1 93.5 204 LEU A CA 1
ATOM 1468 C C . LEU A 1 204 ? 8.75 21.609 1.564 1 93.5 204 LEU A C 1
ATOM 1470 O O . LEU A 1 204 ? 7.824 20.844 1.285 1 93.5 204 LEU A O 1
ATOM 1474 N N . GLN A 1 205 ? 9.07 22.641 0.794 1 90.5 205 GLN A N 1
ATOM 1475 C CA . GLN A 1 205 ? 8.312 22.969 -0.411 1 90.5 205 GLN A CA 1
ATOM 1476 C C . GLN A 1 205 ? 8.719 22.062 -1.573 1 90.5 205 GLN A C 1
ATOM 1478 O O . GLN A 1 205 ? 7.906 21.797 -2.463 1 90.5 205 GLN A O 1
ATOM 1483 N N . ARG A 1 206 ? 9.914 21.531 -1.568 1 93.75 206 ARG A N 1
ATOM 1484 C CA . ARG A 1 206 ? 10.43 20.688 -2.643 1 93.75 206 ARG A CA 1
ATOM 1485 C C . ARG A 1 206 ? 9.836 19.281 -2.562 1 93.75 206 ARG A C 1
ATOM 1487 O O . ARG A 1 206 ? 9.664 18.625 -3.586 1 93.75 206 ARG A O 1
ATOM 1494 N N . ARG A 1 207 ? 9.453 18.891 -1.362 1 94.75 207 ARG A N 1
ATOM 1495 C CA . ARG A 1 207 ? 9.047 17.5 -1.151 1 94.75 207 ARG A CA 1
ATOM 1496 C C . ARG A 1 207 ? 7.727 17.203 -1.853 1 94.75 207 ARG A C 1
ATOM 1498 O O . ARG A 1 207 ? 7.629 16.25 -2.619 1 94.75 207 ARG A O 1
ATOM 1505 N N . PRO A 1 208 ? 6.684 18.016 -1.69 1 94.25 208 PRO A N 1
ATOM 1506 C CA . PRO A 1 208 ? 5.461 17.781 -2.461 1 94.25 208 PRO A CA 1
ATOM 1507 C C . PRO A 1 208 ? 5.688 17.844 -3.969 1 94.25 208 PRO A C 1
ATOM 1509 O O . PRO A 1 208 ? 5.047 17.109 -4.727 1 94.25 208 PRO A O 1
ATOM 1512 N N . ALA A 1 209 ? 6.582 18.719 -4.398 1 94.5 209 ALA A N 1
ATOM 1513 C CA . ALA A 1 209 ? 6.906 18.828 -5.82 1 94.5 209 ALA A CA 1
ATOM 1514 C C . ALA A 1 209 ? 7.547 17.547 -6.34 1 94.5 209 ALA A C 1
ATOM 1516 O O . ALA A 1 209 ? 7.25 17.109 -7.453 1 94.5 209 ALA A O 1
ATOM 1517 N N . LEU A 1 210 ? 8.445 16.953 -5.551 1 95.94 210 LEU A N 1
ATOM 1518 C CA . LEU A 1 210 ? 9.086 15.688 -5.895 1 95.94 210 LEU A CA 1
ATOM 1519 C C . LEU A 1 210 ? 8.047 14.594 -6.09 1 95.94 210 LEU A C 1
ATOM 1521 O O . LEU A 1 210 ? 8.109 13.828 -7.055 1 95.94 210 LEU A O 1
ATOM 1525 N N . ILE A 1 211 ? 7.094 14.523 -5.195 1 97.31 211 ILE A N 1
ATOM 1526 C CA . ILE A 1 211 ? 6.035 13.523 -5.25 1 97.31 211 ILE A CA 1
ATOM 1527 C C . ILE A 1 211 ? 5.164 13.758 -6.484 1 97.31 211 ILE A C 1
ATOM 1529 O O . ILE A 1 211 ? 4.883 12.828 -7.238 1 97.31 211 ILE A O 1
ATOM 1533 N N . ARG A 1 212 ? 4.785 15 -6.719 1 95.56 212 ARG A N 1
ATOM 1534 C CA . ARG A 1 212 ? 3.945 15.352 -7.859 1 95.56 212 ARG A CA 1
ATOM 1535 C C . ARG A 1 212 ? 4.645 15.023 -9.18 1 95.56 212 ARG A C 1
ATOM 1537 O O . ARG A 1 212 ? 4.031 14.461 -10.086 1 95.56 212 ARG A O 1
ATOM 1544 N N . ASN A 1 213 ? 5.918 15.375 -9.266 1 95.5 213 ASN A N 1
ATOM 1545 C CA . ASN A 1 213 ? 6.684 15.125 -10.477 1 95.5 213 ASN A CA 1
ATOM 1546 C C . ASN A 1 213 ? 6.91 13.633 -10.703 1 95.5 213 ASN A C 1
ATOM 1548 O O . ASN A 1 213 ? 7.027 13.18 -11.844 1 95.5 213 ASN A O 1
ATOM 1552 N N . GLY A 1 214 ? 6.961 12.93 -9.625 1 95.88 214 GLY A N 1
ATOM 1553 C CA . GLY A 1 214 ? 7.262 11.508 -9.703 1 95.88 214 GLY A CA 1
ATOM 1554 C C . GLY A 1 214 ? 6.039 10.656 -9.969 1 95.88 214 GLY A C 1
ATOM 1555 O O . GLY A 1 214 ? 6.027 9.852 -10.906 1 95.88 214 GLY A O 1
ATOM 1556 N N . ILE A 1 215 ? 4.992 10.875 -9.164 1 94.75 215 ILE A N 1
ATOM 1557 C CA . ILE A 1 215 ? 3.867 9.945 -9.273 1 94.75 215 ILE A CA 1
ATOM 1558 C C . ILE A 1 215 ? 2.572 10.734 -9.469 1 94.75 215 ILE A C 1
ATOM 1560 O O . ILE A 1 215 ? 1.477 10.188 -9.312 1 94.75 215 ILE A O 1
ATOM 1564 N N . GLY A 1 216 ? 2.648 12.023 -9.727 1 93.75 216 GLY A N 1
ATOM 1565 C CA . GLY A 1 216 ? 1.51 12.812 -10.18 1 93.75 216 GLY A CA 1
ATOM 1566 C C . GLY A 1 216 ? 0.859 13.609 -9.062 1 93.75 216 GLY A C 1
ATOM 1567 O O . GLY A 1 216 ? 0.376 14.719 -9.289 1 93.75 216 GLY A O 1
ATOM 1568 N N . ARG A 1 217 ? 0.747 13.055 -7.867 1 93.81 217 ARG A N 1
ATOM 1569 C CA . ARG A 1 217 ? 0.154 13.758 -6.734 1 93.81 217 ARG A CA 1
ATOM 1570 C C . ARG A 1 217 ? 0.47 13.047 -5.422 1 93.81 217 ARG A C 1
ATOM 1572 O O . ARG A 1 217 ? 0.823 11.859 -5.418 1 93.81 217 ARG A O 1
ATOM 1579 N N . THR A 1 218 ? 0.339 13.789 -4.355 1 95.12 218 THR A N 1
ATOM 1580 C CA . THR A 1 218 ? 0.448 13.195 -3.031 1 95.12 218 THR A CA 1
ATOM 1581 C C . THR A 1 218 ? -0.777 12.336 -2.721 1 95.12 218 THR A C 1
ATOM 1583 O O . THR A 1 218 ? -1.903 12.711 -3.055 1 95.12 218 THR A O 1
ATOM 1586 N N . ARG A 1 219 ? -0.583 11.125 -2.154 1 97.31 219 ARG A N 1
ATOM 1587 C CA . ARG A 1 219 ? -1.661 10.219 -1.77 1 97.31 219 ARG A CA 1
ATOM 1588 C C . ARG A 1 219 ? -1.42 9.641 -0.38 1 97.31 219 ARG A C 1
ATOM 1590 O O . ARG A 1 219 ? -2.271 9.758 0.504 1 97.31 219 ARG A O 1
ATOM 1597 N N . CYS A 1 220 ? -0.221 9.109 -0.188 1 98.62 220 CYS A N 1
ATOM 1598 C CA . CYS A 1 220 ? 0.096 8.32 0.996 1 98.62 220 CYS A CA 1
ATOM 1599 C C . CYS A 1 220 ? 0.258 9.211 2.221 1 98.62 220 CYS A C 1
ATOM 1601 O O . CYS A 1 220 ? -0.179 8.852 3.316 1 98.62 220 CYS A O 1
ATOM 1603 N N . GLY A 1 221 ? 0.961 10.32 2.014 1 98.25 221 GLY A N 1
ATOM 1604 C CA . GLY A 1 221 ? 1.134 11.258 3.117 1 98.25 221 GLY A CA 1
ATOM 1605 C C . GLY A 1 221 ? -0.175 11.656 3.771 1 98.25 221 GLY A C 1
ATOM 1606 O O . GLY A 1 221 ? -0.377 11.414 4.965 1 98.25 221 GLY A O 1
ATOM 1607 N N . PRO A 1 222 ? -1.095 12.227 2.99 1 98.25 222 PRO A N 1
ATOM 1608 C CA . PRO A 1 222 ? -2.406 12.586 3.529 1 98.25 222 PRO A CA 1
ATOM 1609 C C . PRO A 1 222 ? -3.139 11.398 4.152 1 98.25 222 PRO A C 1
ATOM 1611 O O . PRO A 1 222 ? -3.814 11.555 5.176 1 98.25 222 PRO A O 1
ATOM 1614 N N . ALA A 1 223 ? -3 10.188 3.555 1 98.88 223 ALA A N 1
ATOM 1615 C CA . ALA A 1 223 ? -3.654 9 4.098 1 98.88 223 ALA A CA 1
ATOM 1616 C C . ALA A 1 223 ? -3.133 8.68 5.496 1 98.88 223 ALA A C 1
ATOM 1618 O O . ALA A 1 223 ? -3.912 8.367 6.398 1 98.88 223 ALA A O 1
ATOM 1619 N N . GLY A 1 224 ? -1.841 8.773 5.68 1 98.88 224 GLY A N 1
ATOM 1620 C CA . GLY A 1 224 ? -1.258 8.57 6.996 1 98.88 224 GLY A CA 1
ATOM 1621 C C . GLY A 1 224 ? -1.691 9.617 8.008 1 98.88 224 GLY A C 1
ATOM 1622 O O . GLY A 1 224 ? -1.941 9.289 9.172 1 98.88 224 GLY A O 1
ATOM 1623 N N . ALA A 1 225 ? -1.739 10.82 7.543 1 98.88 225 ALA A N 1
ATOM 1624 C CA . ALA A 1 225 ? -2.158 11.922 8.414 1 98.88 225 ALA A CA 1
ATOM 1625 C C . ALA A 1 225 ? -3.596 11.727 8.891 1 98.88 225 ALA A C 1
ATOM 1627 O O . ALA A 1 225 ? -3.904 11.953 10.062 1 98.88 225 ALA A O 1
ATOM 1628 N N . VAL A 1 226 ? -4.516 11.297 8.008 1 98.94 226 VAL A N 1
ATOM 1629 C CA . VAL A 1 226 ? -5.91 11.039 8.344 1 98.94 226 VAL A CA 1
ATOM 1630 C C . VAL A 1 226 ? -5.992 9.875 9.336 1 98.94 226 VAL A C 1
ATOM 1632 O O . VAL A 1 226 ? -6.691 9.969 10.352 1 98.94 226 VAL A O 1
ATOM 1635 N N . LEU A 1 227 ? -5.238 8.797 9.07 1 98.94 227 LEU A N 1
ATOM 1636 C CA . LEU A 1 227 ? -5.23 7.625 9.938 1 98.94 227 LEU A CA 1
ATOM 1637 C C . LEU A 1 227 ? -4.766 7.988 11.344 1 98.94 227 LEU A C 1
ATOM 1639 O O . LEU A 1 227 ? -5.387 7.586 12.328 1 98.94 227 LEU A O 1
ATOM 1643 N N . SER A 1 228 ? -3.707 8.766 11.43 1 98.88 228 SER A N 1
ATOM 1644 C CA . SER A 1 228 ? -3.172 9.211 12.711 1 98.88 228 SER A CA 1
ATOM 1645 C C . SER A 1 228 ? -4.195 10.031 13.484 1 98.88 228 SER A C 1
ATOM 1647 O O . SER A 1 228 ? -4.398 9.812 14.68 1 98.88 228 SER A O 1
ATOM 1649 N N . THR A 1 229 ? -4.832 10.922 12.82 1 98.94 229 THR A N 1
ATOM 1650 C CA . THR A 1 229 ? -5.812 11.805 13.453 1 98.94 229 THR A CA 1
ATOM 1651 C C . THR A 1 229 ? -7.031 11.016 13.914 1 98.94 229 THR A C 1
ATOM 1653 O O . THR A 1 229 ? -7.52 11.219 15.031 1 98.94 229 THR A O 1
ATOM 1656 N N . LEU A 1 230 ? -7.527 10.078 13.086 1 98.94 230 LEU A N 1
ATOM 1657 C CA . LEU A 1 230 ? -8.703 9.281 13.438 1 98.94 230 LEU A CA 1
ATOM 1658 C C . LEU A 1 230 ? -8.453 8.477 14.703 1 98.94 230 LEU A C 1
ATOM 1660 O O . LEU A 1 230 ? -9.328 8.375 15.562 1 98.94 230 LEU A O 1
ATOM 1664 N N . ARG A 1 231 ? -7.258 7.918 14.875 1 98.81 231 ARG A N 1
ATOM 1665 C CA . ARG A 1 231 ? -6.934 7.152 16.078 1 98.81 231 ARG A CA 1
ATOM 1666 C C . ARG A 1 231 ? -7.074 8.016 17.328 1 98.81 231 ARG A C 1
ATOM 1668 O O . ARG A 1 231 ? -7.52 7.535 18.375 1 98.81 231 ARG A O 1
ATOM 1675 N N . LYS A 1 232 ? -6.73 9.266 17.219 1 98.81 232 LYS A N 1
ATOM 1676 C CA . LYS A 1 232 ? -6.75 10.164 18.375 1 98.81 232 LYS A CA 1
ATOM 1677 C C . LYS A 1 232 ? -8.148 10.711 18.609 1 98.81 232 LYS A C 1
ATOM 1679 O O . LYS A 1 232 ? -8.625 10.734 19.75 1 98.81 232 LYS A O 1
ATOM 1684 N N . VAL A 1 233 ? -8.859 11.102 17.516 1 98.56 233 VAL A N 1
ATOM 1685 C CA . VAL A 1 233 ? -10.164 11.727 17.688 1 98.56 233 VAL A CA 1
ATOM 1686 C C . VAL A 1 233 ? -11.172 10.68 18.156 1 98.56 233 VAL A C 1
ATOM 1688 O O . VAL A 1 233 ? -12.148 11.016 18.844 1 98.56 233 VAL A O 1
ATOM 1691 N N . LEU A 1 234 ? -10.914 9.391 17.844 1 98.44 234 LEU A N 1
ATOM 1692 C CA . LEU A 1 234 ? -11.82 8.312 18.234 1 98.44 234 LEU A CA 1
ATOM 1693 C C . LEU A 1 234 ? -11.43 7.754 19.609 1 98.44 234 LEU A C 1
ATOM 1695 O O . LEU A 1 234 ? -12.062 6.82 20.094 1 98.44 234 LEU A O 1
ATOM 1699 N N . GLY A 1 235 ? -10.367 8.297 20.188 1 98.25 235 GLY A N 1
ATOM 1700 C CA . GLY A 1 235 ? -9.961 7.938 21.547 1 98.25 235 GLY A CA 1
ATOM 1701 C C . GLY A 1 235 ? -9.211 6.625 21.609 1 98.25 235 GLY A C 1
ATOM 1702 O O . GLY A 1 235 ? -9.18 5.973 22.656 1 98.25 235 GLY A O 1
ATOM 1703 N N . LEU A 1 236 ? -8.672 6.191 20.5 1 97.75 236 LEU A N 1
ATOM 1704 C CA . LEU A 1 236 ? -7.961 4.914 20.469 1 97.75 236 LEU A CA 1
ATOM 1705 C C . LEU A 1 236 ? -6.547 5.066 21.031 1 97.75 236 LEU A C 1
ATOM 1707 O O . LEU A 1 236 ? -5.977 4.109 21.547 1 97.75 236 LEU A O 1
ATOM 1711 N N . VAL A 1 237 ? -5.953 6.195 20.797 1 98.12 237 VAL A N 1
ATOM 1712 C CA . VAL A 1 237 ? -4.648 6.539 21.359 1 98.12 237 VAL A CA 1
ATOM 1713 C C . VAL A 1 237 ? -4.637 8.008 21.766 1 98.12 237 VAL A C 1
ATOM 1715 O O . VAL A 1 237 ? -5.41 8.812 21.25 1 98.12 237 VAL A O 1
ATOM 1718 N N . ASP A 1 238 ? -3.861 8.328 22.734 1 98.75 238 ASP A N 1
ATOM 1719 C CA . ASP A 1 238 ? -3.602 9.719 23.109 1 98.75 238 ASP A CA 1
ATOM 1720 C C . ASP A 1 238 ? -2.371 10.258 22.391 1 98.75 238 ASP A C 1
ATOM 1722 O O . ASP A 1 238 ? -1.569 9.492 21.859 1 98.75 238 ASP A O 1
ATOM 1726 N N . GLY A 1 239 ? -2.293 11.586 22.25 1 98.31 239 GLY A N 1
ATOM 1727 C CA . GLY A 1 239 ? -1.114 12.188 21.641 1 98.31 239 GLY A CA 1
ATOM 1728 C C . GLY A 1 239 ? -1.37 13.578 21.094 1 98.31 239 GLY A C 1
ATOM 1729 O O . GLY A 1 239 ? -2.42 14.172 21.344 1 98.31 239 GLY A O 1
ATOM 1730 N N . ILE A 1 240 ? -0.371 14.094 20.438 1 98.62 240 ILE A N 1
ATOM 1731 C CA . ILE A 1 240 ? -0.439 15.43 19.859 1 98.62 240 ILE A CA 1
ATOM 1732 C C . ILE A 1 240 ? -0.618 15.328 18.344 1 98.62 240 ILE A C 1
ATOM 1734 O O . ILE A 1 240 ? -0.022 14.461 17.703 1 98.62 240 ILE A O 1
ATOM 1738 N N . GLU A 1 241 ? -1.411 16.125 17.781 1 98.75 241 GLU A N 1
ATOM 1739 C CA . GLU A 1 241 ? -1.661 16.219 16.344 1 98.75 241 GLU A CA 1
ATOM 1740 C C . GLU A 1 241 ? -1.828 17.656 15.906 1 98.75 241 GLU A C 1
ATOM 1742 O O . GLU A 1 241 ? -2.557 18.438 16.531 1 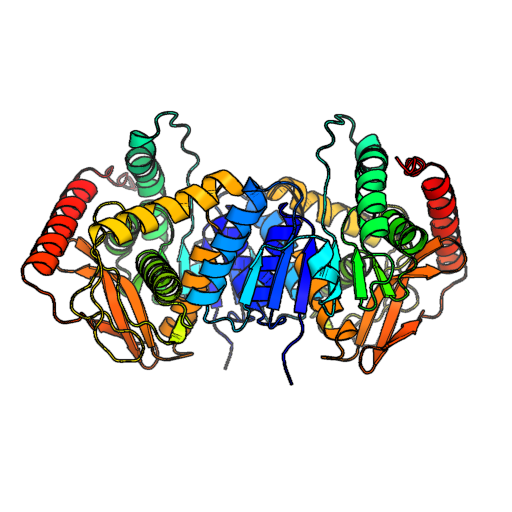98.75 241 GLU A O 1
ATOM 1747 N N . GLU A 1 242 ? -1.098 18.109 14.938 1 98.88 242 GLU A N 1
ATOM 1748 C CA . GLU A 1 242 ? -1.292 19.453 14.398 1 98.88 242 GLU A CA 1
ATOM 1749 C C . GLU A 1 242 ? -2.455 19.484 13.414 1 98.88 242 GLU A C 1
ATOM 1751 O O . GLU A 1 242 ? -2.4 18.859 12.359 1 98.88 242 GLU A O 1
ATOM 1756 N N . LEU A 1 243 ? -3.469 20.203 13.695 1 98.94 243 LEU A N 1
ATOM 1757 C CA . LEU A 1 243 ? -4.656 20.25 12.852 1 98.94 243 LEU A CA 1
ATOM 1758 C C . LEU A 1 243 ? -5.137 21.688 12.672 1 98.94 243 LEU A C 1
ATOM 1760 O O . LEU A 1 243 ? -4.891 22.547 13.531 1 98.94 243 LEU A O 1
ATOM 1764 N N . SER A 1 244 ? -5.773 22 11.5 1 98.88 244 SER A N 1
ATOM 1765 C CA . SER A 1 244 ? -6.422 23.297 11.305 1 98.88 244 SER A CA 1
ATOM 1766 C C . SER A 1 244 ? -7.691 23.406 12.141 1 98.88 244 SER A C 1
ATOM 1768 O O . SER A 1 244 ? -8.617 22.594 11.992 1 98.88 244 SER A O 1
ATOM 1770 N N . VAL A 1 245 ? -7.762 24.281 13.047 1 98.81 245 VAL A N 1
ATOM 1771 C CA . VAL A 1 245 ? -8.867 24.5 13.977 1 98.81 245 VAL A CA 1
ATOM 1772 C C . VAL A 1 245 ? -9.117 26 14.156 1 98.81 245 VAL A C 1
ATOM 1774 O O . VAL A 1 245 ? -8.336 26.812 13.68 1 98.81 245 VAL A O 1
ATOM 1777 N N . PRO A 1 246 ? -10.25 26.344 14.805 1 98.19 246 PRO A N 1
ATOM 1778 C CA . PRO A 1 246 ? -10.484 27.766 15.078 1 98.19 246 PRO A CA 1
ATOM 1779 C C . PRO A 1 246 ? -9.367 28.391 15.906 1 98.19 246 PRO A C 1
ATOM 1781 O O . PRO A 1 246 ? -8.984 27.859 16.938 1 98.19 246 PRO A O 1
ATOM 1784 N N . TYR A 1 247 ? -8.844 29.391 15.445 1 97.19 247 TYR A N 1
ATOM 1785 C CA . TYR A 1 247 ? -7.871 30.266 16.094 1 97.19 247 TYR A CA 1
ATOM 1786 C C . TYR A 1 247 ? -8.227 31.734 15.883 1 97.19 247 TYR A C 1
ATOM 1788 O O . TYR A 1 247 ? -7.93 32.312 14.836 1 97.19 247 TYR A O 1
ATOM 1796 N N . GLY A 1 248 ? -8.836 32.281 16.906 1 95.69 248 GLY A N 1
ATOM 1797 C CA . GLY A 1 248 ? -9.453 33.562 16.672 1 95.69 248 GLY A CA 1
ATOM 1798 C C . GLY A 1 248 ? -10.57 33.531 15.648 1 95.69 248 GLY A C 1
ATOM 1799 O O . GLY A 1 248 ? -11.531 32.75 15.797 1 95.69 248 GLY A O 1
ATOM 1800 N N . ASP A 1 249 ? -10.43 34.25 14.508 1 95.88 249 ASP A N 1
ATOM 1801 C CA . ASP A 1 249 ? -11.484 34.344 13.492 1 95.88 249 ASP A CA 1
ATOM 1802 C C . ASP A 1 249 ? -11.109 33.562 12.242 1 95.88 249 ASP A C 1
ATOM 1804 O O . ASP A 1 249 ? -11.711 33.75 11.18 1 95.88 249 ASP A O 1
ATOM 1808 N N . VAL A 1 250 ? -10.094 32.812 12.336 1 98.12 250 VAL A N 1
ATOM 1809 C CA . VAL A 1 250 ? -9.672 32 11.188 1 98.12 250 VAL A CA 1
ATOM 1810 C C . VAL A 1 250 ? -9.516 30.547 11.594 1 98.12 250 VAL A C 1
ATOM 1812 O O . VAL A 1 250 ? -9.727 30.203 12.758 1 98.12 250 VAL A O 1
ATOM 1815 N N . TYR A 1 251 ? -9.336 29.703 10.664 1 98.44 251 TYR A N 1
ATOM 1816 C CA . TYR A 1 251 ? -8.836 28.344 10.859 1 98.44 251 TYR A CA 1
ATOM 1817 C C . TYR A 1 251 ? -7.367 28.25 10.477 1 98.44 251 TYR A C 1
ATOM 1819 O O . TYR A 1 251 ? -6.965 28.703 9.406 1 98.44 251 TYR A O 1
ATOM 1827 N N . LEU A 1 252 ? -6.527 27.75 11.297 1 98.44 252 LEU A N 1
ATOM 1828 C CA . LEU A 1 252 ? -5.141 27.469 10.945 1 98.44 252 LEU A CA 1
ATOM 1829 C C . LEU A 1 252 ? -4.578 26.359 11.812 1 98.44 252 LEU A C 1
ATOM 1831 O O . LEU A 1 252 ? -5.223 25.922 12.773 1 98.44 252 LEU A O 1
ATOM 1835 N N . GLY A 1 253 ? -3.441 25.828 11.398 1 98.81 253 GLY A N 1
ATOM 1836 C CA . GLY A 1 253 ? -2.855 24.656 12.031 1 98.81 253 GLY A CA 1
ATOM 1837 C C . GLY A 1 253 ? -2.18 24.969 13.359 1 98.81 253 GLY A C 1
ATOM 1838 O O . GLY A 1 253 ? -1.308 25.844 13.422 1 98.81 253 GLY A O 1
ATOM 1839 N N . ILE A 1 254 ? -2.521 24.281 14.445 1 98.81 254 ILE A N 1
ATOM 1840 C CA . ILE A 1 254 ? -1.815 24.297 15.727 1 98.81 254 ILE A CA 1
ATOM 1841 C C . ILE A 1 254 ? 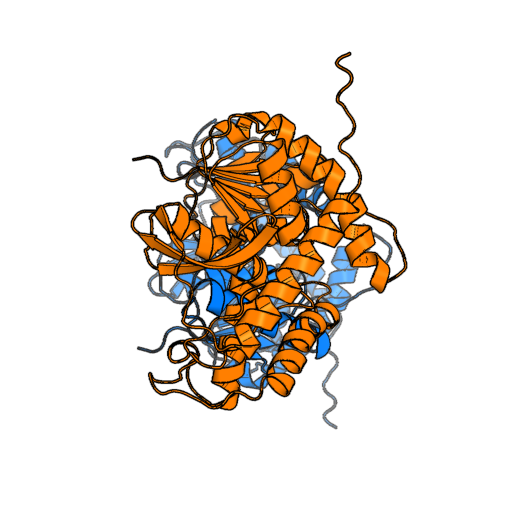-1.791 22.891 16.312 1 98.81 254 ILE A C 1
ATOM 1843 O O . ILE A 1 254 ? -2.613 22.031 15.945 1 98.81 254 ILE A O 1
ATOM 1847 N N . PRO A 1 255 ? -0.867 22.594 17.188 1 98.88 255 PRO A N 1
ATOM 1848 C CA . PRO A 1 255 ? -0.887 21.297 17.875 1 98.88 255 PRO A CA 1
ATOM 1849 C C . PRO A 1 255 ? -2.031 21.172 18.875 1 98.88 255 PRO A C 1
ATOM 1851 O O . PRO A 1 255 ? -2.301 22.125 19.625 1 98.88 255 PRO A O 1
ATOM 1854 N N . LEU A 1 256 ? -2.711 20.125 18.844 1 98.88 256 LEU A N 1
ATOM 1855 C CA . LEU A 1 256 ? -3.742 19.734 19.797 1 98.88 256 LEU A CA 1
ATOM 1856 C C . LEU A 1 256 ? -3.326 18.5 20.578 1 98.88 256 LEU A C 1
ATOM 1858 O O . LEU A 1 256 ? -2.773 17.562 20.016 1 98.88 256 LEU A O 1
ATOM 1862 N N . ARG A 1 257 ? -3.486 18.5 21.844 1 98.81 257 ARG A N 1
ATOM 1863 C CA . ARG A 1 257 ? -3.328 17.312 22.672 1 98.81 257 ARG A CA 1
ATOM 1864 C C . ARG A 1 257 ? -4.645 16.547 22.797 1 98.81 257 ARG A C 1
ATOM 1866 O O . ARG A 1 257 ? -5.648 17.109 23.234 1 98.81 257 ARG A O 1
ATOM 1873 N N . PHE A 1 258 ? -4.676 15.336 22.328 1 98.81 258 PHE A N 1
ATOM 1874 C CA . PHE A 1 258 ? -5.844 14.477 22.438 1 98.81 258 PHE A CA 1
ATOM 1875 C C . PHE A 1 258 ? -5.719 13.547 23.641 1 98.81 258 PHE A C 1
ATOM 1877 O O . PHE A 1 258 ? -4.703 12.875 23.812 1 98.81 258 PHE A O 1
ATOM 1884 N N . THR A 1 259 ? -6.672 13.555 24.547 1 98.69 259 THR A N 1
ATOM 1885 C CA . THR A 1 259 ? -6.844 12.641 25.656 1 98.69 259 THR A CA 1
ATOM 1886 C C . THR A 1 259 ? -8.242 12.031 25.656 1 98.69 259 THR A C 1
ATOM 1888 O O . THR A 1 259 ? -9.234 12.75 25.828 1 98.69 259 THR A O 1
ATOM 1891 N N . GLY A 1 260 ? -8.367 10.75 25.422 1 98.06 260 GLY A N 1
ATOM 1892 C CA . GLY A 1 260 ? -9.664 10.102 25.328 1 98.06 260 GLY A CA 1
ATOM 1893 C C . GLY A 1 260 ? -10.539 10.656 24.219 1 98.06 260 GLY A C 1
ATOM 1894 O O . GLY A 1 260 ? -11.75 10.797 24.391 1 98.06 260 GLY A O 1
ATOM 1895 N N . GLY A 1 261 ? -9.93 11.156 23.219 1 98.31 261 GLY A N 1
ATOM 1896 C CA . GLY A 1 261 ? -10.68 11.664 22.078 1 98.31 261 GLY A CA 1
ATOM 1897 C C . GLY A 1 261 ? -10.953 13.156 22.172 1 98.31 261 GLY A C 1
ATOM 1898 O O . GLY A 1 261 ? -11.453 13.758 21.219 1 98.31 261 GLY A O 1
ATOM 1899 N N . GLN A 1 262 ? -10.57 13.711 23.281 1 98.5 262 GLN A N 1
ATOM 1900 C CA . GLN A 1 262 ? -10.828 15.133 23.484 1 98.5 262 GLN A CA 1
ATOM 1901 C C . GLN A 1 262 ? -9.586 15.969 23.188 1 98.5 262 GLN A C 1
ATOM 1903 O O . GLN A 1 262 ? -8.477 15.586 23.562 1 98.5 262 GLN A O 1
ATOM 1908 N N . ALA A 1 263 ? -9.844 17.016 22.5 1 98.38 263 ALA A N 1
ATOM 1909 C CA . ALA A 1 263 ? -8.734 17.844 22.031 1 98.38 263 ALA A CA 1
ATOM 1910 C 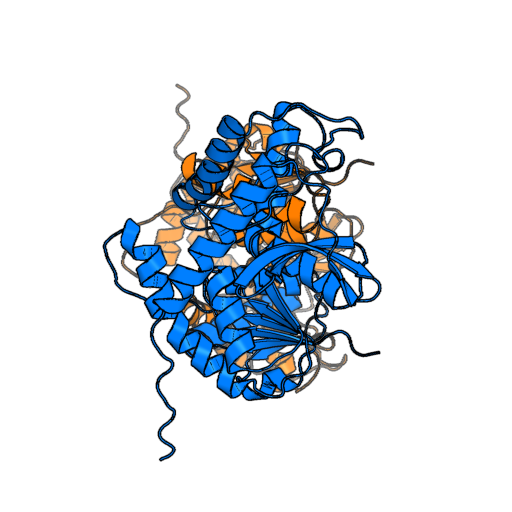C . ALA A 1 263 ? -8.578 19.094 22.891 1 98.38 263 ALA A C 1
ATOM 1912 O O . ALA A 1 263 ? -9.57 19.703 23.297 1 98.38 263 ALA A O 1
ATOM 1913 N N . ALA A 1 264 ? -7.324 19.484 23.172 1 98.44 264 ALA A N 1
ATOM 1914 C CA . ALA A 1 264 ? -6.965 20.75 23.812 1 98.44 264 ALA A CA 1
ATOM 1915 C C . ALA A 1 264 ? -5.766 21.391 23.109 1 98.44 264 ALA A C 1
ATOM 1917 O O . ALA A 1 264 ? -4.785 20.703 22.797 1 98.44 264 ALA A O 1
ATOM 1918 N N . PRO A 1 265 ? -5.914 22.688 22.828 1 98.31 265 PRO A N 1
ATOM 1919 C CA . PRO A 1 265 ? -4.75 23.359 22.234 1 98.31 265 PRO A CA 1
ATOM 1920 C C . PRO A 1 265 ? -3.48 23.172 23.062 1 98.31 265 PRO A C 1
ATOM 1922 O O . PRO A 1 265 ? -3.533 23.203 24.281 1 98.31 265 PRO A O 1
ATOM 1925 N N . SER A 1 266 ? -2.373 22.953 22.391 1 98.25 266 SER A N 1
ATOM 1926 C CA . SER A 1 266 ? -1.083 22.734 23.031 1 98.25 266 SER A CA 1
ATOM 1927 C C . SER A 1 266 ? 0.034 23.469 22.312 1 98.25 266 SER A C 1
ATOM 1929 O O . SER A 1 266 ? 1.049 22.875 21.938 1 98.25 266 SER A O 1
ATOM 1931 N N . LEU A 1 267 ? -0.164 24.703 22.031 1 97.94 267 LEU A N 1
ATOM 1932 C CA . LEU A 1 267 ? 0.812 25.531 21.328 1 97.94 267 LEU A CA 1
ATOM 1933 C C . LEU A 1 267 ? 2.105 25.641 22.125 1 97.94 267 LEU A C 1
ATOM 1935 O O . LEU A 1 267 ? 2.076 25.922 23.328 1 97.94 267 LEU A O 1
ATOM 1939 N N . PRO A 1 268 ? 3.199 25.438 21.5 1 97.56 268 PRO A N 1
ATOM 1940 C CA . PRO A 1 268 ? 4.461 25.703 22.188 1 97.56 268 PRO A CA 1
ATOM 1941 C C . PRO A 1 268 ? 4.73 27.188 22.375 1 97.56 268 PRO A C 1
ATOM 1943 O O . PRO A 1 268 ? 4.039 28.031 21.797 1 97.56 268 PRO A O 1
ATOM 1946 N N . SER A 1 269 ? 5.723 27.438 23.25 1 97.62 269 SER A N 1
ATOM 1947 C CA . SER A 1 269 ? 6.172 28.828 23.312 1 97.62 269 SER A CA 1
ATOM 1948 C C . SER A 1 269 ? 6.711 29.297 21.953 1 97.62 269 SER A C 1
ATOM 1950 O O . SER A 1 269 ? 7.418 28.547 21.281 1 97.62 269 SER A O 1
ATOM 1952 N N . LEU A 1 270 ? 6.312 30.469 21.547 1 98.25 270 LEU A N 1
ATOM 1953 C CA . LEU A 1 270 ? 6.766 31.047 20.281 1 98.25 270 LEU A CA 1
ATOM 1954 C C . LEU A 1 270 ? 7.641 32.281 20.531 1 98.25 270 LEU A C 1
ATOM 1956 O O . LEU A 1 270 ? 7.359 33.062 21.438 1 98.25 270 LEU A O 1
ATOM 1960 N N . THR A 1 271 ? 8.68 32.406 19.734 1 98.06 271 THR A N 1
ATOM 1961 C CA . THR A 1 271 ? 9.422 33.656 19.734 1 98.06 271 THR A CA 1
ATOM 1962 C C . THR A 1 271 ? 8.578 34.781 19.125 1 98.06 271 THR A C 1
ATOM 1964 O O . THR A 1 271 ? 7.516 34.531 18.547 1 98.06 271 THR A O 1
ATOM 1967 N N . ARG A 1 272 ? 9.039 36 19.297 1 98.12 272 ARG A N 1
ATOM 1968 C CA . ARG A 1 272 ? 8.359 37.125 18.688 1 98.12 272 ARG A CA 1
ATOM 1969 C C . ARG A 1 272 ? 8.258 36.938 17.172 1 98.12 272 ARG A C 1
ATOM 1971 O O . ARG A 1 272 ? 7.219 37.25 16.578 1 98.12 272 ARG A O 1
ATOM 1978 N N . PHE A 1 273 ? 9.312 36.5 16.562 1 97.06 273 PHE A N 1
ATOM 1979 C CA . PHE A 1 273 ? 9.344 36.312 15.125 1 97.06 273 PHE A CA 1
ATOM 1980 C C . PHE A 1 273 ? 8.328 35.25 14.703 1 97.06 273 PHE A C 1
ATOM 1982 O O . PHE A 1 273 ? 7.566 35.469 13.758 1 97.06 273 PHE A O 1
ATOM 1989 N N . GLU A 1 274 ? 8.297 34.125 15.391 1 98.06 274 GLU A N 1
ATOM 1990 C CA . GLU A 1 274 ? 7.359 33.031 15.086 1 98.06 274 GLU A CA 1
ATOM 1991 C C . GLU A 1 274 ? 5.914 33.5 15.281 1 98.06 274 GLU A C 1
ATOM 1993 O O . GLU A 1 274 ? 5.035 33.156 14.492 1 98.06 274 GLU A O 1
ATOM 1998 N N . ARG A 1 275 ? 5.664 34.281 16.328 1 98.25 275 ARG A N 1
ATOM 1999 C CA . ARG A 1 275 ? 4.34 34.844 16.594 1 98.25 275 ARG A CA 1
ATOM 2000 C C . ARG A 1 275 ? 3.902 35.781 15.477 1 98.25 275 ARG A C 1
ATOM 2002 O O . ARG A 1 275 ? 2.756 35.719 15.023 1 98.25 275 ARG A O 1
ATOM 2009 N N . LEU A 1 276 ? 4.809 36.625 15.023 1 98.25 276 LEU A N 1
ATOM 2010 C CA . LEU A 1 276 ? 4.508 37.531 13.93 1 98.25 276 LEU A CA 1
ATOM 2011 C C . LEU A 1 276 ? 4.164 36.781 12.656 1 98.25 276 LEU A C 1
ATOM 2013 O O . LEU A 1 276 ? 3.27 37.188 11.906 1 98.25 276 LEU A O 1
ATOM 2017 N N . ARG A 1 277 ? 4.867 35.719 12.406 1 97.88 277 ARG A N 1
ATOM 2018 C CA . ARG A 1 277 ? 4.594 34.875 11.234 1 97.88 277 ARG A CA 1
ATOM 2019 C C . ARG A 1 277 ? 3.227 34.219 11.344 1 97.88 277 ARG A C 1
ATOM 2021 O O . ARG A 1 277 ? 2.508 34.094 10.352 1 97.88 277 ARG A O 1
ATOM 2028 N N . LEU A 1 278 ? 2.955 33.719 12.508 1 98.5 278 LEU A N 1
ATOM 2029 C CA . LEU A 1 278 ? 1.651 33.125 12.742 1 98.5 278 LEU A CA 1
ATOM 2030 C C . LEU A 1 278 ? 0.529 34.125 12.516 1 98.5 278 LEU A C 1
ATOM 2032 O O . LEU A 1 278 ? -0.485 33.812 11.891 1 98.5 278 LEU A O 1
ATOM 2036 N N . ASP A 1 279 ? 0.691 35.344 13.031 1 98.12 279 ASP A N 1
ATOM 2037 C CA . ASP A 1 279 ? -0.281 36.406 12.844 1 98.12 279 ASP A CA 1
ATOM 2038 C C . ASP A 1 279 ? -0.44 36.75 11.367 1 98.12 279 ASP A C 1
ATOM 2040 O O . ASP A 1 279 ? -1.548 37.031 10.906 1 98.12 279 ASP A O 1
ATOM 2044 N N . SER A 1 280 ? 0.684 36.781 10.664 1 97.94 280 SER A N 1
ATOM 2045 C CA . SER A 1 280 ? 0.651 37.031 9.227 1 97.94 280 SER A CA 1
ATOM 2046 C C . SER A 1 280 ? -0.141 35.938 8.5 1 97.94 280 SER A C 1
ATOM 2048 O O . SER A 1 280 ? -0.903 36.219 7.574 1 97.94 280 SER A O 1
ATOM 2050 N N . ALA A 1 281 ? 0.066 34.688 8.906 1 98 281 ALA A N 1
ATOM 2051 C CA . ALA A 1 281 ? -0.701 33.562 8.344 1 98 281 ALA A CA 1
ATOM 2052 C C . ALA A 1 281 ? -2.195 33.75 8.594 1 98 281 ALA A C 1
ATOM 2054 O O . ALA A 1 281 ? -3.008 33.594 7.68 1 98 281 ALA A O 1
ATOM 2055 N N . ALA A 1 282 ? -2.543 34.125 9.781 1 98.25 282 ALA A N 1
ATOM 2056 C CA . ALA A 1 282 ? -3.941 34.344 10.148 1 98.25 282 ALA A CA 1
ATOM 2057 C C . ALA A 1 282 ? -4.566 35.438 9.289 1 98.25 282 ALA A C 1
ATOM 2059 O O . ALA A 1 282 ? -5.684 35.281 8.789 1 98.25 282 ALA A O 1
ATOM 2060 N N . SER A 1 283 ? -3.807 36.531 9.094 1 97.88 283 SER A N 1
ATOM 2061 C CA . SER A 1 283 ? -4.293 37.656 8.289 1 97.88 283 SER A CA 1
ATOM 2062 C C . SER A 1 283 ? -4.523 37.219 6.84 1 97.88 283 SER A C 1
ATOM 2064 O O . SER A 1 283 ? -5.539 37.594 6.238 1 97.88 283 SER A O 1
ATOM 2066 N N . SER A 1 284 ? -3.6 36.531 6.332 1 96.75 284 SER A N 1
ATOM 2067 C CA . SER A 1 284 ? -3.707 36.031 4.961 1 96.75 284 SER A CA 1
ATOM 2068 C C . SER A 1 284 ? -4.922 35.125 4.789 1 96.75 284 SER A C 1
ATOM 2070 O O . SER A 1 284 ? -5.645 35.25 3.797 1 96.75 284 SER A O 1
ATOM 2072 N N . LEU A 1 285 ? -5.102 34.25 5.727 1 97.31 285 LEU A N 1
ATOM 2073 C CA . LEU A 1 285 ? -6.223 33.312 5.664 1 97.31 285 LEU A CA 1
ATOM 2074 C C . LEU A 1 285 ? -7.551 34.062 5.805 1 97.31 285 LEU A C 1
ATOM 2076 O O . LEU A 1 285 ? -8.547 33.688 5.18 1 97.31 285 LEU A O 1
ATOM 2080 N N . ARG A 1 286 ? -7.602 35.062 6.668 1 97.25 286 ARG A N 1
ATOM 2081 C CA . ARG A 1 286 ? -8.789 35.906 6.812 1 97.25 286 ARG A CA 1
ATOM 2082 C C . ARG A 1 286 ? -9.172 36.562 5.484 1 97.25 286 ARG A C 1
ATOM 2084 O O . ARG A 1 286 ? -10.328 36.5 5.078 1 97.25 286 ARG A O 1
ATOM 2091 N N . ASP A 1 287 ? -8.195 37.094 4.789 1 96.25 287 ASP A N 1
ATOM 2092 C CA . ASP A 1 287 ? -8.414 37.75 3.506 1 96.25 287 ASP A CA 1
ATOM 2093 C C . ASP A 1 287 ? -8.867 36.781 2.441 1 96.25 287 ASP A C 1
ATOM 2095 O O . ASP A 1 287 ? -9.789 37.062 1.672 1 96.25 287 ASP A O 1
ATOM 2099 N N . ALA A 1 288 ? -8.195 35.656 2.418 1 94.81 288 ALA A N 1
ATOM 2100 C CA . ALA A 1 288 ? -8.523 34.625 1.43 1 94.81 288 ALA A CA 1
ATOM 2101 C C . ALA A 1 288 ? -9.953 34.125 1.622 1 94.81 288 ALA A C 1
ATOM 2103 O O . ALA A 1 288 ? -10.664 33.875 0.648 1 94.81 288 ALA A O 1
ATOM 2104 N N . TYR A 1 289 ? -10.305 33.906 2.846 1 95.38 289 TYR A N 1
ATOM 2105 C CA . TYR A 1 289 ? -11.641 33.406 3.127 1 95.38 289 TYR A CA 1
ATOM 2106 C C . TYR A 1 289 ? -12.703 34.406 2.672 1 95.38 289 TYR A C 1
ATOM 2108 O O . TYR A 1 289 ? -13.742 34.031 2.141 1 95.38 289 TYR A O 1
ATOM 2116 N N . ALA A 1 290 ? -12.477 35.688 2.871 1 93.88 290 ALA A N 1
ATOM 2117 C CA . ALA A 1 290 ? -13.406 36.719 2.482 1 93.88 290 ALA A CA 1
ATOM 2118 C C . ALA A 1 290 ? -13.617 36.75 0.97 1 93.88 290 ALA A C 1
ATOM 2120 O O . ALA A 1 290 ? -14.641 37.25 0.485 1 93.88 290 ALA A O 1
ATOM 2121 N N . GLN A 1 291 ? -12.68 36.219 0.24 1 92.12 291 GLN A N 1
ATOM 2122 C CA . GLN A 1 291 ? -12.727 36.25 -1.219 1 92.12 291 GLN A CA 1
ATOM 2123 C C . GLN A 1 291 ? -13.406 35 -1.771 1 92.12 291 GLN A C 1
ATOM 2125 O O . GLN A 1 291 ? -13.609 34.875 -2.98 1 92.12 291 GLN A O 1
ATOM 2130 N N . LEU A 1 292 ? -13.727 34.031 -0.891 1 91.31 292 LEU A N 1
ATOM 2131 C CA . LEU A 1 292 ? -14.383 32.812 -1.368 1 91.31 292 LEU A CA 1
ATOM 2132 C C . LEU A 1 292 ? -15.781 33.125 -1.888 1 91.31 292 LEU A C 1
ATOM 2134 O O . LEU A 1 292 ? -16.453 34.031 -1.374 1 91.31 292 LEU A O 1
ATOM 2138 N N . PRO A 1 293 ? -16.125 32.375 -2.945 1 86.06 293 PRO A N 1
ATOM 2139 C CA . PRO A 1 293 ? -17.484 32.562 -3.426 1 86.06 293 PRO A CA 1
ATOM 2140 C C . PRO A 1 293 ? -18.531 32.344 -2.34 1 86.06 293 PRO A C 1
ATOM 2142 O O . PRO A 1 293 ? -18.359 31.469 -1.483 1 86.06 293 PRO A O 1
ATOM 2145 N N . ALA A 1 294 ? -19.578 33.188 -2.416 1 77.56 294 ALA A N 1
ATOM 2146 C CA . ALA A 1 294 ? -20.703 33 -1.494 1 77.56 294 ALA A CA 1
ATOM 2147 C C . ALA A 1 294 ? -21.453 31.703 -1.773 1 77.56 294 ALA A C 1
ATOM 2149 O O . ALA A 1 294 ? -21.391 31.172 -2.883 1 77.56 294 ALA A O 1
ATOM 2150 N N . LEU A 1 295 ? -21.906 31.078 -0.665 1 75.81 295 LEU A N 1
ATOM 2151 C CA . LEU A 1 295 ? -22.75 29.906 -0.852 1 75.81 295 LEU A CA 1
ATOM 2152 C C . LEU A 1 295 ? -24.031 30.266 -1.592 1 75.81 295 LEU A C 1
ATOM 2154 O O . LEU A 1 295 ? -24.656 31.297 -1.306 1 75.81 295 LEU A O 1
ATOM 2158 N N . PRO A 1 296 ? -24.219 29.562 -2.66 1 61.25 296 PRO A N 1
ATOM 2159 C CA . PRO A 1 296 ? -25.516 29.859 -3.283 1 61.25 296 PRO A CA 1
ATOM 2160 C C . PRO A 1 296 ? -26.672 29.75 -2.301 1 61.25 296 PRO A C 1
ATOM 2162 O O . PRO A 1 296 ? -26.641 28.906 -1.394 1 61.25 296 PRO A O 1
ATOM 2165 N N . GLU A 1 297 ? -27.344 30.797 -1.96 1 54.16 297 GLU A N 1
ATOM 2166 C CA . GLU A 1 297 ? -28.547 30.781 -1.128 1 54.16 297 GLU A CA 1
ATOM 2167 C C . GLU A 1 297 ? -29.516 29.703 -1.585 1 54.16 297 GLU A C 1
ATOM 2169 O O . GLU A 1 297 ? -29.656 29.453 -2.783 1 54.16 297 GLU A O 1
ATOM 2174 N N . ARG A 1 298 ? -29.656 28.578 -0.826 1 50.03 298 ARG A N 1
ATOM 2175 C CA . ARG A 1 298 ? -30.766 27.703 -1.197 1 50.03 298 ARG A CA 1
ATOM 2176 C C . ARG A 1 298 ? -32.062 28.5 -1.344 1 50.03 298 ARG A C 1
ATOM 2178 O O . ARG A 1 298 ? -32.5 29.172 -0.406 1 50.03 298 ARG A O 1
ATOM 2185 N N . ILE A 1 299 ? -32.406 28.984 -2.463 1 25.59 299 ILE A N 1
ATOM 2186 C CA . ILE A 1 299 ? -33.781 29.422 -2.664 1 25.59 299 ILE A CA 1
ATOM 2187 C C . ILE A 1 299 ? -34.75 28.266 -2.375 1 25.59 299 ILE A C 1
ATOM 2189 O O . ILE A 1 299 ? -34.625 27.188 -2.977 1 25.59 299 ILE A O 1
ATOM 2193 N N . ALA A 1 300 ? -35.062 28.281 -1.147 1 36.84 300 ALA A N 1
ATOM 2194 C CA . ALA A 1 300 ? -36.219 27.422 -0.912 1 36.84 300 ALA A CA 1
ATOM 2195 C C . ALA A 1 300 ? -37.219 27.5 -2.07 1 36.84 300 ALA A C 1
ATOM 2197 O O . ALA A 1 300 ? -37.688 28.578 -2.408 1 36.84 300 ALA A O 1
ATOM 2198 N N . THR A 1 301 ? -36.875 26.453 -3.107 1 25.59 301 THR A N 1
ATOM 2199 C CA . THR A 1 301 ? -38.125 26.375 -3.836 1 25.59 301 THR A CA 1
ATOM 2200 C C . THR A 1 301 ? -39.281 26.016 -2.893 1 25.59 301 THR A C 1
ATOM 2202 O O . THR A 1 301 ? -39.125 25.188 -1.997 1 25.59 301 THR A O 1
ATOM 2205 N N . MET B 1 1 ? 14.555 -10.43 16.875 1 45.97 1 MET B N 1
ATOM 2206 C CA . MET B 1 1 ? 14.719 -10.781 15.477 1 45.97 1 MET B CA 1
ATOM 2207 C C . MET B 1 1 ? 14.141 -9.695 14.57 1 45.97 1 MET B C 1
ATOM 2209 O O . MET B 1 1 ? 13.156 -9.047 14.922 1 45.97 1 MET B O 1
ATOM 2213 N N . SER B 1 2 ? 15.055 -9.188 13.562 1 76.44 2 SER B N 1
ATOM 2214 C CA . SER B 1 2 ? 14.688 -8.086 12.688 1 76.44 2 SER B CA 1
ATOM 2215 C C . SER B 1 2 ? 13.477 -8.438 11.828 1 76.44 2 SER B C 1
ATOM 2217 O O . SER B 1 2 ? 13.266 -9.609 11.492 1 76.44 2 SER B O 1
ATOM 2219 N N . GLY B 1 3 ? 12.477 -7.676 11.727 1 89.12 3 GLY B N 1
ATOM 2220 C CA . GLY B 1 3 ? 11.305 -7.91 10.891 1 89.12 3 GLY B CA 1
ATOM 2221 C C . GLY B 1 3 ? 11.648 -8.188 9.445 1 89.12 3 GLY B C 1
ATOM 2222 O O . GLY B 1 3 ? 12.805 -8.031 9.031 1 89.12 3 GLY B O 1
ATOM 2223 N N . PRO B 1 4 ? 10.766 -8.664 8.703 1 97.44 4 PRO B N 1
ATOM 2224 C CA . PRO B 1 4 ? 11.039 -9.062 7.316 1 97.44 4 PRO B CA 1
ATOM 2225 C C . PRO B 1 4 ? 11.352 -7.867 6.414 1 97.44 4 PRO B C 1
ATOM 2227 O O . PRO B 1 4 ? 10.812 -6.777 6.613 1 97.44 4 PRO B O 1
ATOM 2230 N N . GLY B 1 5 ? 12.352 -8.016 5.48 1 98.44 5 GLY B N 1
ATOM 2231 C CA . GLY B 1 5 ? 12.594 -7.105 4.371 1 98.44 5 GLY B CA 1
ATOM 2232 C C . GLY B 1 5 ? 11.828 -7.484 3.117 1 98.44 5 GLY B C 1
ATOM 2233 O O . GLY B 1 5 ? 11.914 -8.617 2.648 1 98.44 5 GLY B O 1
ATOM 2234 N N . VAL B 1 6 ? 11.008 -6.574 2.586 1 98.94 6 VAL B N 1
ATOM 2235 C CA . VAL B 1 6 ? 10.234 -6.816 1.37 1 98.94 6 VAL B CA 1
ATOM 2236 C C . VAL B 1 6 ? 10.641 -5.812 0.293 1 98.94 6 VAL B C 1
ATOM 2238 O O . VAL B 1 6 ? 10.828 -4.629 0.578 1 98.94 6 VAL B O 1
ATOM 2241 N N . GLY B 1 7 ? 10.93 -6.289 -0.896 1 98.88 7 GLY B N 1
ATOM 2242 C CA . GLY B 1 7 ? 11.156 -5.441 -2.057 1 98.88 7 GLY B CA 1
ATOM 2243 C C . GLY B 1 7 ? 9.961 -5.375 -2.99 1 98.88 7 GLY B C 1
ATOM 2244 O O . GLY B 1 7 ? 9.281 -6.379 -3.207 1 98.88 7 GLY B O 1
ATOM 2245 N N . ILE B 1 8 ? 9.656 -4.199 -3.49 1 98.81 8 ILE B N 1
ATOM 2246 C CA . ILE B 1 8 ? 8.633 -4.02 -4.516 1 98.81 8 ILE B CA 1
ATOM 2247 C C . ILE B 1 8 ? 9.273 -3.482 -5.793 1 98.81 8 ILE B C 1
ATOM 2249 O O . ILE B 1 8 ? 10 -2.484 -5.758 1 98.81 8 ILE B O 1
ATOM 2253 N N . VAL B 1 9 ? 9.023 -4.164 -6.934 1 98.38 9 VAL B N 1
ATOM 2254 C CA . VAL B 1 9 ? 9.539 -3.736 -8.227 1 98.38 9 VAL B CA 1
ATOM 2255 C C . VAL B 1 9 ? 8.398 -3.172 -9.078 1 98.38 9 VAL B C 1
ATOM 2257 O O . VAL B 1 9 ? 7.602 -3.928 -9.633 1 98.38 9 VAL B O 1
ATOM 2260 N N . GLY B 1 10 ? 8.391 -1.837 -9.273 1 96.19 10 GLY B N 1
ATOM 2261 C CA . GLY B 1 10 ? 7.34 -1.154 -10.016 1 96.19 10 GLY B CA 1
ATOM 2262 C C . GLY B 1 10 ? 6.648 -0.075 -9.203 1 96.19 10 GLY B C 1
ATOM 2263 O O . GLY B 1 10 ? 6.234 -0.313 -8.07 1 96.19 10 GLY B O 1
ATOM 2264 N N . ALA B 1 11 ? 6.477 1.044 -9.781 1 95.06 11 ALA B N 1
ATOM 2265 C CA . ALA B 1 11 ? 5.902 2.188 -9.078 1 95.06 11 ALA B CA 1
ATOM 2266 C C . ALA B 1 11 ? 4.605 2.643 -9.734 1 95.06 11 ALA B C 1
ATOM 2268 O O . ALA B 1 11 ? 4.23 3.814 -9.633 1 95.06 11 ALA B O 1
ATOM 2269 N N . GLY B 1 12 ? 3.951 1.759 -10.5 1 93.31 12 GLY B N 1
ATOM 2270 C CA . GLY B 1 12 ? 2.646 2.051 -11.062 1 93.31 12 GLY B CA 1
ATOM 2271 C C . GLY B 1 12 ? 1.53 2.037 -10.039 1 93.31 12 GLY B C 1
ATOM 2272 O O . GLY B 1 12 ? 1.788 1.973 -8.836 1 93.31 12 GLY B O 1
ATOM 2273 N N . ALA B 1 13 ? 0.307 2.082 -10.461 1 93.88 13 ALA B N 1
ATOM 2274 C CA . ALA B 1 13 ? -0.873 2.236 -9.617 1 93.88 13 ALA B CA 1
ATOM 2275 C C . ALA B 1 13 ? -0.977 1.094 -8.609 1 93.88 13 ALA B C 1
ATOM 2277 O O . ALA B 1 13 ? -1.206 1.325 -7.418 1 93.88 13 ALA B O 1
ATOM 2278 N N . VAL B 1 14 ? -0.819 -0.166 -9.109 1 96.31 14 VAL B N 1
ATOM 2279 C CA . VAL B 1 14 ? -0.929 -1.319 -8.219 1 96.31 14 VAL B CA 1
ATOM 2280 C C . VAL B 1 14 ? 0.252 -1.341 -7.254 1 96.31 14 VAL B C 1
ATOM 2282 O O . VAL B 1 14 ? 0.081 -1.606 -6.062 1 96.31 14 VAL B O 1
ATOM 2285 N N . GLY B 1 15 ? 1.484 -1 -7.766 1 97 15 GLY B N 1
ATOM 2286 C CA . GLY B 1 15 ? 2.658 -0.935 -6.91 1 97 15 GLY B CA 1
ATOM 2287 C C . GLY B 1 15 ? 2.529 0.084 -5.793 1 97 15 GLY B C 1
ATOM 2288 O O . GLY B 1 15 ? 2.93 -0.177 -4.656 1 97 15 GLY B O 1
ATOM 2289 N N . GLN B 1 16 ? 1.965 1.201 -6.109 1 97.81 16 GLN B N 1
ATOM 2290 C CA . GLN B 1 16 ? 1.745 2.25 -5.121 1 97.81 16 GLN B CA 1
ATOM 2291 C C . GLN B 1 16 ? 0.783 1.785 -4.031 1 97.81 16 GLN B C 1
ATOM 2293 O O . GLN B 1 16 ? 1.032 2 -2.842 1 97.81 16 GLN B O 1
ATOM 2298 N N . THR B 1 17 ? -0.284 1.14 -4.398 1 98.44 17 THR B N 1
ATOM 2299 C CA . THR B 1 17 ? -1.293 0.702 -3.441 1 98.44 17 THR B CA 1
ATOM 2300 C C . THR B 1 17 ? -0.775 -0.463 -2.604 1 98.44 17 THR B C 1
ATOM 2302 O O . THR B 1 17 ? -1.038 -0.535 -1.4 1 98.44 17 THR B O 1
ATOM 2305 N N . VAL B 1 18 ? -0.024 -1.399 -3.225 1 98.81 18 VAL B N 1
ATOM 2306 C CA . VAL B 1 18 ? 0.591 -2.504 -2.496 1 98.81 18 VAL B CA 1
ATOM 2307 C C . VAL B 1 18 ? 1.555 -1.956 -1.445 1 98.81 18 VAL B C 1
ATOM 2309 O O . VAL B 1 18 ? 1.485 -2.332 -0.273 1 98.81 18 VAL B O 1
ATOM 2312 N N . ALA B 1 19 ? 2.426 -1.056 -1.879 1 98.81 19 ALA B N 1
ATOM 2313 C CA . ALA B 1 19 ? 3.416 -0.488 -0.966 1 98.81 19 ALA B CA 1
ATOM 2314 C C . ALA B 1 19 ? 2.738 0.245 0.189 1 98.81 19 ALA B C 1
ATOM 2316 O O . ALA B 1 19 ? 3.129 0.085 1.348 1 98.81 19 ALA B O 1
ATOM 2317 N N . ALA B 1 20 ? 1.732 1.024 -0.115 1 98.88 20 ALA B N 1
ATOM 2318 C CA . ALA B 1 20 ? 0.998 1.761 0.911 1 98.88 20 ALA B CA 1
ATOM 2319 C C . ALA B 1 20 ? 0.336 0.808 1.901 1 98.88 20 ALA B C 1
ATOM 2321 O O . ALA B 1 20 ? 0.333 1.06 3.109 1 98.88 20 ALA B O 1
ATOM 2322 N N . SER B 1 21 ? -0.25 -0.279 1.403 1 98.88 21 SER B N 1
ATOM 2323 C CA . SER B 1 21 ? -0.918 -1.256 2.258 1 98.88 21 SER B CA 1
ATOM 2324 C C . SER B 1 21 ? 0.076 -1.961 3.174 1 98.88 21 SER B C 1
ATOM 2326 O O . SER B 1 21 ? -0.209 -2.188 4.352 1 98.88 21 SER B O 1
ATOM 2328 N N . LEU B 1 22 ? 1.242 -2.287 2.635 1 98.88 22 LEU B N 1
ATOM 2329 C CA . LEU B 1 22 ? 2.26 -2.965 3.43 1 98.88 22 LEU B CA 1
ATOM 2330 C C . LEU B 1 22 ? 2.766 -2.062 4.547 1 98.88 22 LEU B C 1
ATOM 2332 O O . LEU B 1 22 ? 2.945 -2.512 5.684 1 98.88 22 LEU B O 1
ATOM 2336 N N . VAL B 1 23 ? 3.023 -0.782 4.188 1 98.88 23 VAL B N 1
ATOM 2337 C CA . VAL B 1 23 ? 3.508 0.181 5.168 1 98.88 23 VAL B CA 1
ATOM 2338 C C . VAL B 1 23 ? 2.438 0.415 6.234 1 98.88 23 VAL B C 1
ATOM 2340 O O . VAL B 1 23 ? 2.736 0.44 7.43 1 98.88 23 VAL B O 1
ATOM 2343 N N . THR B 1 24 ? 1.146 0.569 5.836 1 98.81 24 THR B N 1
ATOM 2344 C CA . THR B 1 24 ? 0.039 0.801 6.758 1 98.81 24 THR B CA 1
ATOM 2345 C C . THR B 1 24 ? -0.132 -0.382 7.707 1 98.81 24 THR B C 1
ATOM 2347 O O . THR B 1 24 ? -0.371 -0.197 8.898 1 98.81 24 THR B O 1
ATOM 2350 N N . ALA B 1 25 ? 0.014 -1.643 7.145 1 98.31 25 ALA B N 1
ATOM 2351 C CA . ALA B 1 25 ? -0.137 -2.861 7.938 1 98.31 25 ALA B CA 1
ATOM 2352 C C . ALA B 1 25 ? 1.063 -3.068 8.859 1 98.31 25 ALA B C 1
ATOM 2354 O O . ALA B 1 25 ? 1.002 -3.863 9.797 1 98.31 25 ALA B O 1
ATOM 2355 N N . GLY B 1 26 ? 2.217 -2.334 8.586 1 98.06 26 GLY B N 1
ATOM 2356 C CA . GLY B 1 26 ? 3.443 -2.553 9.344 1 98.06 26 GLY B CA 1
ATOM 2357 C C . GLY B 1 26 ? 4.012 -3.947 9.164 1 98.06 26 GLY B C 1
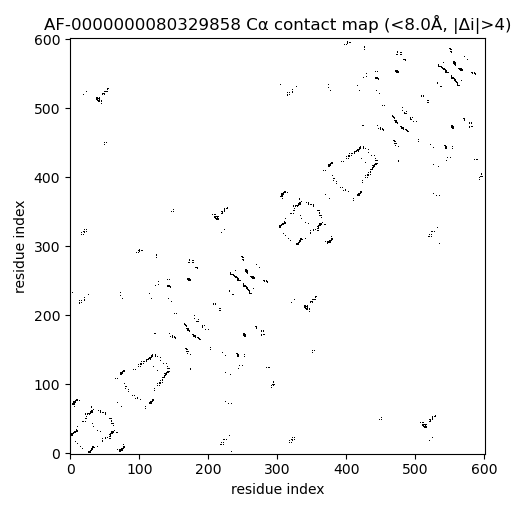ATOM 2358 O O . GLY B 1 26 ? 4.543 -4.531 10.109 1 98.06 26 GLY B O 1
ATOM 2359 N N . LEU B 1 27 ? 3.822 -4.527 8.016 1 98.19 27 LEU B N 1
ATOM 2360 C CA . LEU B 1 27 ? 4.258 -5.902 7.793 1 98.19 27 LEU B CA 1
ATOM 2361 C C . LEU B 1 27 ? 5.773 -5.973 7.641 1 98.19 27 LEU B C 1
ATOM 2363 O O . LEU B 1 27 ? 6.441 -6.707 8.367 1 98.19 27 LEU B O 1
ATOM 2367 N N . PRO B 1 28 ? 6.395 -5.188 6.637 1 98.25 28 PRO B N 1
ATOM 2368 C CA . PRO B 1 28 ? 7.855 -5.258 6.559 1 98.25 28 PRO B CA 1
ATOM 2369 C C . PRO B 1 28 ? 8.547 -4.324 7.551 1 98.25 28 PRO B C 1
ATOM 2371 O O . PRO B 1 28 ? 8.055 -3.223 7.809 1 98.25 28 PRO B O 1
ATOM 2374 N N . GLU B 1 29 ? 9.578 -4.785 8.109 1 98 29 GLU B N 1
ATOM 2375 C CA . GLU B 1 29 ? 10.461 -3.857 8.82 1 98 29 GLU B CA 1
ATOM 2376 C C . GLU B 1 29 ? 11.148 -2.904 7.852 1 98 29 GLU B C 1
ATOM 2378 O O . GLU B 1 29 ? 11.266 -1.707 8.125 1 98 29 GLU B O 1
ATOM 2383 N N . ARG B 1 30 ? 11.586 -3.506 6.766 1 98 30 ARG B N 1
ATOM 2384 C CA . ARG B 1 30 ? 12.227 -2.752 5.691 1 98 30 ARG B CA 1
ATOM 2385 C C . ARG B 1 30 ? 11.508 -2.961 4.367 1 98 30 ARG B C 1
ATOM 2387 O O . ARG B 1 30 ? 11.297 -4.098 3.939 1 98 30 ARG B O 1
ATOM 2394 N N . LEU B 1 31 ? 11.078 -1.833 3.764 1 98.75 31 LEU B N 1
ATOM 2395 C CA . LEU B 1 31 ? 10.477 -1.874 2.436 1 98.75 31 LEU B CA 1
ATOM 2396 C C . LEU B 1 31 ? 11.383 -1.208 1.407 1 98.75 31 LEU B C 1
ATOM 2398 O O . LEU B 1 31 ? 11.648 -0.006 1.489 1 98.75 31 LEU B O 1
ATOM 2402 N N . LEU B 1 32 ? 11.898 -2.029 0.457 1 98.75 32 LEU B N 1
ATOM 2403 C CA . LEU B 1 32 ? 12.727 -1.534 -0.637 1 98.75 32 LEU B CA 1
ATOM 2404 C C . LEU B 1 32 ? 11.891 -1.314 -1.894 1 98.75 32 LEU B C 1
ATOM 2406 O O . LEU B 1 32 ? 11.242 -2.244 -2.387 1 98.75 32 LEU B O 1
ATOM 2410 N N . VAL B 1 33 ? 11.812 -0.045 -2.379 1 98.5 33 VAL B N 1
ATOM 2411 C CA . VAL B 1 33 ? 11.086 0.254 -3.611 1 98.5 33 VAL B CA 1
ATOM 2412 C C . VAL B 1 33 ? 12.078 0.392 -4.77 1 98.5 33 VAL B C 1
ATOM 2414 O O . VAL B 1 33 ? 13.031 1.171 -4.691 1 98.5 33 VAL B O 1
ATOM 2417 N N . VAL B 1 34 ? 11.852 -0.37 -5.832 1 97.69 34 VAL B N 1
ATOM 2418 C CA . VAL B 1 34 ? 12.742 -0.428 -6.988 1 97.69 34 VAL B CA 1
ATOM 2419 C C . VAL B 1 34 ? 11.945 -0.148 -8.266 1 97.69 34 VAL B C 1
ATOM 2421 O O . VAL B 1 34 ? 10.82 -0.627 -8.422 1 97.69 34 VAL B O 1
ATOM 2424 N N . SER B 1 35 ? 12.414 0.691 -9.086 1 93.5 35 SER B N 1
ATOM 2425 C CA . SER B 1 35 ? 11.852 0.952 -10.406 1 93.5 35 SER B CA 1
ATOM 2426 C C . SER B 1 35 ? 12.938 1.372 -11.391 1 93.5 35 SER B C 1
ATOM 2428 O O . SER B 1 35 ? 13.977 1.906 -10.992 1 93.5 35 SER B O 1
ATOM 2430 N N . ARG B 1 36 ? 12.719 1.104 -12.648 1 86.94 36 ARG B N 1
ATOM 2431 C CA . ARG B 1 36 ? 13.664 1.514 -13.68 1 86.94 36 ARG B CA 1
ATOM 2432 C C . ARG B 1 36 ? 13.594 3.016 -13.93 1 86.94 36 ARG B C 1
ATOM 2434 O O . ARG B 1 36 ? 14.531 3.609 -14.469 1 86.94 36 ARG B O 1
ATOM 2441 N N . ARG B 1 37 ? 12.453 3.609 -13.555 1 87.62 37 ARG B N 1
ATOM 2442 C CA . ARG B 1 37 ? 12.25 5.043 -13.75 1 87.62 37 ARG B CA 1
ATOM 2443 C C . ARG B 1 37 ? 12.609 5.82 -12.484 1 87.62 37 ARG B C 1
ATOM 2445 O O . ARG B 1 37 ? 11.898 5.734 -11.477 1 87.62 37 ARG B O 1
ATOM 2452 N N . PRO B 1 38 ? 13.602 6.66 -12.492 1 87.62 38 PRO B N 1
ATOM 2453 C CA . PRO B 1 38 ? 14.055 7.336 -11.273 1 87.62 38 PRO B CA 1
ATOM 2454 C C . PRO B 1 38 ? 13.008 8.297 -10.719 1 87.62 38 PRO B C 1
ATOM 2456 O O . PRO B 1 38 ? 12.836 8.391 -9.5 1 87.62 38 PRO B O 1
ATOM 2459 N N . GLY B 1 39 ? 12.312 9.039 -11.547 1 91.88 39 GLY B N 1
ATOM 2460 C CA . GLY B 1 39 ? 11.305 9.992 -11.102 1 91.88 39 GLY B CA 1
ATOM 2461 C C . GLY B 1 39 ? 10.211 9.359 -10.266 1 91.88 39 GLY B C 1
ATOM 2462 O O . GLY B 1 39 ? 10.047 9.695 -9.094 1 91.88 39 GLY B O 1
ATOM 2463 N N . PRO B 1 40 ? 9.602 8.367 -10.82 1 93.62 40 PRO B N 1
ATOM 2464 C CA . PRO B 1 40 ? 8.492 7.723 -10.117 1 93.62 40 PRO B CA 1
ATOM 2465 C C . PRO B 1 40 ? 8.93 7.047 -8.82 1 93.62 40 PRO B C 1
ATOM 2467 O O . PRO B 1 40 ? 8.227 7.121 -7.812 1 93.62 40 PRO B O 1
ATOM 2470 N N . VAL B 1 41 ? 10.055 6.473 -8.75 1 96.19 41 VAL B N 1
ATOM 2471 C CA . VAL B 1 41 ? 10.469 5.727 -7.566 1 96.19 41 VAL B CA 1
ATOM 2472 C C . VAL B 1 41 ? 10.797 6.699 -6.434 1 96.19 41 VAL B C 1
ATOM 2474 O O . VAL B 1 41 ? 10.492 6.426 -5.27 1 96.19 41 VAL B O 1
ATOM 2477 N N . GLN B 1 42 ? 11.438 7.789 -6.781 1 97 42 GLN B N 1
ATOM 2478 C CA . GLN B 1 42 ? 11.758 8.781 -5.762 1 97 42 GLN B CA 1
ATOM 2479 C C . GLN B 1 42 ? 10.484 9.422 -5.207 1 97 42 GLN B C 1
ATOM 2481 O O . GLN B 1 42 ? 10.367 9.625 -3.996 1 97 42 GLN B O 1
ATOM 2486 N N . GLY B 1 43 ? 9.539 9.766 -6.051 1 97.75 43 GLY B N 1
ATOM 2487 C CA . GLY B 1 43 ? 8.266 10.32 -5.629 1 97.75 43 GLY B CA 1
ATOM 2488 C C . GLY B 1 43 ? 7.465 9.367 -4.754 1 97.75 43 GLY B C 1
ATOM 2489 O O . GLY B 1 43 ? 6.914 9.781 -3.729 1 97.75 43 GLY B O 1
ATOM 2490 N N . LEU B 1 44 ? 7.477 8.078 -5.156 1 98.12 44 LEU B N 1
ATOM 2491 C CA . LEU B 1 44 ? 6.75 7.07 -4.395 1 98.12 44 LEU B CA 1
ATOM 2492 C C . LEU B 1 44 ? 7.375 6.871 -3.018 1 98.12 44 LEU B C 1
ATOM 2494 O O . LEU B 1 44 ? 6.668 6.824 -2.01 1 98.12 44 LEU B O 1
ATOM 2498 N N . ALA B 1 45 ? 8.672 6.785 -2.957 1 98.25 45 ALA B N 1
ATOM 2499 C CA . ALA B 1 45 ? 9.367 6.582 -1.688 1 98.25 45 ALA B CA 1
ATOM 2500 C C . ALA B 1 45 ? 9.102 7.738 -0.728 1 98.25 45 ALA B C 1
ATOM 2502 O O . ALA B 1 45 ? 8.852 7.52 0.461 1 98.25 45 ALA B O 1
ATOM 2503 N N . ALA B 1 46 ? 9.195 8.914 -1.273 1 97.81 46 ALA B N 1
ATOM 2504 C CA . ALA B 1 46 ? 8.945 10.086 -0.442 1 97.81 46 ALA B CA 1
ATOM 2505 C C . ALA B 1 46 ? 7.527 10.07 0.124 1 97.81 46 ALA B C 1
ATOM 2507 O O . ALA B 1 46 ? 7.324 10.336 1.309 1 97.81 46 ALA B O 1
ATOM 2508 N N . ASP B 1 47 ? 6.57 9.797 -0.689 1 98.62 47 ASP B N 1
ATOM 2509 C CA . ASP B 1 47 ? 5.168 9.758 -0.275 1 98.62 47 ASP B CA 1
ATOM 2510 C C . ASP B 1 47 ? 4.938 8.656 0.76 1 98.62 47 ASP B C 1
ATOM 2512 O O . ASP B 1 47 ? 4.191 8.852 1.722 1 98.62 47 ASP B O 1
ATOM 2516 N N . LEU B 1 48 ? 5.621 7.484 0.57 1 98.88 48 LEU B N 1
ATOM 2517 C CA . LEU B 1 48 ? 5.508 6.371 1.506 1 98.88 48 LEU B CA 1
ATOM 2518 C C . LEU B 1 48 ? 6.188 6.703 2.832 1 98.88 48 LEU B C 1
ATOM 2520 O O . LEU B 1 48 ? 5.727 6.281 3.893 1 98.88 48 LEU B O 1
ATOM 2524 N N . GLN B 1 49 ? 7.285 7.418 2.773 1 98.44 49 GLN B N 1
ATOM 2525 C CA . GLN B 1 49 ? 7.945 7.852 4 1 98.44 49 GLN B CA 1
ATOM 2526 C C . GLN B 1 49 ? 7.047 8.789 4.809 1 98.44 49 GLN B C 1
ATOM 2528 O O . GLN B 1 49 ? 7.004 8.703 6.035 1 98.44 49 GLN B O 1
ATOM 2533 N N . ASP B 1 50 ? 6.355 9.68 4.094 1 98.56 50 ASP B N 1
ATOM 2534 C CA . ASP B 1 50 ? 5.371 10.523 4.758 1 98.56 50 ASP B CA 1
ATOM 2535 C C . ASP B 1 50 ? 4.316 9.688 5.473 1 98.56 50 ASP B C 1
ATOM 2537 O O . ASP B 1 50 ? 3.982 9.953 6.629 1 98.56 50 ASP B O 1
ATOM 2541 N N . LEU B 1 51 ? 3.811 8.664 4.797 1 98.81 51 LEU B N 1
ATOM 2542 C CA . LEU B 1 51 ? 2.805 7.77 5.355 1 98.81 51 LEU B CA 1
ATOM 2543 C C . LEU B 1 51 ? 3.344 7.047 6.586 1 98.81 51 LEU B C 1
ATOM 2545 O O . LEU B 1 51 ? 2.67 6.984 7.617 1 98.81 51 LEU B O 1
ATOM 2549 N N . ALA B 1 52 ? 4.543 6.527 6.438 1 98.62 52 ALA B N 1
ATOM 2550 C CA . ALA B 1 52 ? 5.137 5.762 7.531 1 98.62 52 ALA B CA 1
ATOM 2551 C C . ALA B 1 52 ? 5.273 6.617 8.789 1 98.62 52 ALA B C 1
ATOM 2553 O O . ALA B 1 52 ? 4.945 6.168 9.891 1 98.62 52 ALA B O 1
ATOM 2554 N N . HIS B 1 53 ? 5.73 7.809 8.602 1 98.06 53 HIS B N 1
ATOM 2555 C CA . HIS B 1 53 ? 5.977 8.672 9.758 1 98.06 53 HIS B CA 1
ATOM 2556 C C . HIS B 1 53 ? 4.664 9.156 10.367 1 98.06 53 HIS B C 1
ATOM 2558 O O . HIS B 1 53 ? 4.484 9.109 11.586 1 98.06 53 HIS B O 1
ATOM 2564 N N . THR B 1 54 ? 3.713 9.648 9.562 1 97.88 54 THR B N 1
ATOM 2565 C CA . THR B 1 54 ? 2.449 10.188 10.055 1 97.88 54 THR B CA 1
ATOM 2566 C C . THR B 1 54 ? 1.625 9.102 10.742 1 97.88 54 THR B C 1
ATOM 2568 O O . THR B 1 54 ? 1 9.352 11.773 1 97.88 54 THR B O 1
ATOM 2571 N N . ALA B 1 55 ? 1.669 7.852 10.188 1 97.5 55 ALA B N 1
ATOM 2572 C CA . ALA B 1 55 ? 0.855 6.758 10.711 1 97.5 55 ALA B CA 1
ATOM 2573 C C . ALA B 1 55 ? 1.604 5.996 11.805 1 97.5 55 ALA B C 1
ATOM 2575 O O . ALA B 1 55 ? 1.087 5.02 12.352 1 97.5 55 ALA B O 1
ATOM 2576 N N . ARG B 1 56 ? 2.873 6.438 12.07 1 96.38 56 ARG B N 1
ATOM 2577 C CA . ARG B 1 56 ? 3.721 5.773 13.055 1 96.38 56 ARG B CA 1
ATOM 2578 C C . ARG B 1 56 ? 3.893 4.293 12.719 1 96.38 56 ARG B C 1
ATOM 2580 O O . ARG B 1 56 ? 3.73 3.432 13.586 1 96.38 56 ARG B O 1
ATOM 2587 N N . SER B 1 57 ? 4.078 4.031 11.445 1 96.81 57 SER B N 1
ATOM 2588 C CA . SER B 1 57 ? 4.402 2.682 10.992 1 96.81 57 SER B CA 1
ATOM 2589 C C . SER B 1 57 ? 5.82 2.291 11.398 1 96.81 57 SER B C 1
ATOM 2591 O O . SER B 1 57 ? 6.719 3.135 11.43 1 96.81 57 SER B O 1
ATOM 2593 N N . ARG B 1 58 ? 6.066 1.092 11.609 1 94.75 58 ARG B N 1
ATOM 2594 C CA . ARG B 1 58 ? 7.402 0.609 11.945 1 94.75 58 ARG B CA 1
ATOM 2595 C C . ARG B 1 58 ? 8.234 0.386 10.688 1 94.75 58 ARG B C 1
ATOM 2597 O O . ARG B 1 58 ? 9.422 0.067 10.773 1 94.75 58 ARG B O 1
ATOM 2604 N N . SER B 1 59 ? 7.637 0.479 9.555 1 97.38 59 SER B N 1
ATOM 2605 C CA . SER B 1 59 ? 8.32 0.161 8.305 1 97.38 59 SER B CA 1
ATOM 2606 C C . SER B 1 59 ? 9.297 1.267 7.91 1 97.38 59 SER B C 1
ATOM 2608 O O . SER B 1 59 ? 8.938 2.445 7.91 1 97.38 59 SER B O 1
ATOM 2610 N N . LEU B 1 60 ? 10.492 0.928 7.574 1 97.19 60 LEU B N 1
ATOM 2611 C CA . LEU B 1 60 ? 11.477 1.817 6.965 1 97.19 60 LEU B CA 1
ATOM 2612 C C . LEU B 1 60 ? 11.453 1.696 5.445 1 97.19 60 LEU B C 1
ATOM 2614 O O . LEU B 1 60 ? 11.719 0.622 4.898 1 97.19 60 LEU B O 1
ATOM 2618 N N . VAL B 1 61 ? 11.133 2.781 4.758 1 98.25 61 VAL B N 1
ATOM 2619 C CA . VAL B 1 61 ? 11.008 2.773 3.305 1 98.25 61 VAL B CA 1
ATOM 2620 C C . VAL B 1 61 ? 12.289 3.309 2.67 1 98.25 61 VAL B C 1
ATOM 2622 O O . VAL B 1 61 ? 12.75 4.398 3.014 1 98.25 61 VAL B O 1
ATOM 2625 N N . GLU B 1 62 ? 12.805 2.582 1.696 1 97.62 62 GLU B N 1
ATOM 2626 C CA . GLU B 1 62 ? 14.039 2.971 1.023 1 97.62 62 GLU B CA 1
ATOM 2627 C C . GLU B 1 62 ? 13.938 2.744 -0.483 1 97.62 62 GLU B C 1
ATOM 2629 O O . GLU B 1 62 ? 13.25 1.831 -0.935 1 97.62 62 GLU B O 1
ATOM 2634 N N . VAL B 1 63 ? 14.602 3.627 -1.196 1 97.94 63 VAL B N 1
ATOM 2635 C CA . VAL B 1 63 ? 14.797 3.396 -2.625 1 97.94 63 VAL B CA 1
ATOM 2636 C C . VAL B 1 63 ? 16 2.484 -2.842 1 97.94 63 VAL B C 1
ATOM 2638 O O . VAL B 1 63 ? 17.031 2.631 -2.174 1 97.94 63 VAL B O 1
ATOM 2641 N N . GLY B 1 64 ? 15.859 1.515 -3.709 1 97.25 64 GLY B N 1
ATOM 2642 C CA . GLY B 1 64 ? 16.969 0.622 -3.992 1 97.25 64 GLY B CA 1
ATOM 2643 C C . GLY B 1 64 ? 17.078 0.259 -5.461 1 97.25 64 GLY B C 1
ATOM 2644 O O . GLY B 1 64 ? 16.391 0.831 -6.305 1 97.25 64 GLY B O 1
ATOM 2645 N N . GLU B 1 65 ? 18.078 -0.525 -5.707 1 96.81 65 GLU B N 1
ATOM 2646 C CA . GLU B 1 65 ? 18.312 -1.127 -7.02 1 96.81 65 GLU B CA 1
ATOM 2647 C C . GLU B 1 65 ? 18.016 -2.625 -6.996 1 96.81 65 GLU B C 1
ATOM 2649 O O . GLU B 1 65 ? 17.812 -3.207 -5.93 1 96.81 65 GLU B O 1
ATOM 2654 N N . VAL B 1 66 ? 17.984 -3.254 -8.18 1 97.19 66 VAL B N 1
ATOM 2655 C CA . VAL B 1 66 ? 17.641 -4.664 -8.305 1 97.19 66 VAL B CA 1
ATOM 2656 C C . VAL B 1 66 ? 18.594 -5.512 -7.473 1 97.19 66 VAL B C 1
ATOM 2658 O O . VAL B 1 66 ? 18.188 -6.48 -6.828 1 97.19 66 VAL B O 1
ATOM 2661 N N . ALA B 1 67 ? 19.859 -5.113 -7.395 1 97.25 67 ALA B N 1
ATOM 2662 C CA . ALA B 1 67 ? 20.875 -5.863 -6.648 1 97.25 67 ALA B CA 1
ATOM 2663 C C . ALA B 1 67 ? 20.531 -5.898 -5.16 1 97.25 67 ALA B C 1
ATOM 2665 O O . ALA B 1 67 ? 20.812 -6.887 -4.477 1 97.25 67 ALA B O 1
ATOM 2666 N N . ASP B 1 68 ? 19.891 -4.914 -4.641 1 98.06 68 ASP B N 1
ATOM 2667 C CA . ASP B 1 68 ? 19.547 -4.812 -3.227 1 98.06 68 ASP B CA 1
ATOM 2668 C C . ASP B 1 68 ? 18.438 -5.793 -2.859 1 98.06 68 ASP B C 1
ATOM 2670 O O . ASP B 1 68 ? 18.25 -6.117 -1.684 1 98.06 68 ASP B O 1
ATOM 2674 N N . LEU B 1 69 ? 17.75 -6.332 -3.824 1 98.5 69 LEU B N 1
ATOM 2675 C CA . LEU B 1 69 ? 16.609 -7.227 -3.592 1 98.5 69 LEU B CA 1
ATOM 2676 C C . LEU B 1 69 ? 17.094 -8.57 -3.051 1 98.5 69 LEU B C 1
ATOM 2678 O O . LEU B 1 69 ? 16.328 -9.273 -2.381 1 98.5 69 LEU B O 1
ATOM 2682 N N . HIS B 1 70 ? 18.328 -8.945 -3.318 1 98.06 70 HIS B N 1
ATOM 2683 C CA . HIS B 1 70 ? 18.891 -10.211 -2.848 1 98.06 70 HIS B CA 1
ATOM 2684 C C . HIS B 1 70 ? 18.859 -10.289 -1.324 1 98.06 70 HIS B C 1
ATOM 2686 O O . HIS B 1 70 ? 18.859 -11.383 -0.754 1 98.06 70 HIS B O 1
ATOM 2692 N N . GLY B 1 71 ? 18.766 -9.133 -0.68 1 97.56 71 GLY B N 1
ATOM 2693 C CA . GLY B 1 71 ? 18.766 -9.102 0.773 1 97.56 71 GLY B CA 1
ATOM 2694 C C . GLY B 1 71 ? 17.375 -9.109 1.369 1 97.56 71 GLY B C 1
ATOM 2695 O O . GLY B 1 71 ? 17.219 -9.133 2.592 1 97.56 71 GLY B O 1
ATOM 2696 N N . CYS B 1 72 ? 16.391 -9.188 0.604 1 98.56 72 CYS B N 1
ATOM 2697 C CA . CYS B 1 72 ? 15 -9.172 1.064 1 98.56 72 CYS B CA 1
ATOM 2698 C C . CYS B 1 72 ? 14.484 -10.586 1.299 1 98.56 72 CYS B C 1
ATOM 2700 O O . CYS B 1 72 ? 14.977 -11.539 0.683 1 98.56 72 CYS B O 1
ATOM 2702 N N . ASP B 1 73 ? 13.531 -10.766 2.182 1 98.75 73 ASP B N 1
ATOM 2703 C CA . ASP B 1 73 ? 12.883 -12.047 2.432 1 98.75 73 ASP B CA 1
ATOM 2704 C C . ASP B 1 73 ? 11.875 -12.383 1.337 1 98.75 73 ASP B C 1
ATOM 2706 O O . ASP B 1 73 ? 11.641 -13.555 1.034 1 98.75 73 ASP B O 1
ATOM 2710 N N . ALA B 1 74 ? 11.289 -11.344 0.802 1 98.88 74 ALA B N 1
ATOM 2711 C CA . ALA B 1 74 ? 10.328 -11.5 -0.292 1 98.88 74 ALA B CA 1
ATOM 2712 C C . ALA B 1 74 ? 10.422 -10.328 -1.265 1 98.88 74 ALA B C 1
ATOM 2714 O O . ALA B 1 74 ? 10.781 -9.211 -0.875 1 98.88 74 ALA B O 1
ATOM 2715 N N . VAL B 1 75 ? 10.133 -10.578 -2.518 1 98.94 75 VAL B N 1
ATOM 2716 C CA . VAL B 1 75 ? 10.102 -9.578 -3.582 1 98.94 75 VAL B CA 1
ATOM 2717 C C . VAL B 1 75 ? 8.758 -9.641 -4.309 1 98.94 75 VAL B C 1
ATOM 2719 O O . VAL B 1 75 ? 8.32 -10.711 -4.727 1 98.94 75 VAL B O 1
ATOM 2722 N N . VAL B 1 76 ? 8.094 -8.508 -4.395 1 98.94 76 VAL B N 1
ATOM 2723 C CA . VAL B 1 76 ? 6.828 -8.391 -5.117 1 98.94 76 VAL B CA 1
ATOM 2724 C C . VAL B 1 76 ? 7.059 -7.676 -6.449 1 98.94 76 VAL B C 1
ATOM 2726 O O . VAL B 1 76 ? 7.516 -6.531 -6.477 1 98.94 76 VAL B O 1
ATOM 2729 N N . ILE B 1 77 ? 6.742 -8.383 -7.555 1 98.75 77 ILE B N 1
ATOM 2730 C CA . ILE B 1 77 ? 6.949 -7.836 -8.891 1 98.75 77 ILE B CA 1
ATOM 2731 C C . ILE B 1 77 ? 5.617 -7.344 -9.461 1 98.75 77 ILE B C 1
ATOM 2733 O O . ILE B 1 77 ? 4.711 -8.141 -9.719 1 98.75 77 ILE B O 1
ATOM 2737 N N . VAL B 1 78 ? 5.52 -6.02 -9.633 1 97.19 78 VAL B N 1
ATOM 2738 C CA . VAL B 1 78 ? 4.301 -5.387 -10.125 1 97.19 78 VAL B CA 1
ATOM 2739 C C . VAL B 1 78 ? 4.629 -4.504 -11.328 1 97.19 78 VAL B C 1
ATOM 2741 O O . VAL B 1 78 ? 3.979 -3.48 -11.547 1 97.19 78 VAL B O 1
ATOM 2744 N N . LEU B 1 79 ? 5.617 -4.785 -12.102 1 91.5 79 LEU B N 1
ATOM 2745 C CA . LEU B 1 79 ? 6.051 -3.936 -13.203 1 91.5 79 LEU B CA 1
ATOM 2746 C C . LEU B 1 79 ? 5.059 -4.004 -14.367 1 91.5 79 LEU B C 1
ATOM 2748 O O . LEU B 1 79 ? 4.418 -5.035 -14.578 1 91.5 79 LEU B O 1
ATOM 2752 N N . ARG B 1 80 ? 4.785 -2.932 -14.961 1 84.81 80 ARG B N 1
ATOM 2753 C CA . ARG B 1 80 ? 3.986 -2.797 -16.172 1 84.81 80 ARG B CA 1
ATOM 2754 C C . ARG B 1 80 ? 4.699 -1.928 -17.203 1 84.81 80 ARG B C 1
ATOM 2756 O O . ARG B 1 80 ? 5.199 -0.85 -16.875 1 84.81 80 ARG B O 1
ATOM 2763 N N . THR B 1 81 ? 4.867 -2.439 -18.312 1 77.62 81 THR B N 1
ATOM 2764 C CA . THR B 1 81 ? 5.488 -1.672 -19.391 1 77.62 81 THR B CA 1
ATOM 2765 C C . THR B 1 81 ? 4.438 -0.92 -20.203 1 77.62 81 THR B C 1
ATOM 2767 O O . THR B 1 81 ? 3.305 -1.388 -20.344 1 77.62 81 THR B O 1
ATOM 2770 N N . ASP B 1 82 ? 4.691 0.309 -20.297 1 63.94 82 ASP B N 1
ATOM 2771 C CA . ASP B 1 82 ? 3.811 1.068 -21.172 1 63.94 82 ASP B CA 1
ATOM 2772 C C . ASP B 1 82 ? 3.744 0.437 -22.562 1 63.94 82 ASP B C 1
ATOM 2774 O O . ASP B 1 82 ? 4.773 0.073 -23.141 1 63.94 82 ASP B O 1
ATOM 2778 N N . PHE B 1 83 ? 2.729 -0.193 -22.844 1 48.88 83 PHE B N 1
ATOM 2779 C CA . PHE B 1 83 ? 2.615 -0.601 -24.234 1 48.88 83 PHE B CA 1
ATOM 2780 C C . PHE B 1 83 ? 1.445 0.102 -24.922 1 48.88 83 PHE B C 1
ATOM 2782 O O . PHE B 1 83 ? 0.422 0.366 -24.281 1 48.88 83 PHE B O 1
ATOM 2789 N N . LYS B 1 84 ? 1.743 0.936 -25.703 1 42.38 84 LYS B N 1
ATOM 2790 C CA . LYS B 1 84 ? 0.82 1.701 -26.531 1 42.38 84 LYS B CA 1
ATOM 2791 C C . LYS B 1 84 ? -0.171 0.782 -27.25 1 42.38 84 LYS B C 1
ATOM 2793 O O . LYS B 1 84 ? -0.787 1.173 -28.234 1 42.38 84 LYS B O 1
ATOM 2798 N N . ASN B 1 85 ? -0.442 -0.473 -26.969 1 36.59 85 ASN B N 1
ATOM 2799 C CA . ASN B 1 85 ? -1.272 -1.054 -28.016 1 36.59 85 ASN B CA 1
ATOM 2800 C C . ASN B 1 85 ? -2.748 -0.719 -27.812 1 36.59 85 ASN B C 1
ATOM 2802 O O . ASN B 1 85 ? -3.254 -0.783 -26.688 1 36.59 85 ASN B O 1
ATOM 2806 N N . THR B 1 86 ? -3.414 -0.078 -28.641 1 36.72 86 THR B N 1
ATOM 2807 C CA . THR B 1 86 ? -4.801 0.307 -28.891 1 36.72 86 THR B CA 1
ATOM 2808 C C . THR B 1 86 ? -5.727 -0.897 -28.75 1 36.72 86 THR B C 1
ATOM 2810 O O . THR B 1 86 ? -6.953 -0.747 -28.734 1 36.72 86 THR B O 1
ATOM 2813 N N . ALA B 1 87 ? -5.508 -2.123 -29.234 1 34.88 87 ALA B N 1
ATOM 2814 C CA . ALA B 1 87 ? -6.668 -2.996 -29.422 1 34.88 87 ALA B CA 1
ATOM 2815 C C . ALA B 1 87 ? -6.895 -3.865 -28.188 1 34.88 87 ALA B C 1
ATOM 2817 O O . ALA B 1 87 ? -5.938 -4.355 -27.578 1 34.88 87 ALA B O 1
ATOM 2818 N N . GLU B 1 88 ? -7.988 -3.941 -27.578 1 38.78 88 GLU B N 1
ATOM 2819 C CA . GLU B 1 88 ? -8.5 -4.621 -26.406 1 38.78 88 GLU B CA 1
ATOM 2820 C C . GLU B 1 88 ? -7.977 -6.051 -26.312 1 38.78 88 GLU B C 1
ATOM 2822 O O . GLU B 1 88 ? -7.527 -6.488 -25.25 1 38.78 88 GLU B O 1
ATOM 2827 N N . ARG B 1 89 ? -8.531 -7.023 -27.141 1 41.19 89 ARG B N 1
ATOM 2828 C CA . ARG B 1 89 ? -8.219 -8.445 -27.219 1 41.19 89 ARG B CA 1
ATOM 2829 C C . ARG B 1 89 ? -6.715 -8.688 -27.188 1 41.19 89 ARG B C 1
ATOM 2831 O O . ARG B 1 89 ? -6.25 -9.703 -26.688 1 41.19 89 ARG B O 1
ATOM 2838 N N . ASP B 1 90 ? -6.004 -7.703 -27.672 1 45.72 90 ASP B N 1
ATOM 2839 C CA . ASP B 1 90 ? -4.574 -7.527 -27.906 1 45.72 90 ASP B CA 1
ATOM 2840 C C . ASP B 1 90 ? -3.873 -7 -26.656 1 45.72 90 ASP B C 1
ATOM 2842 O O . ASP B 1 90 ? -2.645 -6.902 -26.625 1 45.72 90 ASP B O 1
ATOM 2846 N N . ILE B 1 91 ? -4.762 -6.742 -25.859 1 43.81 91 ILE B N 1
ATOM 2847 C CA . ILE B 1 91 ? -4.188 -6.117 -24.672 1 43.81 91 ILE B CA 1
ATOM 2848 C C . ILE B 1 91 ? -3.484 -7.18 -23.828 1 43.81 91 ILE B C 1
ATOM 2850 O O . ILE B 1 91 ? -2.336 -6.992 -23.406 1 43.81 91 ILE B O 1
ATOM 2854 N N . ARG B 1 92 ? -4.184 -8.383 -23.703 1 53.78 92 ARG B N 1
ATOM 2855 C CA . ARG B 1 92 ? -3.506 -9.398 -22.906 1 53.78 92 ARG B CA 1
ATOM 2856 C C . ARG B 1 92 ? -2.291 -9.953 -23.641 1 53.78 92 ARG B C 1
ATOM 2858 O O . ARG B 1 92 ? -1.215 -10.094 -23.047 1 53.78 92 ARG B O 1
ATOM 2865 N N . ARG B 1 93 ? -2.568 -10.219 -24.891 1 58.94 93 ARG B N 1
ATOM 2866 C CA . ARG B 1 93 ? -1.436 -10.688 -25.688 1 58.94 93 ARG B CA 1
ATOM 2867 C C . ARG B 1 93 ? -0.383 -9.594 -25.828 1 58.94 93 ARG B C 1
ATOM 2869 O O . ARG B 1 93 ? 0.816 -9.859 -25.75 1 58.94 93 ARG B O 1
ATOM 2876 N N . GLY B 1 94 ? -0.957 -8.383 -26.047 1 62.53 94 GLY B N 1
ATOM 2877 C CA . GLY B 1 94 ? -0.052 -7.25 -26.141 1 62.53 94 GLY B CA 1
ATOM 2878 C C . GLY B 1 94 ? 0.661 -6.957 -24.828 1 62.53 94 GLY B C 1
ATOM 2879 O O . GLY B 1 94 ? 1.87 -6.719 -24.812 1 62.53 94 GLY B O 1
ATOM 2880 N N . GLY B 1 95 ? -0.116 -7.105 -23.828 1 73.12 95 GLY B N 1
ATOM 2881 C CA . GLY B 1 95 ? 0.492 -6.91 -22.516 1 73.12 95 GLY B CA 1
ATOM 2882 C C . GLY B 1 95 ? 1.535 -7.961 -22.188 1 73.12 95 GLY B C 1
ATOM 2883 O O . GLY B 1 95 ? 2.613 -7.633 -21.688 1 73.12 95 GLY B O 1
ATOM 2884 N N . ALA B 1 96 ? 1.241 -9.102 -22.656 1 82 96 ALA B N 1
ATOM 2885 C CA . ALA B 1 96 ? 2.174 -10.195 -22.406 1 82 96 ALA B CA 1
ATOM 2886 C C . ALA B 1 96 ? 3.475 -9.992 -23.172 1 82 96 ALA B C 1
ATOM 2888 O O . ALA B 1 96 ? 4.562 -10.227 -22.641 1 82 96 ALA B O 1
ATOM 2889 N N . ALA B 1 97 ? 3.324 -9.562 -24.391 1 81.94 97 ALA B N 1
ATOM 2890 C CA . ALA B 1 97 ? 4.492 -9.359 -25.25 1 81.94 97 ALA B CA 1
ATOM 2891 C C . ALA B 1 97 ? 5.363 -8.219 -24.719 1 81.94 97 ALA B C 1
ATOM 2893 O O . ALA B 1 97 ? 6.59 -8.258 -24.859 1 81.94 97 ALA B O 1
ATOM 2894 N N . ALA B 1 98 ? 4.723 -7.336 -24.141 1 83.62 98 ALA B N 1
ATOM 2895 C CA . ALA B 1 98 ? 5.453 -6.18 -23.625 1 83.62 98 ALA B CA 1
ATOM 2896 C C . ALA B 1 98 ? 6.094 -6.48 -22.281 1 83.62 98 ALA B C 1
ATOM 2898 O O . ALA B 1 98 ? 7.219 -6.055 -22.016 1 83.62 98 ALA B O 1
ATOM 2899 N N . ASN B 1 99 ? 5.473 -7.215 -21.406 1 91.19 99 ASN B N 1
ATOM 2900 C CA . ASN B 1 99 ? 5.93 -7.449 -20.047 1 91.19 99 ASN B CA 1
ATOM 2901 C C . ASN B 1 99 ? 6.934 -8.602 -19.969 1 91.19 99 ASN B C 1
ATOM 2903 O O . ASN B 1 99 ? 7.816 -8.609 -19.109 1 91.19 99 ASN B O 1
ATOM 2907 N N . ALA B 1 100 ? 6.844 -9.5 -20.906 1 92.19 100 ALA B N 1
ATOM 2908 C CA . ALA B 1 100 ? 7.629 -10.727 -20.844 1 92.19 100 ALA B CA 1
ATOM 2909 C C . ALA B 1 100 ? 9.125 -10.43 -20.938 1 92.19 100 ALA B C 1
ATOM 2911 O O . ALA B 1 100 ? 9.922 -10.969 -20.156 1 92.19 100 ALA B O 1
ATOM 2912 N N . PRO B 1 101 ? 9.555 -9.516 -21.875 1 89.88 101 PRO B N 1
ATOM 2913 C CA . PRO B 1 101 ? 10.984 -9.211 -21.922 1 89.88 101 PRO B CA 1
ATOM 2914 C C . PRO B 1 101 ? 11.492 -8.516 -20.672 1 89.88 101 PRO B C 1
ATOM 2916 O O . PRO B 1 101 ? 12.57 -8.836 -20.172 1 89.88 101 PRO B O 1
ATOM 2919 N N . ALA B 1 102 ? 10.711 -7.598 -20.156 1 90.31 102 ALA B N 1
ATOM 2920 C CA . ALA B 1 102 ? 11.094 -6.867 -18.953 1 90.31 102 ALA B CA 1
ATOM 2921 C C . ALA B 1 102 ? 11.195 -7.805 -17.75 1 90.31 102 ALA B C 1
ATOM 2923 O O . ALA B 1 102 ? 12.117 -7.684 -16.938 1 90.31 102 ALA B O 1
ATOM 2924 N N . LEU B 1 103 ? 10.266 -8.727 -17.656 1 94 103 LEU B N 1
ATOM 2925 C CA . LEU B 1 103 ? 10.258 -9.695 -16.562 1 94 103 LEU B CA 1
ATOM 2926 C C . LEU B 1 103 ? 11.438 -10.656 -16.703 1 94 103 LEU B C 1
ATOM 2928 O O . LEU B 1 103 ? 12.031 -11.055 -15.688 1 94 103 LEU B O 1
ATOM 2932 N N . GLY B 1 104 ? 11.75 -11.016 -17.922 1 93.69 104 GLY B N 1
ATOM 2933 C CA . GLY B 1 104 ? 12.898 -11.875 -18.172 1 93.69 104 GLY B CA 1
ATOM 2934 C C . GLY B 1 104 ? 14.211 -11.234 -17.766 1 93.69 104 GLY B C 1
ATOM 2935 O O . GLY B 1 104 ? 15.07 -11.898 -17.172 1 93.69 104 GLY B O 1
ATOM 2936 N N . GLU B 1 105 ? 14.305 -10.039 -18.047 1 93.31 105 GLU B N 1
ATOM 2937 C CA . GLU B 1 105 ? 15.516 -9.312 -17.672 1 93.31 105 GLU B CA 1
ATOM 2938 C C . GLU B 1 105 ? 15.648 -9.211 -16.156 1 93.31 105 GLU B C 1
ATOM 2940 O O . GLU B 1 105 ? 16.734 -9.398 -15.609 1 93.31 105 GLU B O 1
ATOM 2945 N N . LEU B 1 106 ? 14.625 -8.852 -15.523 1 96.25 106 LEU B N 1
ATOM 2946 C CA . LEU B 1 106 ? 14.617 -8.797 -14.062 1 96.25 106 LEU B CA 1
ATOM 2947 C C . LEU B 1 106 ? 14.961 -10.148 -13.461 1 96.25 106 LEU B C 1
ATOM 2949 O O . LEU B 1 106 ? 15.711 -10.234 -12.492 1 96.25 106 LEU B O 1
ATOM 2953 N N . ALA B 1 107 ? 14.367 -11.258 -14.031 1 97.88 107 ALA B N 1
ATOM 2954 C CA . ALA B 1 107 ? 14.609 -12.625 -13.57 1 97.88 107 ALA B CA 1
ATOM 2955 C C . ALA B 1 107 ? 16.094 -12.984 -13.672 1 97.88 107 ALA B C 1
ATOM 2957 O O . ALA B 1 107 ? 16.641 -13.633 -12.781 1 97.88 107 ALA B O 1
ATOM 2958 N N . ARG B 1 108 ? 16.734 -12.508 -14.773 1 97.06 108 ARG B N 1
ATOM 2959 C CA . ARG B 1 108 ? 18.172 -12.758 -14.945 1 97.06 108 ARG B CA 1
ATOM 2960 C C . ARG B 1 108 ? 18.969 -12.086 -13.836 1 97.06 108 ARG B C 1
ATOM 2962 O O . ARG B 1 108 ? 19.922 -12.68 -13.305 1 97.06 108 ARG B O 1
ATOM 2969 N N . GLU B 1 109 ? 18.547 -10.953 -13.508 1 97 109 GLU B N 1
ATOM 2970 C CA . GLU B 1 109 ? 19.25 -10.172 -12.492 1 97 109 GLU B CA 1
ATOM 2971 C C . GLU B 1 109 ? 19.031 -10.758 -11.102 1 97 109 GLU B C 1
ATOM 2973 O O . GLU B 1 109 ? 19.828 -10.539 -10.195 1 97 109 GLU B O 1
ATOM 2978 N N . LEU B 1 110 ? 18.031 -11.562 -10.938 1 98.06 110 LEU B N 1
ATOM 2979 C CA . LEU B 1 110 ? 17.703 -12.102 -9.625 1 98.06 110 LEU B CA 1
ATOM 2980 C C . LEU B 1 110 ? 18.062 -13.578 -9.531 1 98.06 110 LEU B C 1
ATOM 2982 O O . LEU B 1 110 ? 17.609 -14.281 -8.633 1 98.06 110 LEU B O 1
ATOM 2986 N N . ARG B 1 111 ? 18.781 -14.023 -10.5 1 98.06 111 ARG B N 1
ATOM 2987 C CA . ARG B 1 111 ? 19.312 -15.375 -10.375 1 98.06 111 ARG B CA 1
ATOM 2988 C C . ARG B 1 111 ? 20.047 -15.555 -9.047 1 98.06 111 ARG B C 1
ATOM 2990 O O . ARG B 1 111 ? 20.812 -14.68 -8.633 1 98.06 111 ARG B O 1
ATOM 2997 N N . GLY B 1 112 ? 19.781 -16.625 -8.406 1 96.69 112 GLY B N 1
ATOM 2998 C CA . GLY B 1 112 ? 20.438 -16.906 -7.137 1 96.69 112 GLY B CA 1
ATOM 2999 C C . GLY B 1 112 ? 19.688 -16.344 -5.945 1 96.69 112 GLY B C 1
ATOM 3000 O O . GLY B 1 112 ? 20.031 -16.625 -4.797 1 96.69 112 GLY B O 1
ATOM 3001 N N . TYR B 1 113 ? 18.656 -15.578 -6.188 1 98.31 113 TYR B N 1
ATOM 3002 C CA . TYR B 1 113 ? 17.828 -15.078 -5.094 1 98.31 113 TYR B CA 1
ATOM 3003 C C . TYR B 1 113 ? 17.188 -16.219 -4.328 1 98.31 113 TYR B C 1
ATOM 3005 O O . TYR B 1 113 ? 16.656 -17.156 -4.934 1 98.31 113 TYR B O 1
ATOM 3013 N N . GLY B 1 114 ? 17.203 -16.141 -2.975 1 98 114 GLY B N 1
ATOM 3014 C CA . GLY B 1 114 ? 16.797 -17.281 -2.158 1 98 114 GLY B CA 1
ATOM 3015 C C . GLY B 1 114 ? 15.469 -17.062 -1.456 1 98 114 GLY B C 1
ATOM 3016 O O . GLY B 1 114 ? 14.953 -17.969 -0.791 1 98 114 GLY B O 1
ATOM 3017 N N . GLY B 1 115 ? 14.914 -15.867 -1.553 1 98.31 115 GLY B N 1
ATOM 3018 C CA . GLY B 1 115 ? 13.656 -15.578 -0.891 1 98.31 115 GLY B CA 1
ATOM 3019 C C . GLY B 1 115 ? 12.445 -15.969 -1.721 1 98.31 115 GLY B C 1
ATOM 3020 O O . GLY B 1 115 ? 12.523 -16.859 -2.568 1 98.31 115 GLY B O 1
ATOM 3021 N N . THR B 1 116 ? 11.336 -15.43 -1.423 1 98.88 116 THR B N 1
ATOM 3022 C CA . THR B 1 116 ? 10.086 -15.719 -2.115 1 98.88 116 THR B CA 1
ATOM 3023 C C . THR B 1 116 ? 9.734 -14.594 -3.088 1 98.88 116 THR B C 1
ATOM 3025 O O . THR B 1 116 ? 9.867 -13.414 -2.752 1 98.88 116 THR B O 1
ATOM 3028 N N . VAL B 1 117 ? 9.359 -14.969 -4.328 1 98.94 117 VAL B N 1
ATOM 3029 C CA . VAL B 1 117 ? 8.953 -14 -5.336 1 98.94 117 VAL B CA 1
ATOM 3030 C C . VAL B 1 117 ? 7.445 -14.086 -5.555 1 98.94 117 VAL B C 1
ATOM 3032 O O . VAL B 1 117 ? 6.902 -15.18 -5.766 1 98.94 117 VAL B O 1
ATOM 3035 N N . LEU B 1 118 ? 6.77 -12.961 -5.41 1 98.94 118 LEU B N 1
ATOM 3036 C CA . LEU B 1 118 ? 5.363 -12.828 -5.781 1 98.94 118 LEU B CA 1
ATOM 3037 C C . LEU B 1 118 ? 5.215 -12.016 -7.059 1 98.94 118 LEU B C 1
ATOM 3039 O O . LEU B 1 118 ? 5.633 -10.859 -7.113 1 98.94 118 LEU B O 1
ATOM 3043 N N . VAL B 1 119 ? 4.637 -12.609 -8.117 1 98.88 119 VAL B N 1
ATOM 3044 C CA . VAL B 1 119 ? 4.441 -11.938 -9.398 1 98.88 119 VAL B CA 1
ATOM 3045 C C . VAL B 1 119 ? 2.986 -11.484 -9.523 1 98.88 119 VAL B C 1
ATOM 3047 O O . VAL B 1 119 ? 2.068 -12.312 -9.477 1 98.88 119 VAL B O 1
ATOM 3050 N N . VAL B 1 120 ? 2.799 -10.141 -9.664 1 98.44 120 VAL B N 1
ATOM 3051 C CA . VAL B 1 120 ? 1.475 -9.547 -9.828 1 98.44 120 VAL B CA 1
ATOM 3052 C C . VAL B 1 120 ? 1.266 -9.141 -11.289 1 98.44 120 VAL B C 1
ATOM 3054 O O . VAL B 1 120 ? 0.127 -9.008 -11.742 1 98.44 120 VAL B O 1
ATOM 3057 N N . THR B 1 121 ? 2.334 -8.977 -12.062 1 96.56 121 THR B N 1
ATOM 3058 C CA . THR B 1 121 ? 2.332 -8.523 -13.445 1 96.56 121 THR B CA 1
ATOM 3059 C C . THR B 1 121 ? 1.537 -9.484 -14.328 1 96.56 121 THR B C 1
ATOM 3061 O O . THR B 1 121 ? 1.794 -10.688 -14.328 1 96.56 121 THR B O 1
ATOM 3064 N N . ASN B 1 122 ? 0.641 -8.938 -15.156 1 93.56 122 ASN B N 1
ATOM 3065 C CA . ASN B 1 122 ? -0.198 -9.742 -16.031 1 93.56 122 ASN B CA 1
ATOM 3066 C C . ASN B 1 122 ? 0.496 -10.039 -17.359 1 93.56 122 ASN B C 1
ATOM 3068 O O . ASN B 1 122 ? 1.308 -9.242 -17.828 1 93.56 122 ASN B O 1
ATOM 3072 N N . PRO B 1 123 ? 0.061 -11.133 -17.969 1 95.75 123 PRO B N 1
ATOM 3073 C CA . PRO B 1 123 ? -0.744 -12.227 -17.422 1 95.75 123 PRO B CA 1
ATOM 3074 C C . PRO B 1 123 ? -0.001 -13.039 -16.375 1 95.75 123 PRO B C 1
ATOM 3076 O O . PRO B 1 123 ? 1.047 -13.625 -16.656 1 95.75 123 PRO B O 1
ATOM 3079 N N . VAL B 1 124 ? -0.514 -13.219 -15.234 1 97 124 VAL B N 1
ATOM 3080 C CA . VAL B 1 124 ? 0.196 -13.594 -14.023 1 97 124 VAL B CA 1
ATOM 3081 C C . VAL B 1 124 ? 0.746 -15.016 -14.164 1 97 124 VAL B C 1
ATOM 3083 O O . VAL B 1 124 ? 1.855 -15.305 -13.711 1 97 124 VAL B O 1
ATOM 3086 N N . ASP B 1 125 ? -0.055 -15.922 -14.719 1 98.12 125 ASP B N 1
ATOM 3087 C CA . ASP B 1 125 ? 0.372 -17.312 -14.82 1 98.12 125 ASP B CA 1
ATOM 3088 C C . ASP B 1 125 ? 1.564 -17.453 -15.766 1 98.12 125 ASP B C 1
ATOM 3090 O O . ASP B 1 125 ? 2.498 -18.203 -15.492 1 98.12 125 ASP B O 1
ATOM 3094 N N . LEU B 1 126 ? 1.568 -16.672 -16.844 1 97.12 126 LEU B N 1
ATOM 3095 C CA . LEU B 1 126 ? 2.656 -16.703 -17.828 1 97.12 126 LEU B CA 1
ATOM 3096 C C . LEU B 1 126 ? 3.891 -15.992 -17.281 1 97.12 126 LEU B C 1
ATOM 3098 O O . LEU B 1 126 ? 5.012 -16.469 -17.438 1 97.12 126 LEU B O 1
ATOM 3102 N N . MET B 1 127 ? 3.688 -14.891 -16.594 1 97.31 127 MET B N 1
ATOM 3103 C CA . MET B 1 127 ? 4.805 -14.086 -16.109 1 97.31 127 MET B CA 1
ATOM 3104 C C . MET B 1 127 ? 5.508 -14.781 -14.945 1 97.31 127 MET B C 1
ATOM 3106 O O . MET B 1 127 ? 6.734 -14.711 -14.828 1 97.31 127 MET B O 1
ATOM 3110 N N . ALA B 1 128 ? 4.75 -15.406 -14.055 1 98.19 128 ALA B N 1
ATOM 3111 C CA . ALA B 1 128 ? 5.355 -16.172 -12.969 1 98.19 128 ALA B CA 1
ATOM 3112 C C . ALA B 1 128 ? 6.227 -17.297 -13.5 1 98.19 128 ALA B C 1
ATOM 3114 O O . ALA B 1 128 ? 7.34 -17.516 -13.016 1 98.19 128 ALA B O 1
ATOM 3115 N N . ARG B 1 129 ? 5.664 -18.016 -14.508 1 97.56 129 ARG B N 1
ATOM 3116 C CA . ARG B 1 129 ? 6.438 -19.078 -15.125 1 97.56 129 ARG B CA 1
ATOM 3117 C C . ARG B 1 129 ? 7.715 -18.547 -15.758 1 97.56 129 ARG B C 1
ATOM 3119 O O . ARG B 1 129 ? 8.797 -19.109 -15.57 1 97.56 129 ARG B O 1
ATOM 3126 N N . ARG B 1 130 ? 7.582 -17.469 -16.531 1 96.5 130 ARG B N 1
ATOM 3127 C CA . ARG B 1 130 ? 8.734 -16.859 -17.203 1 96.5 130 ARG B CA 1
ATOM 3128 C C . ARG B 1 130 ? 9.812 -16.484 -16.188 1 96.5 130 ARG B C 1
ATOM 3130 O O . ARG B 1 130 ? 10.992 -16.766 -16.406 1 96.5 130 ARG B O 1
ATOM 3137 N N . PHE B 1 131 ? 9.398 -15.891 -15.102 1 97.88 131 PHE B N 1
ATOM 3138 C CA . PHE B 1 131 ? 10.344 -15.477 -14.07 1 97.88 131 PHE B CA 1
ATOM 3139 C C . PHE B 1 131 ? 11.047 -16.688 -13.469 1 97.88 131 PHE B C 1
ATOM 3141 O O . PHE B 1 131 ? 12.266 -16.688 -13.297 1 97.88 131 PHE B O 1
ATOM 3148 N N . ALA B 1 132 ? 10.258 -17.719 -13.086 1 98 132 ALA B N 1
ATOM 3149 C CA . ALA B 1 132 ? 10.812 -18.922 -12.469 1 98 132 ALA B CA 1
ATOM 3150 C C . ALA B 1 132 ? 11.789 -19.609 -13.406 1 98 132 ALA B C 1
ATOM 3152 O O . ALA B 1 132 ? 12.875 -20.016 -12.992 1 98 132 ALA B O 1
ATOM 3153 N N . ASP B 1 133 ? 11.406 -19.703 -14.695 1 96.62 133 ASP B N 1
ATOM 3154 C CA . ASP B 1 133 ? 12.234 -20.391 -15.68 1 96.62 133 ASP B CA 1
ATOM 3155 C C . ASP B 1 133 ? 13.578 -19.688 -15.867 1 96.62 133 ASP B C 1
ATOM 3157 O O . ASP B 1 133 ? 14.609 -20.344 -15.984 1 96.62 133 ASP B O 1
ATOM 3161 N N . VAL B 1 134 ? 13.5 -18.406 -15.922 1 97.06 134 VAL B N 1
ATOM 3162 C CA . VAL B 1 134 ? 14.688 -17.625 -16.25 1 97.06 134 VAL B CA 1
ATOM 3163 C C . VAL B 1 134 ? 15.562 -17.453 -15.008 1 97.06 134 VAL B C 1
ATOM 3165 O O . VAL B 1 134 ? 16.781 -17.562 -15.078 1 97.06 134 VAL B O 1
ATOM 3168 N N . SER B 1 135 ? 14.984 -17.219 -13.844 1 97.88 135 SER B N 1
ATOM 3169 C CA . SER B 1 135 ? 15.734 -16.906 -12.633 1 97.88 135 SER B CA 1
ATOM 3170 C C . SER B 1 135 ? 16.25 -18.172 -11.953 1 97.88 135 SER B C 1
ATOM 3172 O O . SER B 1 135 ? 17.281 -18.156 -11.281 1 97.88 135 SER B O 1
ATOM 3174 N N . GLY B 1 136 ? 15.438 -19.281 -12.102 1 98.12 136 GLY B N 1
ATOM 3175 C CA . GLY B 1 136 ? 15.75 -20.484 -11.359 1 98.12 136 GLY B CA 1
ATOM 3176 C C . GLY B 1 136 ? 15.367 -20.406 -9.891 1 98.12 136 GLY B C 1
ATOM 3177 O O . GLY B 1 136 ? 15.68 -21.312 -9.109 1 98.12 136 GLY B O 1
ATOM 3178 N N . CYS B 1 137 ? 14.727 -19.375 -9.469 1 98.12 137 CYS B N 1
ATOM 3179 C CA . CYS B 1 137 ? 14.297 -19.234 -8.078 1 98.12 137 CYS B CA 1
ATOM 3180 C C . CYS B 1 137 ? 13.328 -20.359 -7.703 1 98.12 137 CYS B C 1
ATOM 3182 O O . CYS B 1 137 ? 12.492 -20.75 -8.516 1 98.12 137 CYS B O 1
ATOM 3184 N N . SER B 1 138 ? 13.352 -20.812 -6.535 1 96.94 138 SER B N 1
ATOM 3185 C CA . SER B 1 138 ? 12.609 -22 -6.113 1 96.94 138 SER B CA 1
ATOM 3186 C C . SER B 1 138 ? 11.211 -21.641 -5.637 1 96.94 138 SER B C 1
ATOM 3188 O O . SER B 1 138 ? 10.297 -22.469 -5.688 1 96.94 138 SER B O 1
ATOM 3190 N N . ARG B 1 139 ? 11.055 -20.422 -5.066 1 98.38 139 ARG B N 1
ATOM 3191 C CA . ARG B 1 139 ? 9.758 -20 -4.527 1 98.38 139 ARG B CA 1
ATOM 3192 C C . ARG B 1 139 ? 9.195 -18.812 -5.309 1 98.38 139 ARG B C 1
ATOM 3194 O O . ARG B 1 139 ? 9.391 -17.672 -4.922 1 98.38 139 ARG B O 1
ATOM 3201 N N . VAL B 1 140 ? 8.523 -19.125 -6.402 1 98.81 140 VAL B N 1
ATOM 3202 C CA . VAL B 1 140 ? 7.883 -18.109 -7.238 1 98.81 140 VAL B CA 1
ATOM 3203 C C . VAL B 1 140 ? 6.375 -18.375 -7.289 1 98.81 140 VAL B C 1
ATOM 3205 O O . VAL B 1 140 ? 5.938 -19.453 -7.656 1 98.81 140 VAL B O 1
ATOM 3208 N N . PHE B 1 141 ? 5.531 -17.438 -6.828 1 98.94 141 PHE B N 1
ATOM 3209 C CA . PHE B 1 141 ? 4.078 -17.547 -6.809 1 98.94 141 PHE B CA 1
ATOM 3210 C C . PHE B 1 141 ? 3.438 -16.422 -7.613 1 98.94 141 PHE B C 1
ATOM 3212 O O . PHE B 1 141 ? 3.902 -15.289 -7.578 1 98.94 141 PHE B O 1
ATOM 3219 N N . GLY B 1 142 ? 2.492 -16.719 -8.43 1 98.88 142 GLY B N 1
ATOM 3220 C CA . GLY B 1 142 ? 1.687 -15.695 -9.086 1 98.88 142 GLY B CA 1
ATOM 3221 C C . GLY B 1 142 ? 0.467 -15.289 -8.281 1 98.88 142 GLY B C 1
ATOM 3222 O O . GLY B 1 142 ? -0.208 -16.141 -7.695 1 98.88 142 GLY B O 1
ATOM 3223 N N . ILE B 1 143 ? 0.144 -14.016 -8.227 1 98.81 143 ILE B N 1
ATOM 3224 C CA . ILE B 1 143 ? -0.986 -13.461 -7.492 1 98.81 143 ILE B CA 1
ATOM 3225 C C . ILE B 1 143 ? -2.164 -13.242 -8.438 1 98.81 143 ILE B C 1
ATOM 3227 O O . ILE B 1 143 ? -2.123 -12.367 -9.297 1 98.81 143 ILE B O 1
ATOM 3231 N N . GLY B 1 144 ? -3.23 -13.984 -8.328 1 98.12 144 GLY B N 1
ATOM 3232 C CA . GLY B 1 144 ? -4.387 -13.867 -9.203 1 98.12 144 GLY B CA 1
ATOM 3233 C C . GLY B 1 144 ? -5.574 -14.688 -8.727 1 98.12 144 GLY B C 1
ATOM 3234 O O . GLY B 1 144 ? -6.629 -14.133 -8.406 1 98.12 144 GLY B O 1
ATOM 3235 N N . SER B 1 145 ? -5.316 -16 -8.57 1 98.56 145 SER B N 1
ATOM 3236 C CA . SER B 1 145 ? -6.398 -16.922 -8.242 1 98.56 145 SER B CA 1
ATOM 3237 C C . SER B 1 145 ? -6.914 -16.688 -6.824 1 98.56 145 SER B C 1
ATOM 3239 O O . SER B 1 145 ? -8.07 -16.984 -6.523 1 98.56 145 SER B O 1
ATOM 3241 N N . ASN B 1 146 ? -6.055 -16.203 -5.867 1 98.75 146 ASN B N 1
ATOM 3242 C CA . ASN B 1 146 ? -6.543 -15.859 -4.535 1 98.75 146 ASN B CA 1
ATOM 3243 C C . ASN B 1 146 ? -7.531 -14.703 -4.574 1 98.75 146 ASN B C 1
ATOM 3245 O O . ASN B 1 146 ? -8.508 -14.688 -3.826 1 98.75 146 ASN B O 1
ATOM 3249 N N . LEU B 1 147 ? -7.285 -13.711 -5.543 1 98.38 147 LEU B N 1
ATOM 3250 C CA . LEU B 1 147 ? -8.25 -12.633 -5.738 1 98.38 147 LEU B CA 1
ATOM 3251 C C . LEU B 1 147 ? -9.531 -13.156 -6.379 1 98.38 147 LEU B C 1
ATOM 3253 O O . LEU B 1 147 ? -10.633 -12.781 -5.973 1 98.38 147 LEU B O 1
ATOM 3257 N N . ASP B 1 148 ? -9.43 -14.062 -7.367 1 98.06 148 ASP B N 1
ATOM 3258 C CA . ASP B 1 148 ? -10.594 -14.688 -7.984 1 98.06 148 ASP B CA 1
ATOM 3259 C C . ASP B 1 148 ? -11.43 -15.438 -6.949 1 98.06 148 ASP B C 1
ATOM 3261 O O . ASP B 1 148 ? -12.664 -15.352 -6.961 1 98.06 148 ASP B O 1
ATOM 3265 N N . SER B 1 149 ? -10.75 -16.172 -6.113 1 98.56 149 SER B N 1
ATOM 3266 C CA . SER B 1 149 ? -11.43 -16.953 -5.078 1 98.56 149 SER B CA 1
ATOM 3267 C C . SER B 1 149 ? -12.117 -16.031 -4.07 1 98.56 149 SER B C 1
ATOM 3269 O O . SER B 1 149 ? -13.227 -16.328 -3.617 1 98.56 149 SER B O 1
ATOM 3271 N N . ALA B 1 150 ? -11.461 -14.984 -3.686 1 98.25 150 ALA B N 1
ATOM 3272 C CA . ALA B 1 150 ? -12.062 -14.008 -2.775 1 98.25 150 ALA B CA 1
ATOM 3273 C C . ALA B 1 150 ? -13.344 -13.43 -3.365 1 98.25 150 ALA B C 1
ATOM 3275 O O . ALA B 1 150 ? -14.359 -13.312 -2.674 1 98.25 150 ALA B O 1
ATOM 3276 N N . ARG B 1 151 ? -13.227 -13.031 -4.629 1 98.12 151 ARG B N 1
ATOM 3277 C CA . ARG B 1 151 ? -14.391 -12.477 -5.309 1 98.12 151 ARG B CA 1
ATOM 3278 C C . ARG B 1 151 ? -15.516 -13.5 -5.402 1 98.12 151 ARG B C 1
ATOM 3280 O O . ARG B 1 151 ? -16.688 -13.148 -5.27 1 98.12 151 ARG B O 1
ATOM 3287 N N . TYR B 1 152 ? -15.164 -14.734 -5.621 1 98.44 152 TYR B N 1
ATOM 3288 C CA . TYR B 1 152 ? -16.109 -15.836 -5.668 1 98.44 152 TYR B CA 1
ATOM 3289 C C . TYR B 1 152 ? -16.844 -15.984 -4.34 1 98.44 152 TYR B C 1
ATOM 3291 O O . TYR B 1 152 ? -18.078 -16.078 -4.309 1 98.44 152 TYR B O 1
ATOM 3299 N N . ARG B 1 153 ? -16.109 -15.93 -3.275 1 98.06 153 ARG B N 1
ATOM 3300 C CA . ARG B 1 153 ? -16.703 -16.047 -1.942 1 98.06 153 ARG B CA 1
ATOM 3301 C C . ARG B 1 153 ? -17.578 -14.852 -1.612 1 98.06 153 ARG B C 1
ATOM 3303 O O . ARG B 1 153 ? -18.641 -15.008 -1.011 1 98.06 153 ARG B O 1
ATOM 3310 N N . LEU B 1 154 ? -17.141 -13.703 -2.02 1 97.12 154 LEU B N 1
ATOM 3311 C CA . LEU B 1 154 ? -17.938 -12.5 -1.816 1 97.12 154 LEU B CA 1
ATOM 3312 C C . LEU B 1 154 ? -19.25 -12.586 -2.578 1 97.12 154 LEU B C 1
ATOM 3314 O O . LEU B 1 154 ? -20.297 -12.211 -2.053 1 97.12 154 LEU B O 1
ATOM 3318 N N . LEU B 1 155 ? -19.156 -12.984 -3.785 1 96.75 155 LEU B N 1
ATOM 3319 C CA . LEU B 1 155 ? -20.328 -13.117 -4.633 1 96.75 155 LEU B CA 1
ATOM 3320 C C . LEU B 1 155 ? -21.328 -14.086 -4.027 1 96.75 155 LEU B C 1
ATOM 3322 O O . LEU B 1 155 ? -22.516 -13.781 -3.934 1 96.75 155 LEU B O 1
ATOM 3326 N N . LEU B 1 156 ? -20.875 -15.242 -3.615 1 97.12 156 LEU B N 1
ATOM 3327 C CA . LEU B 1 156 ? -21.75 -16.266 -3.047 1 97.12 156 LEU B CA 1
ATOM 3328 C C . LEU B 1 156 ? -22.344 -15.789 -1.725 1 97.12 156 LEU B C 1
ATOM 3330 O O . LEU B 1 156 ? -23.5 -16.109 -1.414 1 97.12 156 LEU B O 1
ATOM 3334 N N . ALA B 1 157 ? -21.5 -15.18 -0.934 1 96.69 157 ALA B N 1
ATOM 3335 C CA . ALA B 1 157 ? -22 -14.617 0.318 1 96.69 157 ALA B CA 1
ATOM 3336 C C . ALA B 1 157 ? -23.156 -13.664 0.066 1 96.69 157 ALA B C 1
ATOM 3338 O O . ALA B 1 157 ? -24.141 -13.656 0.827 1 96.69 157 ALA B O 1
ATOM 3339 N N . GLY B 1 158 ? -23.047 -12.875 -0.964 1 94.25 158 GLY B N 1
ATOM 3340 C CA . GLY B 1 158 ? -24.141 -11.992 -1.357 1 94.25 158 GLY B CA 1
ATOM 3341 C C . GLY B 1 158 ? -25.391 -12.742 -1.763 1 94.25 158 GLY B C 1
ATOM 3342 O O . GLY B 1 158 ? -26.5 -12.375 -1.35 1 94.25 158 GLY B O 1
ATOM 3343 N N . TYR B 1 159 ? -25.234 -13.797 -2.641 1 93.94 159 TYR B N 1
ATOM 3344 C CA . TYR B 1 159 ? -26.359 -14.617 -3.08 1 93.94 159 TYR B CA 1
ATOM 3345 C C . TYR B 1 159 ? -27.078 -15.242 -1.889 1 93.94 159 TYR B C 1
ATOM 3347 O O . TYR B 1 159 ? -28.297 -15.305 -1.862 1 93.94 159 TYR B O 1
ATOM 3355 N N . ALA B 1 160 ? -26.281 -15.641 -0.917 1 95 160 ALA B N 1
ATOM 3356 C CA . ALA B 1 160 ? -26.828 -16.391 0.217 1 95 160 ALA B CA 1
ATOM 3357 C C . ALA B 1 160 ? -27.188 -15.453 1.368 1 95 160 ALA B C 1
ATOM 3359 O O . ALA B 1 160 ? -27.781 -15.875 2.359 1 95 160 ALA B O 1
ATOM 3360 N N . GLN B 1 161 ? -26.781 -14.164 1.266 1 94.69 161 GLN B N 1
ATOM 3361 C CA . GLN B 1 161 ? -27.031 -13.164 2.303 1 94.69 161 GLN B CA 1
ATOM 3362 C C . GLN B 1 161 ? -26.406 -13.594 3.633 1 94.69 161 GLN B C 1
ATOM 3364 O O . GLN B 1 161 ? -27.078 -13.602 4.66 1 94.69 161 GLN B O 1
ATOM 3369 N N . VAL B 1 162 ? -25.219 -14.008 3.6 1 95.5 162 VAL B N 1
ATOM 3370 C CA . VAL B 1 162 ? -24.453 -14.375 4.781 1 95.5 162 VAL B CA 1
ATOM 3371 C C . VAL B 1 162 ? -23.109 -13.641 4.773 1 95.5 162 VAL B C 1
ATOM 3373 O O . VAL B 1 162 ? -22.781 -12.953 3.809 1 95.5 162 VAL B O 1
ATOM 3376 N N . SER B 1 163 ? -22.422 -13.789 5.875 1 93.81 163 SER B N 1
ATOM 3377 C CA . SER B 1 163 ? -21.062 -13.258 5.93 1 93.81 163 SER B CA 1
ATOM 3378 C C . SER B 1 163 ? -20.125 -14.055 5.027 1 93.81 163 SER B C 1
ATOM 3380 O O . SER B 1 163 ? -20.203 -15.281 4.961 1 93.81 163 SER B O 1
ATOM 3382 N N . PRO B 1 164 ? -19.25 -13.344 4.348 1 94.5 164 PRO B N 1
ATOM 3383 C CA . PRO B 1 164 ? -18.297 -14.039 3.473 1 94.5 164 PRO B CA 1
ATOM 3384 C C . PRO B 1 164 ? -17.453 -15.062 4.215 1 94.5 164 PRO B C 1
ATOM 3386 O O . PRO B 1 164 ? -16.953 -16.016 3.607 1 94.5 164 PRO B O 1
ATOM 3389 N N . GLU B 1 165 ? -17.281 -14.961 5.492 1 93.44 165 GLU B N 1
ATOM 3390 C CA . GLU B 1 165 ? -16.469 -15.859 6.297 1 93.44 165 GLU B CA 1
ATOM 3391 C C . GLU B 1 165 ? -17.094 -17.25 6.359 1 93.44 165 GLU B C 1
ATOM 3393 O O . GLU B 1 165 ? -16.406 -18.234 6.703 1 93.44 165 GLU B O 1
ATOM 3398 N N . LEU B 1 166 ? -18.312 -17.344 6.027 1 96.44 166 LEU B N 1
ATOM 3399 C CA . LEU B 1 166 ? -19.031 -18.625 6.09 1 96.44 166 LEU B CA 1
ATOM 3400 C C . LEU B 1 166 ? -18.922 -19.375 4.766 1 96.44 166 LEU B C 1
ATOM 3402 O O . LEU B 1 166 ? -19.359 -20.516 4.656 1 96.44 166 LEU B O 1
ATOM 3406 N N . VAL B 1 167 ? -18.328 -18.734 3.801 1 97.5 167 VAL B N 1
ATOM 3407 C CA . VAL B 1 167 ? -18.25 -19.328 2.469 1 97.5 167 VAL B CA 1
ATOM 3408 C C . VAL B 1 167 ? -16.859 -19.938 2.264 1 97.5 167 VAL B C 1
ATOM 3410 O O . VAL B 1 167 ? -15.844 -19.312 2.578 1 97.5 167 VAL B O 1
ATOM 3413 N N . ARG B 1 168 ? -16.859 -21.203 1.825 1 97.75 168 ARG B N 1
ATOM 3414 C CA . ARG B 1 168 ? -15.625 -21.875 1.424 1 97.75 168 ARG B CA 1
ATOM 3415 C C . ARG B 1 168 ? -15.695 -22.312 -0.032 1 97.75 168 ARG B C 1
ATOM 3417 O O . ARG B 1 168 ? -16.641 -22.984 -0.435 1 97.75 168 ARG B O 1
ATOM 3424 N N . GLY B 1 169 ? -14.844 -21.922 -0.747 1 98.06 169 GLY B N 1
ATOM 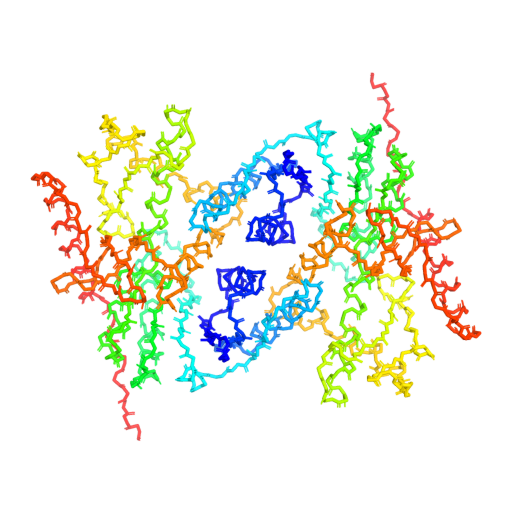3425 C CA . GLY B 1 169 ? -14.742 -22.281 -2.154 1 98.06 169 GLY B CA 1
ATOM 3426 C C . GLY B 1 169 ? -13.516 -21.703 -2.832 1 98.06 169 GLY B C 1
ATOM 3427 O O . GLY B 1 169 ? -12.969 -20.688 -2.381 1 98.06 169 GLY B O 1
ATOM 3428 N N . HIS B 1 170 ? -13.125 -22.328 -3.906 1 98.56 170 HIS B N 1
ATOM 3429 C CA . HIS B 1 170 ? -11.914 -21.953 -4.613 1 98.56 170 HIS B CA 1
ATOM 3430 C C . HIS B 1 170 ? -12.195 -21.688 -6.094 1 98.56 170 HIS B C 1
ATOM 3432 O O . HIS B 1 170 ? -13.07 -22.328 -6.68 1 98.56 170 HIS B O 1
ATOM 3438 N N . VAL B 1 171 ? -11.523 -20.75 -6.621 1 98.69 171 VAL B N 1
ATOM 3439 C CA . VAL B 1 171 ? -11.352 -20.609 -8.062 1 98.69 171 VAL B CA 1
ATOM 3440 C C . VAL B 1 171 ? -9.906 -20.906 -8.445 1 98.69 171 VAL B C 1
ATOM 3442 O O . VAL B 1 171 ? -8.977 -20.297 -7.898 1 98.69 171 VAL B O 1
ATOM 3445 N N . ILE B 1 172 ? -9.695 -21.891 -9.281 1 98.75 172 ILE B N 1
ATOM 3446 C CA . ILE B 1 172 ? -8.359 -22.359 -9.641 1 98.75 172 ILE B CA 1
ATOM 3447 C C . ILE B 1 172 ? -8.148 -22.234 -11.148 1 98.75 172 ILE B C 1
ATOM 3449 O O . ILE B 1 172 ? -8.938 -21.578 -11.836 1 98.75 172 ILE B O 1
ATOM 3453 N N . GLY B 1 173 ? -7.055 -22.766 -11.734 1 98.44 173 GLY B N 1
ATOM 3454 C CA . GLY B 1 173 ? -6.781 -22.641 -13.156 1 98.44 173 GLY B CA 1
ATOM 3455 C C . GLY B 1 173 ? -6.137 -21.328 -13.539 1 98.44 173 GLY B C 1
ATOM 3456 O O . GLY B 1 173 ? -5.234 -20.844 -12.852 1 98.44 173 GLY B O 1
ATOM 3457 N N . GLU B 1 174 ? -6.566 -20.781 -14.641 1 97.69 174 GLU B N 1
ATOM 3458 C CA . GLU B 1 174 ? -5.996 -19.547 -15.156 1 97.69 174 GLU B CA 1
ATOM 3459 C C . GLU B 1 174 ? -6.609 -18.328 -14.469 1 97.69 174 GLU B C 1
ATOM 3461 O O . GLU B 1 174 ? -7.824 -18.266 -14.266 1 97.69 174 GLU B O 1
ATOM 3466 N N . HIS B 1 175 ? -5.875 -17.406 -13.984 1 96.56 175 HIS B N 1
ATOM 3467 C CA . HIS B 1 175 ? -6.391 -16.078 -13.648 1 96.56 175 HIS B CA 1
ATOM 3468 C C . HIS B 1 175 ? -6.828 -15.32 -14.898 1 96.56 175 HIS B C 1
ATOM 3470 O O . HIS B 1 175 ? -6.055 -14.539 -15.461 1 96.56 175 HIS B O 1
ATOM 3476 N N . GLY B 1 176 ? -7.992 -15.461 -15.297 1 91.06 176 GLY B N 1
ATOM 3477 C CA . GLY B 1 176 ? -8.508 -14.938 -16.562 1 91.06 176 GLY B CA 1
ATOM 3478 C C . GLY B 1 176 ? -9.695 -15.727 -17.078 1 91.06 176 GLY B C 1
ATOM 3479 O O . GLY B 1 176 ? -10.555 -16.156 -16.312 1 91.06 176 GLY B O 1
ATOM 3480 N N . ASP B 1 177 ? -9.688 -15.906 -18.375 1 88.94 177 ASP B N 1
ATOM 3481 C CA . ASP B 1 177 ? -10.859 -16.422 -19.062 1 88.94 177 ASP B CA 1
ATOM 3482 C C . ASP B 1 177 ? -11.062 -17.906 -18.766 1 88.94 177 ASP B C 1
ATOM 3484 O O . ASP B 1 177 ? -12.18 -18.422 -18.844 1 88.94 177 ASP B O 1
ATOM 3488 N N . ARG B 1 178 ? -10.023 -18.625 -18.375 1 94.5 178 ARG B N 1
ATOM 3489 C CA . ARG B 1 178 ? -10.133 -20.062 -18.156 1 94.5 178 ARG B CA 1
ATOM 3490 C C . ARG B 1 178 ? -10.016 -20.391 -16.672 1 94.5 178 ARG B C 1
ATOM 3492 O O . ARG B 1 178 ? -9.406 -21.391 -16.297 1 94.5 178 ARG B O 1
ATOM 3499 N N . ALA B 1 179 ? -10.516 -19.5 -15.859 1 96.81 179 ALA B N 1
ATOM 3500 C CA . ALA B 1 179 ? -10.664 -19.797 -14.438 1 96.81 179 ALA B CA 1
ATOM 3501 C C . ALA B 1 179 ? -11.641 -20.953 -14.211 1 96.81 179 ALA B C 1
ATOM 3503 O O . ALA B 1 179 ? -12.625 -21.094 -14.945 1 96.81 179 ALA B O 1
ATOM 3504 N N . VAL B 1 180 ? -11.406 -21.75 -13.242 1 98 180 VAL B N 1
ATOM 3505 C CA . VAL B 1 180 ? -12.219 -22.922 -12.938 1 98 180 VAL B CA 1
ATOM 3506 C C . VAL B 1 180 ? -12.82 -22.797 -11.539 1 98 180 VAL B C 1
ATOM 3508 O O . VAL B 1 180 ? -12.094 -22.844 -10.539 1 98 180 VAL B O 1
ATOM 3511 N N . VAL B 1 181 ? -14.078 -22.656 -11.469 1 98.19 181 VAL B N 1
ATOM 3512 C CA . VAL B 1 181 ? -14.805 -22.625 -10.203 1 98.19 181 VAL B CA 1
ATOM 3513 C C . VAL B 1 181 ? -14.961 -24.031 -9.648 1 98.19 181 VAL B C 1
ATOM 3515 O O . VAL B 1 181 ? -15.484 -24.922 -10.328 1 98.19 181 VAL B O 1
ATOM 3518 N N . CYS B 1 182 ? -14.477 -24.25 -8.461 1 98.38 182 CYS B N 1
ATOM 3519 C CA . CYS B 1 182 ? -14.664 -25.531 -7.801 1 98.38 182 CYS B CA 1
ATOM 3520 C C . CYS B 1 182 ? -16.016 -25.594 -7.102 1 98.38 182 CYS B C 1
ATOM 3522 O O . CYS B 1 182 ? -16.094 -25.672 -5.875 1 98.38 182 CYS B O 1
ATOM 3524 N N . ALA B 1 183 ? -17.031 -25.656 -7.898 1 98.06 183 ALA B N 1
ATOM 3525 C CA . ALA B 1 183 ? -18.406 -25.609 -7.406 1 98.06 183 ALA B CA 1
ATOM 3526 C C . ALA B 1 183 ? -18.734 -26.828 -6.559 1 98.06 183 ALA B C 1
ATOM 3528 O O . ALA B 1 183 ? -19.484 -26.734 -5.574 1 98.06 183 ALA B O 1
ATOM 3529 N N . SER B 1 184 ? -18.234 -27.969 -6.898 1 97.62 184 SER B N 1
ATOM 3530 C CA . SER B 1 184 ? -18.594 -29.25 -6.297 1 97.62 184 SER B CA 1
ATOM 3531 C C . SER B 1 184 ? -18.172 -29.312 -4.836 1 97.62 184 SER B C 1
ATOM 3533 O O . SER B 1 184 ? -18.734 -30.078 -4.051 1 97.62 184 SER B O 1
ATOM 3535 N N . THR B 1 185 ? -17.156 -28.531 -4.434 1 98.06 185 THR B N 1
ATOM 3536 C CA . THR B 1 185 ? -16.656 -28.594 -3.066 1 98.06 185 THR B CA 1
ATOM 3537 C C . THR B 1 185 ? -16.953 -27.297 -2.322 1 98.06 185 THR B C 1
ATOM 3539 O O . THR B 1 185 ? -16.422 -27.062 -1.235 1 98.06 185 THR B O 1
ATOM 3542 N N . THR B 1 186 ? -17.719 -26.391 -2.904 1 98.31 186 THR B N 1
ATOM 3543 C CA . THR B 1 186 ? -18.078 -25.125 -2.297 1 98.31 186 THR B CA 1
ATOM 3544 C C . THR B 1 186 ? -19.125 -25.312 -1.2 1 98.31 186 THR B C 1
ATOM 3546 O O . THR B 1 186 ? -20.062 -26.094 -1.366 1 98.31 186 THR B O 1
ATOM 3549 N N . THR B 1 187 ? -18.906 -24.703 -0.025 1 98.06 187 THR B N 1
ATOM 3550 C CA . THR B 1 187 ? -19.859 -24.797 1.077 1 98.06 187 THR B CA 1
ATOM 3551 C C . THR B 1 187 ? -20.188 -23.406 1.624 1 98.06 187 THR B C 1
ATOM 3553 O O . THR B 1 187 ? -19.391 -22.469 1.506 1 98.06 187 THR B O 1
ATOM 3556 N N . VAL B 1 188 ? -21.25 -23.219 2.105 1 97.31 188 VAL B N 1
ATOM 3557 C CA . VAL B 1 188 ? -21.719 -22.094 2.906 1 97.31 188 VAL B CA 1
ATOM 3558 C C . VAL B 1 188 ? -22.203 -22.594 4.27 1 97.31 188 VAL B C 1
ATOM 3560 O O . VAL B 1 188 ? -23.078 -23.453 4.352 1 97.31 188 VAL B O 1
ATOM 3563 N N . GLY B 1 189 ? -21.656 -22.109 5.23 1 95.88 189 GLY B N 1
ATOM 3564 C CA . GLY B 1 189 ? -21.969 -22.641 6.551 1 95.88 189 GLY B CA 1
ATOM 3565 C C . GLY B 1 189 ? -21.703 -24.125 6.684 1 95.88 189 GLY B C 1
ATOM 3566 O O . GLY B 1 189 ? -22.531 -24.859 7.223 1 95.88 189 GLY B O 1
ATOM 3567 N N . SER B 1 190 ? -20.734 -24.594 6.02 1 94.31 190 SER B N 1
ATOM 3568 C CA . SER B 1 190 ? -20.266 -25.984 6.078 1 94.31 190 SER B CA 1
ATOM 3569 C C . SER B 1 190 ? -21.234 -26.922 5.348 1 94.31 190 SER B C 1
ATOM 3571 O O . SER B 1 190 ? -21.109 -28.141 5.457 1 94.31 190 SER B O 1
ATOM 3573 N N . ARG B 1 191 ? -22.109 -26.375 4.676 1 96.88 191 ARG B N 1
ATOM 3574 C CA . ARG B 1 191 ? -23.031 -27.172 3.869 1 96.88 191 ARG B CA 1
ATOM 3575 C C . ARG B 1 191 ? -22.781 -26.969 2.381 1 96.88 191 ARG B C 1
ATOM 3577 O O . ARG B 1 191 ? -22.562 -25.828 1.937 1 96.88 191 ARG B O 1
ATOM 3584 N N . PRO B 1 192 ? -22.812 -28.047 1.694 1 96.19 192 PRO B N 1
ATOM 3585 C CA . PRO B 1 192 ? -22.672 -27.891 0.245 1 96.19 192 PRO B CA 1
ATOM 3586 C C . PRO B 1 192 ? -23.766 -27.031 -0.366 1 96.19 192 PRO B C 1
ATOM 3588 O O . PRO B 1 192 ? -24.922 -27.109 0.048 1 96.19 192 PRO B O 1
ATOM 3591 N N . VAL B 1 193 ? -23.406 -26.219 -1.306 1 95.31 193 VAL B N 1
ATOM 3592 C CA . VAL B 1 193 ? -24.391 -25.375 -1.975 1 95.31 193 VAL B CA 1
ATOM 3593 C C . VAL B 1 193 ? -24.359 -25.641 -3.479 1 95.31 193 VAL B C 1
ATOM 3595 O O . VAL B 1 193 ? -23.312 -26.016 -4.027 1 95.31 193 VAL B O 1
ATOM 3598 N N . ALA B 1 194 ? -25.547 -25.484 -4.09 1 92.25 194 ALA B N 1
ATOM 3599 C CA . ALA B 1 194 ? -25.609 -25.516 -5.551 1 92.25 194 ALA B CA 1
ATOM 3600 C C . ALA B 1 194 ? -25.141 -24.203 -6.16 1 92.25 194 ALA B C 1
ATOM 3602 O O . ALA B 1 194 ? -25.688 -23.141 -5.836 1 92.25 194 ALA B O 1
ATOM 3603 N N . VAL B 1 195 ? -24.141 -24.234 -6.918 1 93.56 195 VAL B N 1
ATOM 3604 C CA . VAL B 1 195 ? -23.562 -23.047 -7.559 1 93.56 195 VAL B CA 1
ATOM 3605 C C . VAL B 1 195 ? -23.859 -23.078 -9.055 1 93.56 195 VAL B C 1
ATOM 3607 O O . VAL B 1 195 ? -23.547 -24.062 -9.734 1 93.56 195 VAL B O 1
ATOM 3610 N N . SER B 1 196 ? -24.609 -22.078 -9.562 1 94.12 196 SER B N 1
ATOM 3611 C CA . SER B 1 196 ? -24.703 -21.891 -11.008 1 94.12 196 SER B CA 1
ATOM 3612 C C . SER B 1 196 ? -23.406 -21.359 -11.586 1 94.12 196 SER B C 1
ATOM 3614 O O . SER B 1 196 ? -23.156 -20.156 -11.578 1 94.12 196 SER B O 1
ATOM 3616 N N . VAL B 1 197 ? -22.578 -22.234 -12.117 1 94.31 197 VAL B N 1
ATOM 3617 C CA . VAL B 1 197 ? -21.25 -21.906 -12.586 1 94.31 197 VAL B CA 1
ATOM 3618 C C . VAL B 1 197 ? -21.328 -20.812 -13.656 1 94.31 197 VAL B C 1
ATOM 3620 O O . VAL B 1 197 ? -20.531 -19.859 -13.648 1 94.31 197 VAL B O 1
ATOM 3623 N N . ARG B 1 198 ? -22.281 -20.953 -14.516 1 92.69 198 ARG B N 1
ATOM 3624 C CA . ARG B 1 198 ? -22.438 -19.984 -15.594 1 92.69 198 ARG B CA 1
ATOM 3625 C C . ARG B 1 198 ? -22.688 -18.578 -15.031 1 92.69 198 ARG B C 1
ATOM 3627 O O . ARG B 1 198 ? -22.031 -17.625 -15.43 1 92.69 198 ARG B O 1
ATOM 3634 N N . ALA B 1 199 ? -23.641 -18.422 -14.094 1 93.25 199 ALA B N 1
ATOM 3635 C CA . ALA B 1 199 ? -24 -17.141 -13.5 1 93.25 199 ALA B CA 1
ATOM 3636 C C . ALA B 1 199 ? -22.828 -16.562 -12.711 1 93.25 199 ALA B C 1
ATOM 3638 O O . ALA B 1 199 ? -22.562 -15.352 -12.758 1 93.25 199 ALA B O 1
ATOM 3639 N N . VAL B 1 200 ? -22.109 -17.484 -12.023 1 94.69 200 VAL B N 1
ATOM 3640 C CA . VAL B 1 200 ? -21 -17.062 -11.18 1 94.69 200 VAL B CA 1
ATOM 3641 C C . VAL B 1 200 ? -19.844 -16.562 -12.047 1 94.69 200 VAL B C 1
ATOM 3643 O O . VAL B 1 200 ? -19.25 -15.523 -11.758 1 94.69 200 VAL B O 1
ATOM 3646 N N . VAL B 1 201 ? -19.562 -17.234 -13.078 1 93.44 201 VAL B N 1
ATOM 3647 C CA . VAL B 1 201 ? -18.453 -16.859 -13.969 1 93.44 201 VAL B CA 1
ATOM 3648 C C . VAL B 1 201 ? -18.766 -15.508 -14.625 1 93.44 201 VAL B C 1
ATOM 3650 O O . VAL B 1 201 ? -17.875 -14.672 -14.758 1 93.44 201 VAL B O 1
ATOM 3653 N N . GLU B 1 202 ? -19.984 -15.297 -15.023 1 92.88 202 GLU B N 1
ATOM 3654 C CA . GLU B 1 202 ? -20.391 -14.023 -15.609 1 92.88 202 GLU B CA 1
ATOM 3655 C C . GLU B 1 202 ? -20.219 -12.883 -14.617 1 92.88 202 GLU B C 1
ATOM 3657 O O . GLU B 1 202 ? -19.703 -11.82 -14.961 1 92.88 202 GLU B O 1
ATOM 3662 N N . ASP B 1 203 ? -20.625 -13.109 -13.375 1 92.94 203 ASP B N 1
ATOM 3663 C CA . ASP B 1 203 ? -20.531 -12.078 -12.344 1 92.94 203 ASP B CA 1
ATOM 3664 C C . ASP B 1 203 ? -19.078 -11.812 -11.953 1 92.94 203 ASP B C 1
ATOM 3666 O O . ASP B 1 203 ? -18.719 -10.68 -11.648 1 92.94 203 ASP B O 1
ATOM 3670 N N . LEU B 1 204 ? -18.297 -12.867 -11.945 1 93.69 204 LEU B N 1
ATOM 3671 C CA . LEU B 1 204 ? -16.891 -12.719 -11.641 1 93.69 204 LEU B CA 1
ATOM 3672 C C . LEU B 1 204 ? -16.188 -11.859 -12.695 1 93.69 204 LEU B C 1
ATOM 3674 O O . LEU B 1 204 ? -15.258 -11.117 -12.375 1 93.69 204 LEU B O 1
ATOM 3678 N N . GLN B 1 205 ? -16.656 -11.898 -13.922 1 90.5 205 GLN B N 1
ATOM 3679 C CA . GLN B 1 205 ? -16.062 -11.125 -15.008 1 90.5 205 GLN B CA 1
ATOM 3680 C C . GLN B 1 205 ? -16.531 -9.672 -14.977 1 90.5 205 GLN B C 1
ATOM 3682 O O . GLN B 1 205 ? -15.82 -8.766 -15.406 1 90.5 205 GLN B O 1
ATOM 3687 N N . ARG B 1 206 ? -17.672 -9.445 -14.445 1 93.75 206 ARG B N 1
ATOM 3688 C CA . ARG B 1 206 ? -18.25 -8.109 -14.406 1 93.75 206 ARG B CA 1
ATOM 3689 C C . ARG B 1 206 ? -17.594 -7.254 -13.328 1 93.75 206 ARG B C 1
ATOM 3691 O O . ARG B 1 206 ? -17.5 -6.031 -13.469 1 93.75 206 ARG B O 1
ATOM 3698 N N . ARG B 1 207 ? -17.109 -7.875 -12.281 1 94.88 207 ARG B N 1
ATOM 3699 C CA . ARG B 1 207 ? -16.609 -7.148 -11.125 1 94.88 207 ARG B CA 1
ATOM 3700 C C . ARG B 1 207 ? -15.359 -6.344 -11.477 1 94.88 207 ARG B C 1
ATOM 3702 O O . ARG B 1 207 ? -15.297 -5.141 -11.211 1 94.88 207 ARG B O 1
ATOM 3709 N N . PRO B 1 208 ? -14.281 -6.969 -12.188 1 94.25 208 PRO B N 1
ATOM 3710 C CA . PRO B 1 208 ? -13.133 -6.16 -12.609 1 94.25 208 PRO B CA 1
ATOM 3711 C C . PRO B 1 208 ? -13.531 -5.043 -13.578 1 94.25 208 PRO B C 1
ATOM 3713 O O . PRO B 1 208 ? -12.938 -3.963 -13.547 1 94.25 208 PRO B O 1
ATOM 3716 N N . ALA B 1 209 ? -14.562 -5.254 -14.375 1 94.5 209 ALA B N 1
ATOM 3717 C CA . ALA B 1 209 ? -15.055 -4.246 -15.312 1 94.5 209 ALA B CA 1
ATOM 3718 C C . ALA B 1 209 ? -15.68 -3.066 -14.57 1 94.5 209 ALA B C 1
ATOM 3720 O O . ALA B 1 209 ? -15.492 -1.912 -14.961 1 94.5 209 ALA B O 1
ATOM 3721 N N . LEU B 1 210 ? -16.422 -3.387 -13.523 1 95.94 210 LEU B N 1
ATOM 3722 C CA . LEU B 1 210 ? -17.016 -2.355 -12.688 1 95.94 210 LEU B CA 1
ATOM 3723 C C . LEU B 1 210 ? -15.953 -1.458 -12.07 1 95.94 210 LEU B C 1
ATOM 3725 O O . LEU B 1 210 ? -16.094 -0.233 -12.078 1 95.94 210 LEU B O 1
ATOM 3729 N N . ILE B 1 211 ? -14.938 -2.033 -11.578 1 97.38 211 ILE B N 1
ATOM 3730 C CA . ILE B 1 211 ? -13.844 -1.299 -10.953 1 97.38 211 ILE B CA 1
ATOM 3731 C C . ILE B 1 211 ? -13.133 -0.445 -12 1 97.38 211 ILE B C 1
ATOM 3733 O O . ILE B 1 211 ? -12.883 0.742 -11.773 1 97.38 211 ILE B O 1
ATOM 3737 N N . ARG B 1 212 ? -12.828 -1.034 -13.172 1 95.56 212 ARG B N 1
ATOM 3738 C CA . ARG B 1 212 ? -12.141 -0.331 -14.25 1 95.56 212 ARG B CA 1
ATOM 3739 C C . ARG B 1 212 ? -12.961 0.859 -14.734 1 95.56 212 ARG B C 1
ATOM 3741 O O . ARG B 1 212 ? -12.422 1.948 -14.945 1 95.56 212 ARG B O 1
ATOM 3748 N N . ASN B 1 213 ? -14.242 0.638 -14.922 1 95.44 213 ASN B N 1
ATOM 3749 C CA . ASN B 1 213 ? -15.125 1.695 -15.398 1 95.44 213 ASN B CA 1
ATOM 3750 C C . ASN B 1 213 ? -15.297 2.799 -14.359 1 95.44 213 ASN B C 1
ATOM 3752 O O . ASN B 1 213 ? -15.508 3.961 -14.711 1 95.44 213 ASN B O 1
ATOM 3756 N N . GLY B 1 214 ? -15.195 2.416 -13.109 1 95.81 214 GLY B N 1
ATOM 3757 C CA . GLY B 1 214 ? -15.43 3.359 -12.031 1 95.81 214 GLY B CA 1
ATOM 3758 C C . GLY B 1 214 ? -14.203 4.176 -11.672 1 95.81 214 GLY B C 1
ATOM 3759 O O . GLY B 1 214 ? -14.258 5.406 -11.633 1 95.81 214 GLY B O 1
ATOM 3760 N N . ILE B 1 215 ? -13.094 3.445 -11.469 1 94.75 215 ILE B N 1
ATOM 3761 C CA . ILE B 1 215 ? -11.938 4.168 -10.945 1 94.75 215 ILE B CA 1
ATOM 3762 C C . ILE B 1 215 ? -10.719 3.908 -11.828 1 94.75 215 ILE B C 1
ATOM 3764 O O . ILE B 1 215 ? -9.586 4.191 -11.43 1 94.75 215 ILE B O 1
ATOM 3768 N N . GLY B 1 216 ? -10.891 3.295 -12.969 1 93.69 216 GLY B N 1
ATOM 3769 C CA . GLY B 1 216 ? -9.852 3.209 -13.984 1 93.69 216 GLY B CA 1
ATOM 3770 C C . GLY B 1 216 ? -9.117 1.88 -13.977 1 93.69 216 GLY B C 1
ATOM 3771 O O . GLY B 1 216 ? -8.727 1.379 -15.031 1 93.69 216 GLY B O 1
ATOM 3772 N N . ARG B 1 217 ? -8.859 1.321 -12.812 1 93.75 217 ARG B N 1
ATOM 3773 C CA . ARG B 1 217 ? -8.172 0.035 -12.719 1 93.75 217 ARG B CA 1
ATOM 3774 C C . ARG B 1 217 ? -8.305 -0.546 -11.312 1 93.75 217 ARG B C 1
ATOM 3776 O O . ARG B 1 217 ? -8.602 0.177 -10.359 1 93.75 217 ARG B O 1
ATOM 3783 N N . THR B 1 218 ? -8.07 -1.853 -11.25 1 95.06 218 THR B N 1
ATOM 3784 C CA . THR B 1 218 ? -8.008 -2.502 -9.945 1 95.06 218 THR B CA 1
ATOM 3785 C C . THR B 1 218 ? -6.719 -2.131 -9.219 1 95.06 218 THR B C 1
ATOM 3787 O O . THR B 1 218 ? -5.652 -2.049 -9.836 1 95.06 218 THR B O 1
ATOM 3790 N N . ARG B 1 219 ? -6.785 -1.819 -7.902 1 97.31 219 ARG B N 1
ATOM 3791 C CA . ARG B 1 219 ? -5.629 -1.483 -7.078 1 97.31 219 ARG B CA 1
ATOM 3792 C C . ARG B 1 219 ? -5.684 -2.211 -5.738 1 97.31 219 ARG B C 1
ATOM 3794 O O . ARG B 1 219 ? -4.75 -2.936 -5.383 1 97.31 219 ARG B O 1
ATOM 3801 N N . CYS B 1 220 ? -6.824 -2.07 -5.078 1 98.69 220 CYS B N 1
ATOM 3802 C CA . CYS B 1 220 ? -6.965 -2.506 -3.695 1 98.69 220 CYS B CA 1
ATOM 3803 C C . CYS B 1 220 ? -7.035 -4.027 -3.605 1 98.69 220 CYS B C 1
ATOM 3805 O O . CYS B 1 220 ? -6.477 -4.625 -2.686 1 98.69 220 CYS B O 1
ATOM 3807 N N . GLY B 1 221 ? -7.812 -4.641 -4.523 1 98.31 221 GLY B N 1
ATOM 3808 C CA . GLY B 1 221 ? -7.91 -6.09 -4.539 1 98.31 221 GLY B CA 1
ATOM 3809 C C . GLY B 1 221 ? -6.562 -6.781 -4.586 1 98.31 221 GLY B C 1
ATOM 3810 O O . GLY B 1 221 ? -6.219 -7.551 -3.688 1 98.31 221 GLY B O 1
ATOM 3811 N N . PRO B 1 222 ? -5.793 -6.453 -5.609 1 98.25 222 PRO B N 1
ATOM 3812 C CA . PRO B 1 222 ? -4.449 -7.031 -5.699 1 98.25 222 PRO B CA 1
ATOM 3813 C C . PRO B 1 222 ? -3.588 -6.723 -4.477 1 98.25 222 PRO B C 1
ATOM 3815 O O . PRO B 1 222 ? -2.811 -7.57 -4.035 1 98.25 222 PRO B O 1
ATOM 3818 N N . ALA B 1 223 ? -3.68 -5.539 -3.93 1 98.88 223 ALA B N 1
ATOM 3819 C CA . ALA B 1 223 ? -2.906 -5.184 -2.742 1 98.88 223 ALA B CA 1
ATOM 3820 C C . ALA B 1 223 ? -3.254 -6.094 -1.567 1 98.88 223 ALA B C 1
ATOM 3822 O O . ALA B 1 223 ? -2.365 -6.547 -0.842 1 98.88 223 ALA B O 1
ATOM 3823 N N . GLY B 1 224 ? -4.562 -6.344 -1.352 1 98.88 224 GLY B N 1
ATOM 3824 C CA . GLY B 1 224 ? -4.984 -7.266 -0.308 1 98.88 224 GLY B CA 1
ATOM 3825 C C . GLY B 1 224 ? -4.5 -8.688 -0.536 1 98.88 224 GLY B C 1
ATOM 3826 O O . GLY B 1 224 ? -4.113 -9.375 0.41 1 98.88 224 GLY B O 1
ATOM 3827 N N . ALA B 1 225 ? -4.559 -9.094 -1.78 1 98.88 225 ALA B N 1
ATOM 3828 C CA . ALA B 1 225 ? -4.109 -10.438 -2.135 1 98.88 225 ALA B CA 1
ATOM 3829 C C . ALA B 1 225 ? -2.623 -10.609 -1.845 1 98.88 225 ALA B C 1
ATOM 3831 O O . ALA B 1 225 ? -2.201 -11.648 -1.336 1 98.88 225 ALA B O 1
ATOM 3832 N N . VAL B 1 226 ? -1.774 -9.602 -2.166 1 98.94 226 VAL B N 1
ATOM 3833 C CA . VAL B 1 226 ? -0.34 -9.625 -1.902 1 98.94 226 VAL B CA 1
ATOM 3834 C C . VAL B 1 226 ? -0.091 -9.656 -0.396 1 98.94 226 VAL B C 1
ATOM 3836 O O . VAL B 1 226 ? 0.72 -10.453 0.089 1 98.94 226 VAL B O 1
ATOM 3839 N N . LEU B 1 227 ? -0.8 -8.812 0.356 1 98.94 227 LEU B N 1
ATOM 3840 C CA . LEU B 1 227 ? -0.652 -8.742 1.806 1 98.94 227 LEU B CA 1
ATOM 3841 C C . LEU B 1 227 ? -0.98 -10.086 2.453 1 98.94 227 LEU B C 1
ATOM 3843 O O . LEU B 1 227 ? -0.24 -10.562 3.314 1 98.94 227 LEU B O 1
ATOM 3847 N N . SER B 1 228 ? -2.08 -10.719 2.01 1 98.88 228 SER B N 1
ATOM 3848 C CA . SER B 1 228 ? -2.492 -12.016 2.523 1 98.88 228 SER B CA 1
ATOM 3849 C C . SER B 1 228 ? -1.429 -13.078 2.26 1 98.88 228 SER B C 1
ATOM 3851 O O . SER B 1 228 ? -1.09 -13.859 3.15 1 98.88 228 SER B O 1
ATOM 3853 N N . THR B 1 229 ? -0.919 -13.086 1.093 1 98.94 229 THR B N 1
ATOM 3854 C CA . THR B 1 229 ? 0.077 -14.07 0.692 1 98.94 229 THR B CA 1
ATOM 3855 C C . THR B 1 229 ? 1.379 -13.867 1.464 1 98.94 229 THR B C 1
ATOM 3857 O O . THR B 1 229 ? 1.985 -14.836 1.932 1 98.94 229 THR B O 1
ATOM 3860 N N . LEU B 1 230 ? 1.832 -12.633 1.598 1 98.94 230 LEU B N 1
ATOM 3861 C CA . LEU B 1 230 ? 3.074 -12.344 2.303 1 98.94 230 LEU B CA 1
ATOM 3862 C C . LEU B 1 230 ? 3.008 -12.828 3.748 1 98.94 230 LEU B C 1
ATOM 3864 O O . LEU B 1 230 ? 3.984 -13.367 4.27 1 98.94 230 LEU B O 1
ATOM 3868 N N . ARG B 1 231 ? 1.903 -12.656 4.426 1 98.81 231 ARG B N 1
ATOM 3869 C CA . ARG B 1 231 ? 1.755 -13.117 5.801 1 98.81 231 ARG B CA 1
ATOM 3870 C C . ARG B 1 231 ? 1.981 -14.625 5.898 1 98.81 231 ARG B C 1
ATOM 3872 O O . ARG B 1 231 ? 2.553 -15.109 6.879 1 98.81 231 ARG B O 1
ATOM 3879 N N . LYS B 1 232 ? 1.534 -15.383 4.891 1 98.81 232 LYS B N 1
ATOM 3880 C CA . LYS B 1 232 ? 1.635 -16.844 4.902 1 98.81 232 LYS B CA 1
ATOM 3881 C C . LYS B 1 232 ? 3.027 -17.297 4.48 1 98.81 232 LYS B C 1
ATOM 3883 O O . LYS B 1 232 ? 3.613 -18.172 5.109 1 98.81 232 LYS B O 1
ATOM 3888 N N . VAL B 1 233 ? 3.605 -16.641 3.42 1 98.56 233 VAL B N 1
ATOM 3889 C CA . VAL B 1 233 ? 4.891 -17.094 2.902 1 98.56 233 VAL B CA 1
ATOM 3890 C C . VAL B 1 233 ? 6 -16.75 3.895 1 98.56 233 VAL B C 1
ATOM 3892 O O . VAL B 1 233 ? 7.023 -17.438 3.955 1 98.56 233 VAL B O 1
ATOM 3895 N N . LEU B 1 234 ? 5.773 -15.711 4.707 1 98.44 234 LEU B N 1
ATOM 3896 C CA . LEU B 1 234 ? 6.77 -15.297 5.691 1 98.44 234 LEU B CA 1
ATOM 3897 C C . LEU B 1 234 ? 6.559 -16.016 7.016 1 98.44 234 LEU B C 1
ATOM 3899 O O . LEU B 1 234 ? 7.297 -15.789 7.977 1 98.44 234 LEU B O 1
ATOM 3903 N N . GLY B 1 235 ? 5.539 -16.859 7.09 1 98.25 235 GLY B N 1
ATOM 3904 C CA . GLY B 1 235 ? 5.305 -17.703 8.25 1 98.25 235 GLY B CA 1
ATOM 3905 C C . GLY B 1 235 ? 4.637 -16.969 9.398 1 98.25 235 GLY B C 1
ATOM 3906 O O . GLY B 1 235 ? 4.746 -17.375 10.555 1 98.25 235 GLY B O 1
ATOM 3907 N N . LEU B 1 236 ? 4.02 -15.867 9.102 1 97.75 236 LEU B N 1
ATOM 3908 C CA . LEU B 1 236 ? 3.383 -15.078 10.148 1 97.75 236 LEU B CA 1
ATOM 3909 C C . LEU B 1 236 ? 2.033 -15.68 10.531 1 97.75 236 LEU B C 1
ATOM 3911 O O . LEU B 1 236 ? 1.576 -15.516 11.664 1 97.75 236 LEU B O 1
ATOM 3915 N N . VAL B 1 237 ? 1.292 -16.266 9.594 1 98.19 237 VAL B N 1
ATOM 3916 C CA . VAL B 1 237 ? 0.04 -16.984 9.82 1 98.19 237 VAL B CA 1
ATOM 3917 C C . VAL B 1 237 ? -0.007 -18.234 8.953 1 98.19 237 VAL B C 1
ATOM 3919 O O . VAL B 1 237 ? 0.67 -18.297 7.922 1 98.19 237 VAL B O 1
ATOM 3922 N N . ASP B 1 238 ? -0.64 -19.203 9.344 1 98.75 238 ASP B N 1
ATOM 3923 C CA . ASP B 1 238 ? -0.931 -20.375 8.539 1 98.75 238 ASP B CA 1
ATOM 3924 C C . ASP B 1 238 ? -2.262 -20.234 7.805 1 98.75 238 ASP B C 1
ATOM 3926 O O . ASP B 1 238 ? -3.08 -19.375 8.164 1 98.75 238 ASP B O 1
ATOM 3930 N N . GLY B 1 239 ? -2.416 -20.969 6.727 1 98.38 239 GLY B N 1
ATOM 3931 C CA . GLY B 1 239 ? -3.684 -20.938 6.012 1 98.38 239 GLY B CA 1
ATOM 3932 C C . GLY B 1 239 ? -3.562 -21.359 4.562 1 98.38 239 GLY B C 1
ATOM 3933 O O . GLY B 1 239 ? -2.52 -21.875 4.148 1 98.38 239 GLY B O 1
ATOM 3934 N N . ILE B 1 240 ? -4.668 -21.25 3.859 1 98.62 240 ILE B N 1
ATOM 3935 C CA . ILE B 1 240 ? -4.738 -21.641 2.453 1 98.62 240 ILE B CA 1
ATOM 3936 C C . ILE B 1 240 ? -4.715 -20.391 1.573 1 98.62 240 ILE B C 1
ATOM 3938 O O . ILE B 1 240 ? -5.316 -19.375 1.917 1 98.62 240 ILE B O 1
ATOM 3942 N N . GLU B 1 241 ? -4.016 -20.422 0.528 1 98.81 241 GLU B N 1
ATOM 3943 C CA . GLU B 1 241 ? -3.928 -19.344 -0.463 1 98.81 241 GLU B CA 1
ATOM 3944 C C . GLU B 1 241 ? -3.893 -19.922 -1.88 1 98.81 241 GLU B C 1
ATOM 3946 O O . GLU B 1 241 ? -3.129 -20.844 -2.166 1 98.81 241 GLU B O 1
ATOM 3951 N N . GLU B 1 242 ? -4.766 -19.484 -2.762 1 98.94 242 GLU B N 1
ATOM 3952 C CA . GLU B 1 242 ? -4.699 -19.906 -4.16 1 98.94 242 GLU B CA 1
ATOM 3953 C C . GLU B 1 242 ? -3.656 -19.094 -4.926 1 98.94 242 GLU B C 1
ATOM 3955 O O . GLU B 1 242 ? -3.797 -17.875 -5.086 1 98.94 242 GLU B O 1
ATOM 3960 N N . LEU B 1 243 ? -2.656 -19.719 -5.402 1 98.94 243 LEU B N 1
ATOM 3961 C CA . LEU B 1 243 ? -1.574 -19.031 -6.102 1 98.94 243 LEU B CA 1
ATOM 3962 C C . LEU B 1 243 ? -1.198 -19.781 -7.379 1 98.94 243 LEU B C 1
ATOM 3964 O O . LEU B 1 243 ? -1.397 -20.984 -7.48 1 98.94 243 LEU B O 1
ATOM 3968 N N . SER B 1 244 ? -0.716 -19.016 -8.406 1 98.88 244 SER B N 1
ATOM 3969 C CA . SER B 1 244 ? -0.151 -19.641 -9.602 1 98.88 244 SER B CA 1
ATOM 3970 C C . SER B 1 244 ? 1.191 -20.297 -9.297 1 98.88 244 SER B C 1
ATOM 3972 O O . SER B 1 244 ? 2.133 -19.625 -8.867 1 98.88 244 SER B O 1
ATOM 3974 N N . VAL B 1 245 ? 1.325 -21.562 -9.445 1 98.81 245 VAL B N 1
ATOM 3975 C CA . VAL B 1 245 ? 2.51 -22.359 -9.148 1 98.81 245 VAL B CA 1
ATOM 3976 C C . VAL B 1 245 ? 2.695 -23.438 -10.227 1 98.81 245 VAL B C 1
ATOM 3978 O O . VAL B 1 245 ? 1.829 -23.609 -11.086 1 98.81 245 VAL B O 1
ATOM 3981 N N . PRO B 1 246 ? 3.873 -24.094 -10.242 1 98.19 246 PRO B N 1
ATOM 3982 C CA . PRO B 1 246 ? 4.059 -25.188 -11.195 1 98.19 246 PRO B CA 1
ATOM 3983 C C . PRO B 1 246 ? 3.012 -26.281 -11.047 1 98.19 246 PRO B C 1
ATOM 3985 O O . PRO B 1 246 ? 2.768 -26.766 -9.938 1 98.19 246 PRO B O 1
ATOM 3988 N N . TYR B 1 247 ? 2.365 -26.625 -11.992 1 97.19 247 TYR B N 1
ATOM 3989 C CA . TYR B 1 247 ? 1.425 -27.719 -12.156 1 97.19 247 TYR B CA 1
ATOM 3990 C C . TYR B 1 247 ? 1.681 -28.469 -13.461 1 97.19 247 TYR B C 1
ATOM 3992 O O . TYR B 1 247 ? 1.239 -28.047 -14.523 1 97.19 247 TYR B O 1
ATOM 4000 N N . GLY B 1 248 ? 2.402 -29.547 -13.352 1 95.62 248 GLY B N 1
ATOM 4001 C CA . GLY B 1 248 ? 2.92 -30.156 -14.57 1 95.62 248 GLY B CA 1
ATOM 4002 C C . GLY B 1 248 ? 3.914 -29.266 -15.297 1 95.62 248 GLY B C 1
ATOM 4003 O O . GLY B 1 248 ? 4.922 -28.844 -14.727 1 95.62 248 GLY B O 1
ATOM 4004 N N . ASP B 1 249 ? 3.584 -28.859 -16.531 1 95.88 249 ASP B N 1
ATOM 4005 C CA . ASP B 1 249 ? 4.508 -28.078 -17.359 1 95.88 249 ASP B CA 1
ATOM 4006 C C . ASP B 1 249 ? 4.039 -26.625 -17.484 1 95.88 249 ASP B C 1
ATOM 4008 O O . ASP B 1 249 ? 4.5 -25.891 -18.359 1 95.88 249 ASP B O 1
ATOM 4012 N N . VAL B 1 250 ? 3.117 -26.266 -16.734 1 98.19 250 VAL B N 1
ATOM 4013 C CA . VAL B 1 250 ? 2.611 -24.891 -16.797 1 98.19 250 VAL B CA 1
ATOM 4014 C C . VAL B 1 250 ? 2.574 -24.297 -15.391 1 98.19 250 VAL B C 1
ATOM 4016 O O . VAL B 1 250 ? 2.957 -24.953 -14.422 1 98.19 250 VAL B O 1
ATOM 4019 N N . TYR B 1 251 ? 2.305 -23.062 -15.289 1 98.5 251 TYR B N 1
ATOM 4020 C CA . TYR B 1 251 ? 1.906 -22.391 -14.062 1 98.5 251 TYR B CA 1
ATOM 4021 C C . TYR B 1 251 ? 0.409 -22.094 -14.062 1 98.5 251 TYR B C 1
ATOM 4023 O O . TYR B 1 251 ? -0.133 -21.578 -15.039 1 98.5 251 TYR B O 1
ATOM 4031 N N . LEU B 1 252 ? -0.291 -22.453 -13.102 1 98.44 252 LEU B N 1
ATOM 4032 C CA . LEU B 1 252 ? -1.693 -22.094 -12.945 1 98.44 252 LEU B CA 1
ATOM 4033 C C . LEU B 1 252 ? -2.096 -22.078 -11.477 1 98.44 252 LEU B C 1
ATOM 4035 O O . LEU B 1 252 ? -1.322 -22.516 -10.609 1 98.44 252 LEU B O 1
ATOM 4039 N N . GLY B 1 253 ? -3.248 -21.5 -11.164 1 98.81 253 GLY B N 1
ATOM 4040 C CA . GLY B 1 253 ? -3.699 -21.281 -9.797 1 98.81 253 GLY B CA 1
ATOM 4041 C C . GLY B 1 253 ? -4.238 -22.531 -9.141 1 98.81 253 GLY B C 1
ATOM 4042 O O . GLY B 1 253 ? -5.141 -23.188 -9.68 1 98.81 253 GLY B O 1
ATOM 4043 N N . ILE B 1 254 ? -3.727 -22.922 -7.996 1 98.81 254 ILE B N 1
ATOM 4044 C CA . ILE B 1 254 ? -4.285 -23.953 -7.129 1 98.81 254 ILE B CA 1
ATOM 4045 C C . ILE B 1 254 ? -4.176 -23.516 -5.672 1 98.81 254 ILE B C 1
ATOM 4047 O O . ILE B 1 254 ? -3.361 -22.656 -5.332 1 98.81 254 ILE B O 1
ATOM 4051 N N . PRO B 1 255 ? -4.973 -24.078 -4.754 1 98.88 255 PRO B N 1
ATOM 4052 C CA . PRO B 1 255 ? -4.812 -23.797 -3.326 1 98.88 255 PRO B CA 1
ATOM 4053 C C . PRO B 1 255 ? -3.562 -24.438 -2.732 1 98.88 255 PRO B C 1
ATOM 4055 O O . PRO B 1 255 ? -3.262 -25.594 -3.027 1 98.88 255 PRO B O 1
ATOM 4058 N N . LEU B 1 256 ? -2.854 -23.703 -2.051 1 98.88 256 LEU B N 1
ATOM 4059 C CA . LEU B 1 256 ? -1.702 -24.141 -1.271 1 98.88 256 LEU B CA 1
ATOM 4060 C C . LEU B 1 256 ? -1.964 -23.984 0.223 1 98.88 256 LEU B C 1
ATOM 4062 O O . LEU B 1 256 ? -2.531 -22.984 0.656 1 98.88 256 LEU B O 1
ATOM 4066 N N . ARG B 1 257 ? -1.646 -24.984 0.991 1 98.81 257 ARG B N 1
ATOM 4067 C CA . ARG B 1 257 ? -1.649 -24.875 2.447 1 98.81 257 ARG B CA 1
ATOM 4068 C C . ARG B 1 257 ? -0.289 -24.422 2.967 1 98.81 257 ARG B C 1
ATOM 4070 O O . ARG B 1 257 ? 0.728 -25.062 2.699 1 98.81 257 ARG B O 1
ATOM 4077 N N . PHE B 1 258 ? -0.235 -23.281 3.592 1 98.81 258 PHE B N 1
ATOM 4078 C CA . PHE B 1 258 ? 0.984 -22.766 4.199 1 98.81 258 PHE B CA 1
ATOM 4079 C C . PHE B 1 258 ? 1.043 -23.109 5.684 1 98.81 258 PHE B C 1
ATOM 4081 O O . PHE B 1 258 ? 0.084 -22.875 6.418 1 98.81 258 PHE B O 1
ATOM 4088 N N . THR B 1 259 ? 2.059 -23.734 6.141 1 98.62 259 THR B N 1
ATOM 4089 C CA . THR B 1 259 ? 2.402 -24.016 7.527 1 98.62 259 THR B CA 1
ATOM 4090 C C . THR B 1 259 ? 3.824 -23.547 7.836 1 98.62 259 THR B C 1
ATOM 4092 O O . THR B 1 259 ? 4.789 -24.062 7.266 1 98.62 259 THR B O 1
ATOM 4095 N N . GLY B 1 260 ? 4.008 -22.578 8.641 1 98.06 260 GLY B N 1
ATOM 4096 C CA . GLY B 1 260 ? 5.324 -22.031 8.945 1 98.06 260 GLY B CA 1
ATOM 4097 C C . GLY B 1 260 ? 6.035 -21.484 7.727 1 98.06 260 GLY B C 1
ATOM 4098 O O . GLY B 1 260 ? 7.254 -21.641 7.59 1 98.06 260 GLY B O 1
ATOM 4099 N N . GLY B 1 261 ? 5.277 -21.047 6.809 1 98.31 261 GLY B N 1
ATOM 4100 C CA . GLY B 1 261 ? 5.863 -20.453 5.617 1 98.31 261 GLY B CA 1
ATOM 4101 C C . GLY B 1 261 ? 6.066 -21.438 4.488 1 98.31 261 GLY B C 1
ATOM 4102 O O . GLY B 1 261 ? 6.41 -21.062 3.371 1 98.31 261 GLY B O 1
ATOM 4103 N N . GLN B 1 262 ? 5.805 -22.672 4.789 1 98.44 262 GLN B N 1
ATOM 4104 C CA . GLN B 1 262 ? 6.004 -23.719 3.789 1 98.44 262 GLN B CA 1
ATOM 4105 C C . GLN B 1 262 ? 4.691 -24.078 3.096 1 98.44 262 GLN B C 1
ATOM 4107 O O . GLN B 1 262 ? 3.645 -24.156 3.742 1 98.44 262 GLN B O 1
ATOM 4112 N N . ALA B 1 263 ? 4.801 -24.203 1.807 1 98.38 263 ALA B N 1
ATOM 4113 C CA . ALA B 1 263 ? 3.602 -24.422 0.999 1 98.38 263 ALA B CA 1
ATOM 4114 C C . ALA B 1 263 ? 3.471 -25.875 0.585 1 98.38 263 ALA B C 1
ATOM 4116 O O . ALA B 1 263 ? 4.465 -26.531 0.259 1 98.38 263 ALA B O 1
ATOM 4117 N N . ALA B 1 264 ? 2.246 -26.406 0.617 1 98.38 264 ALA B N 1
ATOM 4118 C CA . ALA B 1 264 ? 1.893 -27.719 0.073 1 98.38 264 ALA B CA 1
ATOM 4119 C C . ALA B 1 264 ? 0.59 -27.656 -0.719 1 98.38 264 ALA B C 1
ATOM 4121 O O . ALA B 1 264 ? -0.377 -27.016 -0.283 1 98.38 264 ALA B O 1
ATOM 4122 N N . PRO B 1 265 ? 0.624 -28.234 -1.939 1 98.31 265 PRO B N 1
ATOM 4123 C CA . PRO B 1 265 ? -0.629 -28.25 -2.697 1 98.31 265 PRO B CA 1
ATOM 4124 C C . PRO B 1 265 ? -1.789 -28.844 -1.9 1 98.31 265 PRO B C 1
ATOM 4126 O O . PRO B 1 265 ? -1.603 -29.828 -1.161 1 98.31 265 PRO B O 1
ATOM 4129 N N . SER B 1 266 ? -2.938 -28.25 -2.023 1 98.25 266 SER B N 1
ATOM 4130 C CA . SER B 1 266 ? -4.133 -28.672 -1.303 1 98.25 266 SER B CA 1
ATOM 4131 C C . SER B 1 266 ? -5.363 -28.641 -2.201 1 98.25 266 SER B C 1
ATOM 4133 O O . SER B 1 266 ? -6.375 -28.031 -1.851 1 98.25 266 SER B O 1
ATOM 4135 N N . LEU B 1 267 ? -5.289 -29.219 -3.34 1 97.94 267 LEU B N 1
ATOM 4136 C CA . LEU B 1 267 ? -6.379 -29.25 -4.305 1 97.94 267 LEU B CA 1
ATOM 4137 C C . LEU B 1 267 ? -7.582 -30 -3.748 1 97.94 267 LEU B C 1
ATOM 4139 O O . LEU B 1 267 ? -7.434 -31.109 -3.211 1 97.94 267 LEU B O 1
ATOM 4143 N N . PRO B 1 268 ? -8.688 -29.438 -3.828 1 97.62 268 PRO B N 1
ATOM 4144 C CA . PRO B 1 268 ? -9.875 -30.203 -3.467 1 97.62 268 PRO B CA 1
ATOM 4145 C C . PRO B 1 268 ? -10.195 -31.297 -4.477 1 97.62 268 PRO B C 1
ATOM 4147 O O . PRO B 1 268 ? -9.609 -31.344 -5.559 1 97.62 268 PRO B O 1
ATOM 4150 N N . SER B 1 269 ? -11.117 -32.188 -4.07 1 97.56 269 SER B N 1
ATOM 4151 C CA . SER B 1 269 ? -11.641 -33.125 -5.062 1 97.56 269 SER B CA 1
ATOM 4152 C C . SER B 1 269 ? -12.344 -32.406 -6.199 1 97.56 269 SER B C 1
ATOM 4154 O O . SER B 1 269 ? -13.078 -31.453 -5.965 1 97.56 269 SER B O 1
ATOM 4156 N N . LEU B 1 270 ? -12 -32.812 -7.398 1 98.31 270 LEU B N 1
ATOM 4157 C CA . LEU B 1 270 ? -12.617 -32.25 -8.586 1 98.31 270 LEU B CA 1
ATOM 4158 C C . LEU B 1 270 ? -13.523 -33.25 -9.281 1 98.31 270 LEU B C 1
ATOM 4160 O O . LEU B 1 270 ? -13.195 -34.438 -9.352 1 98.31 270 LEU B O 1
ATOM 4164 N N . THR B 1 271 ? -14.719 -32.75 -9.75 1 98.12 271 THR B N 1
ATOM 4165 C CA . THR B 1 271 ? -15.516 -33.562 -10.648 1 98.12 271 THR B CA 1
ATOM 4166 C C . THR B 1 271 ? -14.805 -33.75 -11.984 1 98.12 271 THR B C 1
ATOM 4168 O O . THR B 1 271 ? -13.789 -33.094 -12.25 1 98.12 271 THR B O 1
ATOM 4171 N N . ARG B 1 272 ? -15.242 -34.688 -12.75 1 98.19 272 ARG B N 1
ATOM 4172 C CA . ARG B 1 272 ? -14.695 -34.906 -14.086 1 98.19 272 ARG B CA 1
ATOM 4173 C C . ARG B 1 272 ? -14.75 -33.625 -14.898 1 98.19 272 ARG B C 1
ATOM 4175 O O . ARG B 1 272 ? -13.805 -33.281 -15.625 1 98.19 272 ARG B O 1
ATOM 4182 N N . PHE B 1 273 ? -15.875 -32.875 -14.82 1 97 273 PHE B N 1
ATOM 4183 C CA . PHE B 1 273 ? -16.047 -31.641 -15.555 1 97 273 PHE B CA 1
ATOM 4184 C C . PHE B 1 273 ? -15.039 -30.594 -15.109 1 97 273 PHE B C 1
ATOM 4186 O O . PHE B 1 273 ? -14.398 -29.953 -15.945 1 97 273 PHE B O 1
ATOM 4193 N N . GLU B 1 274 ? -14.836 -30.453 -13.82 1 98.06 274 GLU B N 1
ATOM 4194 C CA . GLU B 1 274 ? -13.883 -29.484 -13.281 1 98.06 274 GLU B CA 1
ATOM 4195 C C . GLU B 1 274 ? -12.453 -29.844 -13.672 1 98.06 274 GLU B C 1
ATOM 4197 O O . GLU B 1 274 ? -11.648 -28.953 -13.977 1 98.06 274 GLU B O 1
ATOM 4202 N N . ARG B 1 275 ? -12.156 -31.125 -13.648 1 98.38 275 ARG B N 1
ATOM 4203 C CA . ARG B 1 275 ? -10.836 -31.609 -14.055 1 98.38 275 ARG B CA 1
ATOM 4204 C C . ARG B 1 275 ? -10.578 -31.312 -15.531 1 98.38 275 ARG B C 1
ATOM 4206 O O . ARG B 1 275 ? -9.492 -30.859 -15.898 1 98.38 275 ARG B O 1
ATOM 4213 N N . LEU B 1 276 ? -11.555 -31.562 -16.375 1 98.31 276 LEU B N 1
ATOM 4214 C CA . LEU B 1 276 ? -11.43 -31.266 -17.797 1 98.31 276 LEU B CA 1
ATOM 4215 C C . LEU B 1 276 ? -11.188 -29.781 -18.031 1 98.31 276 LEU B C 1
ATOM 4217 O O . LEU B 1 276 ? -10.414 -29.406 -18.922 1 98.31 276 LEU B O 1
ATOM 4221 N N . ARG B 1 277 ? -11.867 -28.938 -17.25 1 97.81 277 ARG B N 1
ATOM 4222 C CA . ARG B 1 277 ? -11.68 -27.5 -17.375 1 97.81 277 ARG B CA 1
ATOM 4223 C C . ARG B 1 277 ? -10.281 -27.094 -16.938 1 97.81 277 ARG B C 1
ATOM 4225 O O . ARG B 1 277 ? -9.68 -26.188 -17.531 1 97.81 277 ARG B O 1
ATOM 4232 N N . LEU B 1 278 ? -9.852 -27.672 -15.914 1 98.5 278 LEU B N 1
ATOM 4233 C CA . LEU B 1 278 ? -8.5 -27.391 -15.438 1 98.5 278 LEU B CA 1
ATOM 4234 C C . LEU B 1 278 ? -7.465 -27.797 -16.484 1 98.5 278 LEU B C 1
ATOM 4236 O O . LEU B 1 278 ? -6.496 -27.078 -16.719 1 98.5 278 LEU B O 1
ATOM 4240 N N . ASP B 1 279 ? -7.656 -28.984 -17.078 1 98.12 279 ASP B N 1
ATOM 4241 C CA . ASP B 1 279 ? -6.773 -29.469 -18.125 1 98.12 279 ASP B CA 1
ATOM 4242 C C . ASP B 1 279 ? -6.793 -28.531 -19.328 1 98.12 279 ASP B C 1
ATOM 4244 O O . ASP B 1 279 ? -5.766 -28.297 -19.969 1 98.12 279 ASP B O 1
ATOM 4248 N N . SER B 1 280 ? -7.984 -28.062 -19.641 1 98 280 SER B N 1
ATOM 4249 C CA . SER B 1 280 ? -8.125 -27.094 -20.734 1 98 280 SER B CA 1
ATOM 4250 C C . SER B 1 280 ? -7.363 -25.812 -20.422 1 98 280 SER B C 1
ATOM 4252 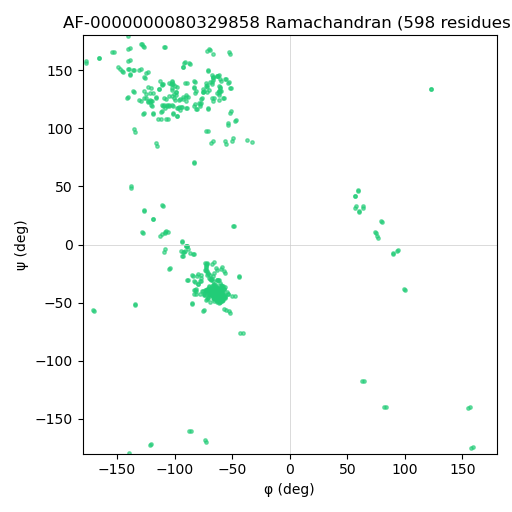O O . SER B 1 280 ? -6.734 -25.234 -21.312 1 98 280 SER B O 1
ATOM 4254 N N . ALA B 1 281 ? -7.441 -25.328 -19.203 1 98.06 281 ALA B N 1
ATOM 4255 C CA . ALA B 1 281 ? -6.684 -24.156 -18.781 1 98.06 281 ALA B CA 1
ATOM 4256 C C . ALA B 1 281 ? -5.184 -24.375 -18.938 1 98.06 281 ALA B C 1
ATOM 4258 O O . ALA B 1 281 ? -4.465 -23.516 -19.438 1 98.06 281 ALA B O 1
ATOM 4259 N N . ALA B 1 282 ? -4.746 -25.531 -18.516 1 98.25 282 ALA B N 1
ATOM 4260 C CA . ALA B 1 282 ? -3.332 -25.891 -18.609 1 98.25 282 ALA B CA 1
ATOM 4261 C C . ALA B 1 282 ? -2.863 -25.875 -20.062 1 98.25 282 ALA B C 1
ATOM 4263 O O . ALA B 1 282 ? -1.787 -25.359 -20.375 1 98.25 282 ALA B O 1
ATOM 4264 N N . SER B 1 283 ? -3.689 -26.453 -20.938 1 97.94 283 SER B N 1
ATOM 4265 C CA . SER B 1 283 ? -3.355 -26.516 -22.359 1 97.94 283 SER B CA 1
ATOM 4266 C C . SER B 1 283 ? -3.262 -25.109 -22.953 1 97.94 283 SER B C 1
ATOM 4268 O O . SER B 1 283 ? -2.35 -24.812 -23.734 1 97.94 283 SER B O 1
ATOM 4270 N N . SER B 1 284 ? -4.199 -24.312 -22.641 1 96.75 284 SER B N 1
ATOM 4271 C CA . SER B 1 284 ? -4.219 -22.938 -23.125 1 96.75 284 SER B CA 1
ATOM 4272 C C . SER B 1 284 ? -2.986 -22.172 -22.656 1 96.75 284 SER B C 1
ATOM 4274 O O . SER B 1 284 ? -2.4 -21.406 -23.422 1 96.75 284 SER B O 1
ATOM 4276 N N . LEU B 1 285 ? -2.639 -22.344 -21.391 1 97.31 285 LEU B N 1
ATOM 4277 C CA . LEU B 1 285 ? -1.487 -21.641 -20.828 1 97.31 285 LEU B CA 1
ATOM 4278 C C . LEU B 1 285 ? -0.189 -22.141 -21.453 1 97.31 285 LEU B C 1
ATOM 4280 O O . LEU B 1 285 ? 0.756 -21.375 -21.641 1 97.31 285 LEU B O 1
ATOM 4284 N N . ARG B 1 286 ? -0.129 -23.438 -21.75 1 97.19 286 ARG B N 1
ATOM 4285 C CA . ARG B 1 286 ? 1.02 -24.016 -22.438 1 97.19 286 ARG B CA 1
ATOM 4286 C C . ARG B 1 286 ? 1.217 -23.375 -23.797 1 97.19 286 ARG B C 1
ATOM 4288 O O . ARG B 1 286 ? 2.33 -22.969 -24.156 1 97.19 286 ARG B O 1
ATOM 4295 N N . ASP B 1 287 ? 0.185 -23.25 -24.531 1 96.19 287 ASP B N 1
ATOM 4296 C CA . ASP B 1 287 ? 0.229 -22.656 -25.859 1 96.19 287 ASP B CA 1
ATOM 4297 C C . ASP B 1 287 ? 0.609 -21.188 -25.812 1 96.19 287 ASP B C 1
ATOM 4299 O O . ASP B 1 287 ? 1.408 -20.719 -26.625 1 96.19 287 ASP B O 1
ATOM 4303 N N . ALA B 1 288 ? -0.042 -20.5 -24.906 1 94.81 288 ALA B N 1
ATOM 4304 C CA . ALA B 1 288 ? 0.227 -19.078 -24.766 1 94.81 288 ALA B CA 1
ATOM 4305 C C . ALA B 1 288 ? 1.688 -18.828 -24.406 1 94.81 288 ALA B C 1
ATOM 4307 O O . ALA B 1 288 ? 2.293 -17.859 -24.875 1 94.81 288 ALA B O 1
ATOM 4308 N N . TYR B 1 289 ? 2.227 -19.625 -23.516 1 95.31 289 TYR B N 1
ATOM 4309 C CA . TYR B 1 289 ? 3.615 -19.469 -23.094 1 95.31 289 TYR B CA 1
ATOM 4310 C C . TYR B 1 289 ? 4.562 -19.688 -24.266 1 95.31 289 TYR B C 1
ATOM 4312 O O . TYR B 1 289 ? 5.57 -18.984 -24.406 1 95.31 289 TYR B O 1
ATOM 4320 N N . ALA B 1 290 ? 4.223 -20.656 -25.125 1 93.94 290 ALA B N 1
ATOM 4321 C CA . ALA B 1 290 ? 5.051 -20.984 -26.297 1 93.94 290 ALA B CA 1
ATOM 4322 C C . ALA B 1 290 ? 5.094 -19.812 -27.266 1 93.94 290 ALA B C 1
ATOM 4324 O O . ALA B 1 290 ? 6.039 -19.672 -28.047 1 93.94 290 ALA B O 1
ATOM 4325 N N . GLN B 1 291 ? 4.168 -18.938 -27.188 1 91.69 291 GLN B N 1
ATOM 4326 C CA . GLN B 1 291 ? 4.059 -17.812 -28.125 1 91.69 291 GLN B CA 1
ATOM 4327 C C . GLN B 1 291 ? 4.734 -16.562 -27.578 1 91.69 291 GLN B C 1
ATOM 4329 O O . GLN B 1 291 ? 4.848 -15.555 -28.266 1 91.69 291 GLN B O 1
ATOM 4334 N N . LEU B 1 292 ? 5.211 -16.609 -26.312 1 91.25 292 LEU B N 1
ATOM 4335 C CA . LEU B 1 292 ? 5.875 -15.453 -25.75 1 91.25 292 LEU B CA 1
ATOM 4336 C C . LEU B 1 292 ? 7.195 -15.172 -26.469 1 91.25 292 LEU B C 1
ATOM 4338 O O . LEU B 1 292 ? 7.863 -16.109 -26.922 1 91.25 292 LEU B O 1
ATOM 4342 N N . PRO B 1 293 ? 7.438 -13.875 -26.578 1 85.69 293 PRO B N 1
ATOM 4343 C CA . PRO B 1 293 ? 8.734 -13.562 -27.172 1 85.69 293 PRO B CA 1
ATOM 4344 C C . PRO B 1 293 ? 9.906 -14.203 -26.422 1 85.69 293 PRO B C 1
ATOM 4346 O O . PRO B 1 293 ? 9.867 -14.305 -25.203 1 85.69 293 PRO B O 1
ATOM 4349 N N . ALA B 1 294 ? 10.867 -14.617 -27.25 1 78 294 ALA B N 1
ATOM 4350 C CA . ALA B 1 294 ? 12.086 -15.18 -26.672 1 78 294 ALA B CA 1
ATOM 4351 C C . ALA B 1 294 ? 12.875 -14.109 -25.922 1 78 294 ALA B C 1
ATOM 4353 O O . ALA B 1 294 ? 12.734 -12.914 -26.203 1 78 294 ALA B O 1
ATOM 4354 N N . LEU B 1 295 ? 13.531 -14.586 -24.828 1 75.62 295 LEU B N 1
ATOM 4355 C CA . LEU B 1 295 ? 14.414 -13.656 -24.125 1 75.62 295 LEU B CA 1
ATOM 4356 C C . LEU B 1 295 ? 15.602 -13.273 -25 1 75.62 295 LEU B C 1
ATOM 4358 O O . LEU B 1 295 ? 16.188 -14.125 -25.672 1 75.62 295 LEU B O 1
ATOM 4362 N N . PRO B 1 296 ? 15.68 -12.023 -25.156 1 61.62 296 PRO B N 1
ATOM 4363 C CA . PRO B 1 296 ? 16.891 -11.672 -25.906 1 61.62 296 PRO B CA 1
ATOM 4364 C C . PRO B 1 296 ? 18.141 -12.312 -25.328 1 61.62 296 PRO B C 1
ATOM 4366 O O . PRO B 1 296 ? 18.25 -12.469 -24.109 1 61.62 296 PRO B O 1
ATOM 4369 N N . GLU B 1 297 ? 18.797 -13.148 -25.953 1 52.34 297 GLU B N 1
ATOM 4370 C CA . GLU B 1 297 ? 20.078 -13.719 -25.547 1 52.34 297 GLU B CA 1
ATOM 4371 C C . GLU B 1 297 ? 21.047 -12.633 -25.109 1 52.34 297 GLU B C 1
ATOM 4373 O O . GLU B 1 297 ? 21.094 -11.555 -25.703 1 52.34 297 GLU B O 1
ATOM 4378 N N . ARG B 1 298 ? 21.312 -12.484 -23.812 1 48.81 298 ARG B N 1
ATOM 4379 C CA . ARG B 1 298 ? 22.391 -11.562 -23.469 1 48.81 298 ARG B CA 1
ATOM 4380 C C . ARG B 1 298 ? 23.656 -11.875 -24.281 1 48.81 298 ARG B C 1
ATOM 4382 O O . ARG B 1 298 ? 24.156 -12.992 -24.234 1 48.81 298 ARG B O 1
ATOM 4389 N N . ILE B 1 299 ? 23.828 -11.352 -25.359 1 23.53 299 ILE B N 1
ATOM 4390 C CA . ILE B 1 299 ? 25.156 -11.383 -25.938 1 23.53 299 ILE B CA 1
ATOM 4391 C C . ILE B 1 299 ? 26.172 -10.789 -24.953 1 23.53 299 ILE B C 1
ATOM 4393 O O . ILE B 1 299 ? 26.016 -9.648 -24.5 1 23.53 299 ILE B O 1
ATOM 4397 N N . ALA B 1 300 ? 26.562 -11.703 -24.172 1 31.91 300 ALA B N 1
ATOM 4398 C CA . ALA B 1 300 ? 27.734 -11.258 -23.453 1 31.91 300 ALA B CA 1
ATOM 4399 C C . ALA B 1 300 ? 28.594 -10.328 -24.312 1 31.91 300 ALA B C 1
ATOM 4401 O O . ALA B 1 300 ? 28.984 -10.688 -25.422 1 31.91 300 ALA B O 1
ATOM 4402 N N . THR B 1 301 ? 28.109 -8.859 -24.141 1 22.31 301 THR B N 1
ATOM 4403 C CA . THR B 1 301 ? 29.312 -8.188 -24.609 1 22.31 301 THR B CA 1
ATOM 4404 C C . THR B 1 301 ? 30.531 -8.641 -23.797 1 22.31 301 THR B C 1
ATOM 4406 O O . THR B 1 301 ? 30.438 -8.82 -22.578 1 22.31 301 THR B O 1
#

Solvent-accessible surface area (backbone atoms only — not comparable to full-atom values): 30056 Å² total; per-residue (Å²): 131,85,58,48,28,33,26,36,35,26,64,46,71,43,27,47,41,30,52,48,39,39,35,58,55,40,62,30,33,32,37,35,41,25,47,95,49,64,54,29,34,53,9,46,41,51,29,45,43,39,16,18,59,39,47,66,31,72,28,44,69,40,76,48,53,76,75,59,46,62,75,22,52,30,36,39,37,36,53,76,60,90,62,85,74,82,54,73,89,45,36,60,60,45,39,32,56,49,31,46,52,56,44,36,53,52,16,54,70,43,44,79,36,79,41,37,37,38,24,51,28,60,52,22,37,56,45,30,42,47,28,31,69,57,15,63,40,86,44,54,32,10,56,41,14,36,46,49,15,41,50,50,26,47,51,48,14,59,77,68,71,50,62,44,88,42,38,45,56,50,29,25,22,34,72,62,94,41,47,35,67,42,46,90,67,19,22,48,74,86,32,80,49,91,62,60,60,69,62,49,55,54,50,61,58,46,50,60,50,44,18,27,72,21,62,65,50,80,29,40,27,64,26,12,35,50,53,39,48,49,38,22,58,72,36,74,40,66,49,73,48,27,28,16,31,83,53,90,91,32,37,31,15,40,36,25,38,23,56,76,29,42,74,39,84,54,70,70,85,67,53,73,67,50,46,52,46,36,52,51,20,45,53,52,49,44,55,53,50,72,66,46,71,73,64,77,73,78,68,79,122,132,84,59,49,28,33,24,35,36,25,64,45,71,44,27,47,41,30,51,50,39,38,36,57,56,40,62,31,35,32,35,35,41,24,48,95,50,67,53,29,34,53,9,46,41,52,29,46,43,38,17,18,58,40,47,65,31,71,29,45,68,40,76,47,54,78,76,59,46,63,76,22,54,31,37,38,36,36,52,75,59,91,62,83,73,83,52,71,86,42,34,58,58,45,38,31,56,51,33,46,53,58,43,36,52,53,15,55,71,42,46,80,37,81,41,38,37,38,25,52,28,59,50,21,38,55,43,28,41,46,27,31,69,58,17,63,39,86,44,51,32,10,56,41,15,37,46,50,16,40,52,51,27,47,50,48,14,59,78,67,71,51,62,45,85,41,38,44,58,51,29,25,22,34,72,63,95,42,47,35,68,42,46,89,65,18,22,48,73,85,33,78,48,92,63,62,60,69,63,50,53,53,52,61,58,45,51,63,48,44,17,26,72,21,62,67,49,79,28,41,29,62,26,14,34,51,53,39,47,49,38,22,57,72,36,74,40,67,48,74,47,27,29,16,31,82,55,89,90,32,37,31,15,41,37,25,39,23,57,76,29,42,76,40,86,52,72,71,83,66,54,73,69,51,46,52,45,37,51,49,24,46,52,51,50,43,54,54,53,70,66,47,72,73,68,76,72,77,67,78,124

Nearest PDB structures (foldseek):
  2e37-assembly2_C  TM=8.894E-01  e=8.876E-24  Thermus thermophilus HB8
  6j9t-assembly2_E  TM=8.986E-01  e=3.040E-23  Lacticaseibacillus casei DSM 20011 = JCM 1134 = ATCC 393
  6j9t-assembly1_B  TM=8.960E-01  e=9.817E-23  Lacticaseibacillus casei DSM 20011 = JCM 1134 = ATCC 393
  4m1q-assembly1_A-2  TM=9.144E-01  e=3.780E-22  [Bacillus] selenitireducens MLS10
  5ixs-assembly1_D  TM=8.952E-01  e=9.106E-22  Homo sapiens

InterPro domains:
  IPR001236 Lactate/malate dehydrogenase, N-terminal [PF00056] (6-138)
  IPR001557 L-lactate/malate dehydrogenase [PIRSF000102] (6-290)
  IPR001557 L-lactate/malate dehydrogenase [PR00086] (5-29)
  IPR001557 L-lactate/malate dehydrogenase [PR00086] (118-138)
  IPR001557 L-lactate/malate dehydrogenase [PR00086] (140-158)
  IPR001557 L-lactate/malate dehydrogenase [PR00086] (170-183)
  IPR015955 Lactate dehydrogenase/glycoside hydrolase, family 4, C-terminal [G3DSA:3.90.110.10] (147-292)
  IPR015955 Lactate dehydrogenase/glycoside hydrolase, family 4, C-terminal [SSF56327] (144-292)
  IPR022383 Lactate/malate dehydrogenase, C-terminal [PF02866] (146-201)
  IPR036291 NAD(P)-binding domain superfamily [SSF51735] (6-142)

Radius of gyration: 25.09 Å; Cα contacts (8 Å, |Δi|>4): 1358; chains: 2; bounding box: 67×73×55 Å

Sequence (602 aa):
MSGPGVGIVGAGAVGQTVAASLVTAGLPERLLVVSRRPGPVQGLAADLQDLAHTARSRSLVEVGEVADLHGCDAVVIVLRTDFKNTAERDIRRGGAAANAPALGELARELRGYGGTVLVVTNPVDLMARRFADVSGCSRVFGIGSNLDSARYRLLLAGYAQVSPELVRGHVIGEHGDRAVVCASTTTVGSRPVAVSVRAVVEDLQRRPALIRNGIGRTRCGPAGAVLSTLRKVLGLVDGIEELSVPYGDVYLGIPLRFTGGQAAPSLPSLTRFERLRLDSAASSLRDAYAQLPALPERIATMSGPGVGIVGAGAVGQTVAASLVTAGLPERLLVVSRRPGPVQGLAADLQDLAHTARSRSLVEVGEVADLHGCDAVVIVLRTDFKNTAERDIRRGGAAANAPALGELARELRGYGGTVLVVTNPVDLMARRFADVSGCSRVFGIGSNLDSARYRLLLAGYAQVSPELVRGHVIGEHGDRAVVCASTTTVGSRPVAVSVRAVVEDLQRRPALIRNGIGRTRCGPAGAVLSTLRKVLGLVDGIEELSVPYGDVYLGIPLRFTGGQAAPSLPSLTRFERLRLDSAASSLRDAYAQLPALPERIAT

pLDDT: mean 92.91, std 13.59, range [22.31, 98.94]

Organism: NCBI:txid40318